Protein AF-A0A9W4SZ90-F1 (afdb_monomer_lite)

Secondary structure (DSSP, 8-state):
--HHHHHHHHHHHHHHHHHHHHHHHHHHHHHHHHHHHHHHHHHHHHHHHHHHHHHHHHHHHHHHHHHHHHHHHHHHHHHHHHHHHHHHHHHHHHHHHHHHHHHHHHHHHHHHHHHHHHHHHHHHHHHHHHHHHHHHHHHHHHHHHHHHHHHHHHHHHHHHHHHHHHHHHHHHHHHHHHHHHHH------STHHHHHHHHHHHHHHHHHHHHHHHHHHHHHHHHHHHHHHHHHHHHHHHT----TT--HHHHHHHHHHHHHS-PPPTTSHHHHHHHHHHHHHHHHHHHHHHHHHHHHT-----HHHHHHHHHHHHHHGGGTT---HHHHHHHHTTTTSHHHHHTHHHHHHHHHHHHHH-HHHHHHHHHHHHHHHHHHTT--GGGS-HHHHHHHHHHHTT----HHHHHHHHHHHHHHHHHHHHHHHHHHHHHHHHHHHH----THHHHHHHHHHHHHHHHHTSS-HHHHHHHHHTHHHHHHHHHHHHHHHHS----S----HHHHHHHHHHHHHHHHHHHHHHHHHHHHHHHHHHT--

Structure (mmCIF, N/CA/C/O backbone):
data_AF-A0A9W4SZ90-F1
#
_entry.id   AF-A0A9W4SZ90-F1
#
loop_
_atom_site.group_PDB
_atom_site.id
_atom_site.type_symbol
_atom_site.label_atom_id
_atom_site.label_alt_id
_atom_site.label_comp_id
_atom_site.label_asym_id
_atom_site.label_entity_id
_atom_site.label_seq_id
_atom_site.pdbx_PDB_ins_code
_atom_site.Cartn_x
_atom_site.Cartn_y
_atom_site.Cartn_z
_atom_site.occupancy
_atom_site.B_iso_or_equiv
_atom_site.auth_seq_id
_atom_site.auth_comp_id
_atom_site.auth_asym_id
_atom_site.auth_atom_id
_atom_site.pdbx_PDB_model_num
ATOM 1 N N . MET A 1 1 ? -62.004 -3.218 126.880 1.00 54.72 1 MET A N 1
ATOM 2 C CA . MET A 1 1 ? -61.363 -2.416 125.810 1.00 54.72 1 MET A CA 1
ATOM 3 C C . MET A 1 1 ? -62.465 -1.736 125.009 1.00 54.72 1 MET A C 1
ATOM 5 O O . MET A 1 1 ? -63.397 -2.423 124.615 1.00 54.72 1 MET A O 1
ATOM 9 N N . ASN A 1 2 ? -62.424 -0.412 124.847 1.00 69.50 2 ASN A N 1
ATOM 10 C CA . ASN A 1 2 ? -63.497 0.370 124.218 1.00 69.50 2 ASN A CA 1
ATOM 11 C C . ASN A 1 2 ? -63.391 0.272 122.675 1.00 69.50 2 ASN A C 1
ATOM 13 O O . ASN A 1 2 ? -62.299 0.464 122.143 1.00 69.50 2 ASN A O 1
ATOM 17 N N . LEU A 1 3 ? -64.484 -0.028 121.955 1.00 74.88 3 LEU A N 1
ATOM 18 C CA . LEU A 1 3 ? -64.526 -0.231 120.486 1.00 74.88 3 LEU A CA 1
ATOM 19 C C . LEU A 1 3 ? -63.864 0.912 119.695 1.00 74.88 3 LEU A C 1
ATOM 21 O O . LEU A 1 3 ? -63.230 0.692 118.663 1.00 74.88 3 LEU A O 1
ATOM 25 N N . PHE A 1 4 ? -63.949 2.128 120.227 1.00 73.00 4 PHE A N 1
ATOM 26 C CA . PHE A 1 4 ? -63.320 3.318 119.666 1.00 73.00 4 PHE A CA 1
ATOM 27 C C . PHE A 1 4 ? -61.781 3.230 119.615 1.00 73.00 4 PHE A C 1
ATOM 29 O O . PHE A 1 4 ? -61.169 3.648 118.634 1.00 73.00 4 PHE A O 1
ATOM 36 N N . GLN A 1 5 ? -61.139 2.616 120.616 1.00 74.06 5 GLN A N 1
ATOM 37 C CA . GLN A 1 5 ? -59.682 2.418 120.626 1.00 74.06 5 GLN A CA 1
ATOM 38 C C . GLN A 1 5 ? -59.231 1.411 119.558 1.00 74.06 5 GLN A C 1
ATOM 40 O O . GLN A 1 5 ? -58.182 1.599 118.947 1.00 74.06 5 GLN A O 1
ATOM 45 N N . VAL A 1 6 ? -60.034 0.376 119.289 1.00 78.12 6 VAL A N 1
ATOM 46 C CA . VAL A 1 6 ? -59.758 -0.610 118.228 1.00 78.12 6 VAL A CA 1
ATOM 47 C C . VAL A 1 6 ? -59.879 0.037 116.845 1.00 78.12 6 VAL A C 1
ATOM 49 O O . VAL A 1 6 ? -59.030 -0.181 115.982 1.00 78.12 6 VAL A O 1
ATOM 52 N N . TYR A 1 7 ? -60.893 0.883 116.644 1.00 79.62 7 TYR A N 1
ATOM 53 C CA . TYR A 1 7 ? -61.070 1.635 115.400 1.00 79.62 7 TYR A CA 1
ATOM 54 C C . TYR A 1 7 ? -59.908 2.604 115.135 1.00 79.62 7 TYR A C 1
ATOM 56 O O . TYR A 1 7 ? -59.343 2.596 114.041 1.00 79.62 7 TYR A O 1
ATOM 64 N N . LEU A 1 8 ? -59.486 3.374 116.145 1.00 81.69 8 LEU A N 1
ATOM 65 C CA . LEU A 1 8 ? -58.331 4.273 116.033 1.00 81.69 8 LEU A CA 1
ATOM 66 C C . LEU A 1 8 ? -57.017 3.516 115.777 1.00 81.69 8 LEU A C 1
ATOM 68 O O . LEU A 1 8 ? -56.216 3.951 114.951 1.00 81.69 8 LEU A O 1
ATOM 72 N N . ALA A 1 9 ? -56.810 2.358 116.412 1.00 80.50 9 ALA A N 1
ATOM 73 C CA . ALA A 1 9 ? -55.641 1.514 116.156 1.00 80.50 9 ALA A CA 1
ATOM 74 C C . ALA A 1 9 ? -55.618 0.963 114.715 1.00 80.50 9 ALA A C 1
ATOM 76 O O . ALA A 1 9 ? -54.566 0.946 114.071 1.00 80.50 9 ALA A O 1
ATOM 77 N N . ASN A 1 10 ? -56.778 0.569 114.179 1.00 81.56 10 ASN A N 1
ATOM 78 C CA . ASN A 1 10 ? -56.909 0.112 112.793 1.00 81.56 10 ASN A CA 1
ATOM 79 C C . ASN A 1 10 ? -56.672 1.243 111.780 1.00 81.56 10 ASN A C 1
ATOM 81 O O . ASN A 1 10 ? -55.995 1.026 110.773 1.00 81.56 10 ASN A O 1
ATOM 85 N N . LEU A 1 11 ? -57.171 2.453 112.056 1.00 82.75 11 LEU A N 1
ATOM 86 C CA . LEU A 1 11 ? -56.902 3.651 111.253 1.00 82.75 11 LEU A CA 1
ATOM 87 C C . LEU A 1 11 ? -55.410 3.996 111.234 1.00 82.75 11 LEU A C 1
ATOM 89 O O . LEU A 1 11 ? -54.842 4.168 110.156 1.00 82.75 11 LEU A O 1
ATOM 93 N N . ALA A 1 12 ? -54.752 3.989 112.395 1.00 83.56 12 ALA A N 1
ATOM 94 C CA . ALA A 1 12 ? -53.311 4.210 112.495 1.00 83.56 12 ALA A CA 1
ATOM 95 C C . ALA A 1 12 ? -52.505 3.137 111.733 1.00 83.56 12 ALA A C 1
ATOM 97 O O . ALA A 1 12 ? -51.535 3.453 111.038 1.00 83.56 12 ALA A O 1
ATOM 98 N N . GLN A 1 13 ? -52.918 1.863 111.780 1.00 87.06 13 GLN A N 1
ATOM 99 C CA . GLN A 1 13 ? -52.305 0.804 110.966 1.00 87.06 13 GLN A CA 1
ATOM 100 C C . GLN A 1 13 ? -52.491 1.029 109.459 1.00 87.06 13 GLN A C 1
ATOM 102 O O . GLN A 1 13 ? -51.555 0.802 108.685 1.00 87.06 13 GLN A O 1
ATOM 107 N N . LEU A 1 14 ? -53.679 1.455 109.026 1.00 84.50 14 LEU A N 1
ATOM 108 C CA . LEU A 1 14 ? -53.982 1.767 107.626 1.00 84.50 14 LEU A CA 1
ATOM 109 C C . LEU A 1 14 ? -53.149 2.943 107.118 1.00 84.50 14 LEU A C 1
ATOM 111 O O . LEU A 1 14 ? -52.536 2.842 106.054 1.00 84.50 14 LEU A O 1
ATOM 115 N N . GLU A 1 15 ? -53.053 4.011 107.904 1.00 87.62 15 GLU A N 1
ATOM 116 C CA . GLU A 1 15 ? -52.221 5.173 107.599 1.00 87.62 15 GLU A CA 1
ATOM 117 C C . GLU A 1 15 ? -50.738 4.780 107.505 1.00 87.62 15 GLU A C 1
ATOM 119 O O . GLU A 1 15 ? -50.056 5.109 106.531 1.00 87.62 15 GLU A O 1
ATOM 124 N N . THR A 1 16 ? -50.255 3.946 108.430 1.00 88.75 16 THR A N 1
ATOM 125 C CA . THR A 1 16 ? -48.882 3.420 108.395 1.00 88.75 16 THR A CA 1
ATOM 126 C C . THR A 1 16 ? -48.629 2.575 107.137 1.00 88.75 16 THR A C 1
ATOM 128 O O . THR A 1 16 ? -47.583 2.711 106.487 1.00 88.75 16 THR A O 1
ATOM 131 N N . LYS A 1 17 ? -49.586 1.725 106.731 1.00 90.19 17 LYS A N 1
ATOM 132 C CA . LYS A 1 17 ? -49.510 0.931 105.489 1.00 90.19 17 LYS A CA 1
ATOM 133 C C . LYS A 1 17 ? -49.516 1.822 104.244 1.00 90.19 17 LYS A C 1
ATOM 135 O O . LYS A 1 17 ? -48.730 1.564 103.329 1.00 90.19 17 LYS A O 1
ATOM 140 N N . LEU A 1 18 ? -50.333 2.875 104.219 1.00 88.50 18 LEU A N 1
ATOM 141 C CA . LEU A 1 18 ? -50.409 3.840 103.120 1.00 88.50 18 LEU A CA 1
ATOM 142 C C . LEU A 1 18 ? -49.108 4.644 102.978 1.00 88.50 18 LEU A C 1
ATOM 144 O O . LEU A 1 18 ? -48.545 4.729 101.888 1.00 88.50 18 LEU A O 1
ATOM 148 N N . ILE A 1 19 ? -48.561 5.161 104.079 1.00 89.44 19 ILE A N 1
ATOM 149 C CA . ILE A 1 19 ? -47.271 5.869 104.078 1.00 89.44 19 ILE A CA 1
ATOM 150 C C . ILE A 1 19 ? -46.153 4.933 103.595 1.00 89.44 19 ILE A C 1
ATOM 152 O O . ILE A 1 19 ? -45.290 5.319 102.797 1.00 89.44 19 ILE A O 1
ATOM 156 N N . THR A 1 20 ? -46.171 3.673 104.037 1.00 89.81 20 THR A N 1
ATOM 157 C CA . THR A 1 20 ? -45.181 2.669 103.627 1.00 89.81 20 THR A CA 1
ATOM 158 C C . THR A 1 20 ? -45.313 2.317 102.143 1.00 89.81 20 THR A C 1
ATOM 160 O O . THR A 1 20 ? -44.297 2.228 101.445 1.00 89.81 20 THR A O 1
ATOM 163 N N . SER A 1 21 ? -46.535 2.170 101.623 1.00 87.75 21 SER A N 1
ATOM 164 C CA . SER A 1 21 ? -46.783 1.886 100.205 1.00 87.75 21 SER A CA 1
ATOM 165 C C . SER A 1 21 ? -46.382 3.066 99.314 1.00 87.75 21 SER A C 1
ATOM 167 O O . SER A 1 21 ? -45.686 2.862 98.318 1.00 87.75 21 SER A O 1
ATOM 169 N N . GLN A 1 22 ? -46.676 4.306 99.716 1.00 90.25 22 GLN A N 1
ATOM 170 C CA . GLN A 1 22 ? -46.234 5.515 99.017 1.00 90.25 22 GLN A CA 1
ATOM 171 C C . GLN A 1 22 ? -44.705 5.656 99.015 1.00 90.25 22 GLN A C 1
ATOM 173 O O . GLN A 1 22 ? -44.114 5.946 97.969 1.00 90.25 22 GLN A O 1
ATOM 178 N N . LYS A 1 23 ? -44.025 5.378 100.141 1.00 90.94 23 LYS A N 1
ATOM 179 C CA . LYS A 1 23 ? -42.550 5.336 100.199 1.00 90.94 23 LYS A CA 1
ATOM 180 C C . LYS A 1 23 ? -41.979 4.265 99.261 1.00 90.94 23 LYS A C 1
ATOM 182 O O . LYS A 1 23 ? -41.007 4.540 98.549 1.00 90.94 23 LYS A O 1
ATOM 187 N N . ARG A 1 24 ? -42.579 3.067 99.210 1.00 91.25 24 ARG A N 1
ATOM 188 C CA . ARG A 1 24 ? -42.186 1.988 98.280 1.00 91.25 24 ARG A CA 1
ATOM 189 C C . ARG A 1 24 ? -42.411 2.388 96.820 1.00 91.25 24 ARG A C 1
ATOM 191 O O . ARG A 1 24 ? -41.508 2.204 96.005 1.00 91.25 24 ARG A O 1
ATOM 198 N N . LEU A 1 25 ? -43.545 3.010 96.499 1.00 89.06 25 LEU A N 1
ATOM 199 C CA . LEU A 1 25 ? -43.861 3.501 95.156 1.00 89.06 25 LEU A CA 1
ATOM 200 C C . LEU A 1 25 ? -42.886 4.602 94.715 1.00 89.06 25 LEU A C 1
ATOM 202 O O . LEU A 1 25 ? -42.373 4.556 93.597 1.00 89.06 25 LEU A O 1
ATOM 206 N N . LYS A 1 26 ? -42.559 5.557 95.596 1.00 91.50 26 LYS A N 1
ATOM 207 C CA . LYS A 1 26 ? -41.570 6.614 95.322 1.00 91.50 26 LYS A CA 1
ATOM 208 C C . LYS A 1 26 ? -40.178 6.024 95.071 1.00 91.50 26 LYS A C 1
ATOM 210 O O . LYS A 1 26 ? -39.535 6.405 94.091 1.00 91.50 26 LYS A O 1
ATOM 215 N N . LYS A 1 27 ? -39.744 5.044 95.879 1.00 91.38 27 LYS A N 1
ATOM 216 C CA . LYS A 1 27 ? -38.492 4.293 95.655 1.00 91.38 27 LYS A CA 1
ATOM 217 C C . LYS A 1 27 ? -38.510 3.524 94.328 1.00 91.38 27 LYS A C 1
ATOM 219 O O . LYS A 1 27 ? -37.526 3.578 93.594 1.00 91.38 27 LYS A O 1
ATOM 224 N N . SER A 1 28 ? -39.616 2.859 93.991 1.00 90.06 28 SER A N 1
ATOM 225 C CA . SER A 1 28 ? -39.780 2.138 92.720 1.00 90.06 28 SER A CA 1
ATOM 226 C C . SER A 1 28 ? -39.693 3.084 91.517 1.00 90.06 28 SER A C 1
ATOM 228 O O . SER A 1 28 ? -38.886 2.864 90.616 1.00 90.06 28 SER A O 1
ATOM 230 N N . ARG A 1 29 ? -40.408 4.218 91.547 1.00 90.25 29 ARG A N 1
ATOM 231 C CA . ARG A 1 29 ? -40.338 5.254 90.500 1.00 90.25 29 ARG A CA 1
ATOM 232 C C . ARG A 1 29 ? -38.932 5.837 90.348 1.00 90.25 29 ARG A C 1
ATOM 234 O O . ARG A 1 29 ? -38.483 6.059 89.226 1.00 90.25 29 ARG A O 1
ATOM 241 N N . GLN A 1 30 ? -38.216 6.073 91.450 1.00 92.19 30 GLN A N 1
ATOM 242 C CA . GLN A 1 30 ? -36.820 6.519 91.401 1.00 92.19 30 GLN A CA 1
ATOM 243 C C . GLN A 1 30 ? -35.897 5.458 90.789 1.00 92.19 30 GLN A C 1
ATOM 245 O O . GLN A 1 30 ? -35.064 5.806 89.953 1.00 92.19 30 GLN A O 1
ATOM 250 N N . LYS A 1 31 ? -36.063 4.175 91.143 1.00 91.81 31 LYS A N 1
ATOM 251 C CA . LYS A 1 31 ? -35.330 3.071 90.503 1.00 91.81 31 LYS A CA 1
ATOM 252 C C . LYS A 1 31 ? -35.635 3.002 89.006 1.00 91.81 31 LYS A C 1
ATOM 254 O O . LYS A 1 31 ? -34.701 3.000 88.217 1.00 91.81 31 LYS A O 1
ATOM 259 N N . ALA A 1 32 ? -36.905 3.051 88.605 1.00 90.31 32 ALA A N 1
ATOM 260 C CA . ALA A 1 32 ? -37.310 3.036 87.198 1.00 90.31 32 ALA A CA 1
ATOM 261 C C . ALA A 1 32 ? -36.715 4.215 86.403 1.00 90.31 32 ALA A C 1
ATOM 263 O O . ALA A 1 32 ? -36.200 4.019 85.305 1.00 90.31 32 ALA A O 1
ATOM 264 N N . LYS A 1 33 ? -36.699 5.431 86.975 1.00 92.25 33 LYS A N 1
ATOM 265 C CA . LYS A 1 33 ? -36.023 6.593 86.368 1.00 92.25 33 LYS A CA 1
ATOM 266 C C . LYS A 1 33 ? -34.514 6.368 86.212 1.00 92.25 33 LYS A C 1
ATOM 268 O O . LYS A 1 33 ? -33.970 6.696 85.160 1.00 92.25 33 LYS A O 1
ATOM 273 N N . LYS A 1 34 ? -33.846 5.790 87.220 1.00 92.56 34 LYS A N 1
ATOM 274 C CA . LYS A 1 34 ? -32.417 5.434 87.142 1.00 92.56 34 LYS A CA 1
ATOM 275 C C . LYS A 1 34 ? -32.153 4.390 86.052 1.00 92.56 34 LYS A C 1
ATOM 277 O O . LYS A 1 34 ? -31.259 4.611 85.246 1.00 92.56 34 LYS A O 1
ATOM 282 N N . TYR A 1 35 ? -32.961 3.330 85.967 1.00 91.50 35 TYR A N 1
ATOM 283 C CA . TYR A 1 35 ? -32.856 2.318 84.907 1.00 91.50 35 TYR A CA 1
ATOM 284 C C . TYR A 1 35 ? -33.077 2.911 83.514 1.00 91.50 35 TYR A C 1
ATOM 286 O O . TYR A 1 35 ? -32.272 2.679 82.620 1.00 91.50 35 TYR A O 1
ATOM 294 N N . LYS A 1 36 ? -34.109 3.747 83.327 1.00 91.00 36 LYS A N 1
ATOM 295 C CA . LYS A 1 36 ? -34.359 4.406 82.035 1.00 91.00 36 LYS A CA 1
ATOM 296 C C . LYS A 1 36 ? -33.184 5.299 81.620 1.00 91.00 36 LYS A C 1
ATOM 298 O O . LYS A 1 36 ? -32.786 5.276 80.459 1.00 91.00 36 LYS A O 1
ATOM 303 N N . LYS A 1 37 ? -32.602 6.049 82.567 1.00 92.69 37 LYS A N 1
ATOM 304 C CA . LYS A 1 37 ? -31.405 6.869 82.321 1.00 92.69 37 LYS A CA 1
ATOM 305 C C . LYS A 1 37 ? -30.186 6.005 81.980 1.00 92.69 37 LYS A C 1
ATOM 307 O O . LYS A 1 37 ? -29.478 6.341 81.041 1.00 92.69 37 LYS A O 1
ATOM 312 N N . ALA A 1 38 ? -29.970 4.900 82.695 1.00 91.38 38 ALA A N 1
ATOM 313 C CA . ALA A 1 38 ? -28.871 3.971 82.431 1.00 91.38 38 ALA A CA 1
ATOM 314 C C . ALA A 1 38 ? -28.983 3.325 81.041 1.00 91.38 38 ALA A C 1
ATOM 316 O O . ALA A 1 38 ? -28.014 3.352 80.290 1.00 91.38 38 ALA A O 1
ATOM 317 N N . ASN A 1 39 ? -30.172 2.848 80.657 1.00 89.94 39 ASN A N 1
ATOM 318 C CA . ASN A 1 39 ? -30.410 2.266 79.332 1.00 89.94 39 ASN A CA 1
ATOM 319 C C . ASN A 1 39 ? -30.205 3.294 78.212 1.00 89.94 39 ASN A C 1
ATOM 321 O O . ASN A 1 39 ? -29.625 2.976 77.178 1.00 89.94 39 ASN A O 1
ATOM 325 N N . HIS A 1 40 ? -30.650 4.540 78.415 1.00 90.44 40 HIS A N 1
ATOM 326 C CA . HIS A 1 40 ? -30.409 5.608 77.445 1.00 90.44 40 HIS A CA 1
ATOM 327 C C . HIS A 1 40 ? -28.914 5.918 77.298 1.00 90.44 40 HIS A C 1
ATOM 329 O O . HIS A 1 40 ? -28.434 6.065 76.176 1.00 90.44 40 HIS A O 1
ATOM 335 N N . LEU A 1 41 ? -28.173 5.955 78.412 1.00 91.94 41 LEU A N 1
ATOM 336 C CA . LEU A 1 41 ? -26.725 6.156 78.390 1.00 91.94 41 LEU A CA 1
ATOM 337 C C . LEU A 1 41 ? -26.018 5.004 77.662 1.00 91.94 41 LEU A C 1
ATOM 339 O O . LEU A 1 41 ? -25.208 5.260 76.784 1.00 91.94 41 LEU A O 1
ATOM 343 N N . GLN A 1 42 ? -26.378 3.749 77.958 1.00 91.44 42 GLN A N 1
ATOM 344 C CA . GLN A 1 42 ? -25.836 2.572 77.270 1.00 91.44 42 GLN A CA 1
ATOM 345 C C . GLN A 1 42 ? -26.096 2.618 75.761 1.00 91.44 42 GLN A C 1
ATOM 347 O O . GLN A 1 42 ? -25.194 2.335 74.977 1.00 91.44 42 GLN A O 1
ATOM 352 N N . TYR A 1 43 ? -27.301 3.018 75.345 1.00 92.38 43 TYR A N 1
ATOM 353 C CA . TYR A 1 43 ? -27.629 3.192 73.931 1.00 92.38 43 TYR A CA 1
ATOM 354 C C . TYR A 1 43 ? -26.768 4.276 73.264 1.00 92.38 43 TYR A C 1
ATOM 356 O O . TYR A 1 43 ? -26.231 4.056 72.178 1.00 92.38 43 TYR A O 1
ATOM 364 N N . GLN A 1 44 ? -26.589 5.430 73.918 1.00 91.62 44 GLN A N 1
ATOM 365 C CA . GLN A 1 44 ? -25.715 6.494 73.414 1.00 91.62 44 GLN A CA 1
ATOM 366 C C . GLN A 1 44 ? -24.254 6.037 73.325 1.00 91.62 44 GLN A C 1
ATOM 368 O O . GLN A 1 44 ? -23.613 6.252 72.299 1.00 91.62 44 GLN A O 1
ATOM 373 N N . THR A 1 45 ? -23.739 5.360 74.356 1.00 91.31 45 THR A N 1
ATOM 374 C CA . THR A 1 45 ? -22.379 4.807 74.362 1.00 91.31 45 THR A CA 1
ATOM 375 C C . THR A 1 45 ? -22.185 3.807 73.228 1.00 91.31 45 THR A C 1
ATOM 377 O O . THR A 1 45 ? -21.195 3.903 72.508 1.00 91.31 45 THR A O 1
ATOM 380 N N . ARG A 1 46 ? -23.149 2.904 73.010 1.00 92.00 46 ARG A N 1
ATOM 381 C CA . ARG A 1 46 ? -23.100 1.933 71.912 1.00 92.00 46 ARG A CA 1
ATOM 382 C C . ARG A 1 46 ? -23.034 2.620 70.547 1.00 92.00 46 ARG A C 1
ATOM 384 O O . ARG A 1 46 ? -22.156 2.286 69.764 1.00 92.00 46 ARG A O 1
ATOM 391 N N . ARG A 1 47 ? -23.862 3.642 70.300 1.00 88.94 47 ARG A N 1
ATOM 392 C CA . ARG A 1 47 ? -23.796 4.422 69.049 1.00 88.94 47 ARG A CA 1
ATOM 393 C C . ARG A 1 47 ? -22.462 5.136 68.847 1.00 88.94 47 ARG A C 1
ATOM 395 O O . ARG A 1 47 ? -21.991 5.238 67.720 1.00 88.94 47 ARG A O 1
ATOM 402 N N . VAL A 1 48 ? -21.858 5.661 69.913 1.00 90.62 48 VAL A N 1
ATOM 403 C CA . VAL A 1 48 ? -20.538 6.306 69.818 1.00 90.62 48 VAL A CA 1
ATOM 404 C C . VAL A 1 48 ? -19.455 5.283 69.474 1.00 90.62 48 VAL A C 1
ATOM 406 O O . VAL A 1 48 ? -18.580 5.596 68.670 1.00 90.62 48 VAL A O 1
ATOM 409 N N . ILE A 1 49 ? -19.519 4.074 70.041 1.00 90.31 49 ILE A N 1
ATOM 410 C CA . ILE A 1 49 ? -18.596 2.977 69.714 1.00 90.31 49 ILE A CA 1
ATOM 411 C C . ILE A 1 49 ? -18.776 2.549 68.253 1.00 90.31 49 ILE A C 1
ATOM 413 O O . ILE A 1 49 ? -17.802 2.573 67.507 1.00 90.31 49 ILE A O 1
ATOM 417 N N . GLU A 1 50 ? -20.010 2.282 67.818 1.00 88.69 50 GLU A N 1
ATOM 418 C CA . GLU A 1 50 ? -20.328 1.904 66.430 1.00 88.69 50 GLU A CA 1
ATOM 419 C C . GLU A 1 50 ? -19.848 2.974 65.428 1.00 88.69 50 GLU A C 1
ATOM 421 O O . GLU A 1 50 ? -19.222 2.660 64.417 1.00 88.69 50 GLU A O 1
ATOM 426 N N . ASN A 1 51 ? -20.047 4.262 65.735 1.00 87.56 51 ASN A N 1
ATOM 427 C CA . ASN A 1 51 ? -19.541 5.351 64.896 1.00 87.56 51 ASN A CA 1
ATOM 428 C C . ASN A 1 51 ? -18.006 5.417 64.861 1.00 87.56 51 ASN A C 1
ATOM 430 O O . ASN A 1 51 ? -17.437 5.717 63.814 1.00 87.56 51 ASN A O 1
ATOM 434 N N . ARG A 1 52 ? -17.317 5.152 65.979 1.00 89.50 52 ARG A N 1
ATOM 435 C CA . ARG A 1 52 ? -15.844 5.112 66.013 1.00 89.50 52 ARG A CA 1
ATOM 436 C C . ARG A 1 52 ? -15.295 3.948 65.195 1.00 89.50 52 ARG A C 1
ATOM 438 O O . ARG A 1 52 ? -14.324 4.142 64.469 1.00 89.50 52 ARG A O 1
ATOM 445 N N . GLU A 1 53 ? -15.928 2.782 65.272 1.00 90.06 53 GLU A N 1
ATOM 446 C CA . GLU A 1 53 ? -15.565 1.617 64.459 1.00 90.06 53 GLU A CA 1
ATOM 447 C C . GLU A 1 53 ? -15.749 1.904 62.965 1.00 90.06 53 GLU A C 1
ATOM 449 O O . GLU A 1 53 ? -14.838 1.644 62.180 1.00 90.06 53 GLU A O 1
ATOM 454 N N . LEU A 1 54 ? -16.861 2.535 62.573 1.00 87.38 54 LEU A N 1
ATOM 455 C CA . LEU A 1 54 ? -17.091 2.962 61.188 1.00 87.38 54 LEU A CA 1
ATOM 456 C C . LEU A 1 54 ? -16.046 3.976 60.700 1.00 87.38 54 LEU A C 1
ATOM 458 O O . LEU A 1 54 ? -15.578 3.882 59.565 1.00 87.38 54 LEU A O 1
ATOM 462 N N . ILE A 1 55 ? -15.653 4.941 61.539 1.00 88.31 55 ILE A N 1
ATOM 463 C CA . ILE A 1 55 ? -14.595 5.907 61.198 1.00 88.31 55 ILE A CA 1
ATOM 464 C C . ILE A 1 55 ? -13.256 5.184 60.993 1.00 88.31 55 ILE A C 1
ATOM 466 O O . ILE A 1 55 ? -12.601 5.410 59.977 1.00 88.31 55 ILE A O 1
ATOM 470 N N . ALA A 1 56 ? -12.884 4.271 61.894 1.00 88.50 56 ALA A N 1
ATOM 471 C CA . ALA A 1 56 ? -11.644 3.502 61.786 1.00 88.50 56 ALA A CA 1
ATOM 472 C C . ALA A 1 56 ? -11.622 2.594 60.539 1.00 88.50 56 ALA A C 1
ATOM 474 O O . ALA A 1 56 ? -10.609 2.506 59.837 1.00 88.50 56 ALA A O 1
ATOM 475 N N . GLN A 1 57 ? -12.751 1.957 60.210 1.00 87.50 57 GLN A N 1
ATOM 476 C CA . GLN A 1 57 ? -12.899 1.169 58.982 1.00 87.50 57 GLN A CA 1
ATOM 477 C C . GLN A 1 57 ? -12.745 2.044 57.731 1.00 87.50 57 GLN A C 1
ATOM 479 O O . GLN A 1 57 ? -12.010 1.681 56.812 1.00 87.50 57 GLN A O 1
ATOM 484 N N . ASN A 1 58 ? -13.368 3.225 57.712 1.00 85.44 58 ASN A N 1
ATOM 485 C CA . ASN A 1 58 ? -13.251 4.168 56.599 1.00 85.44 58 ASN A CA 1
ATOM 486 C C . ASN A 1 58 ? -11.823 4.702 56.422 1.00 85.44 58 ASN A C 1
ATOM 488 O O . ASN A 1 58 ? -11.357 4.825 55.288 1.00 85.44 58 ASN A O 1
ATOM 492 N N . GLU A 1 59 ? -11.098 4.984 57.508 1.00 89.12 59 GLU A N 1
ATOM 493 C CA . GLU A 1 59 ? -9.679 5.353 57.427 1.00 89.12 59 GLU A CA 1
ATOM 494 C C . GLU A 1 59 ? -8.824 4.211 56.872 1.00 89.12 59 GLU A C 1
ATOM 496 O O . GLU A 1 59 ? -7.982 4.435 56.000 1.00 89.12 59 GLU A O 1
ATOM 501 N N . THR A 1 60 ? -9.084 2.976 57.303 1.00 86.38 60 THR A N 1
ATOM 502 C CA . THR A 1 60 ? -8.379 1.790 56.798 1.00 86.38 60 THR A CA 1
ATOM 503 C C . THR A 1 60 ? -8.615 1.605 55.296 1.00 86.38 60 THR A C 1
ATOM 505 O O . THR A 1 60 ? -7.659 1.439 54.536 1.00 86.38 60 THR A O 1
ATOM 508 N N . LEU A 1 61 ? -9.866 1.730 54.840 1.00 82.62 61 LEU A N 1
ATOM 509 C CA . LEU A 1 61 ? -10.225 1.670 53.418 1.00 82.62 61 LEU A CA 1
ATOM 510 C C . LEU A 1 61 ? -9.587 2.806 52.611 1.00 82.62 61 LEU A C 1
ATOM 512 O O . LEU A 1 61 ? -9.090 2.582 51.505 1.00 82.62 61 LEU A O 1
ATOM 516 N N . LYS A 1 62 ? -9.549 4.025 53.160 1.00 84.38 62 LYS A N 1
ATOM 517 C CA . LYS A 1 62 ? -8.881 5.171 52.529 1.00 84.38 62 LYS A CA 1
ATOM 518 C C . LYS A 1 62 ? -7.383 4.910 52.352 1.00 84.38 62 LYS A C 1
ATOM 520 O O . LYS A 1 62 ? -6.842 5.175 51.278 1.00 84.38 62 LYS A O 1
ATOM 525 N N . ASN A 1 63 ? -6.728 4.340 53.361 1.00 86.19 63 ASN A N 1
ATOM 526 C CA . ASN A 1 63 ? -5.309 3.991 53.303 1.00 86.19 63 ASN A CA 1
ATOM 527 C C . ASN A 1 63 ? -5.035 2.876 52.284 1.00 86.19 63 ASN A C 1
ATOM 529 O O . ASN A 1 63 ? -4.111 3.003 51.478 1.00 86.19 63 ASN A O 1
ATOM 533 N N . GLN A 1 64 ? -5.874 1.835 52.241 1.00 78.31 64 GLN A N 1
ATOM 534 C CA . GLN A 1 64 ? -5.786 0.775 51.229 1.00 78.31 64 GLN A CA 1
ATOM 535 C C . GLN A 1 64 ? -5.971 1.323 49.808 1.00 78.31 64 GLN A C 1
ATOM 537 O O . GLN A 1 64 ? -5.173 1.023 48.920 1.00 78.31 64 GLN A O 1
ATOM 542 N N . LYS A 1 65 ? -6.969 2.189 49.592 1.00 77.56 65 LYS A N 1
ATOM 543 C CA . LYS A 1 65 ? -7.194 2.851 48.299 1.00 77.56 65 LYS A CA 1
ATOM 544 C C . LYS A 1 65 ? -5.972 3.661 47.861 1.00 77.56 65 LYS A C 1
ATOM 546 O O . LYS A 1 65 ? -5.543 3.541 46.716 1.00 77.56 65 LYS A O 1
ATOM 551 N N . ASN A 1 66 ? -5.386 4.449 48.761 1.00 78.00 66 ASN A N 1
ATOM 552 C CA . ASN A 1 66 ? -4.196 5.247 48.458 1.00 78.00 66 ASN A CA 1
ATOM 553 C C . ASN A 1 66 ? -2.980 4.373 48.115 1.00 78.00 66 ASN A C 1
ATOM 555 O O . ASN A 1 66 ? -2.244 4.687 47.178 1.00 78.00 66 ASN A O 1
ATOM 559 N N . PHE A 1 67 ? -2.791 3.257 48.824 1.00 81.75 67 PHE A N 1
ATOM 560 C CA . PHE A 1 67 ? -1.743 2.284 48.514 1.00 81.75 67 PHE A CA 1
ATOM 561 C C . PHE A 1 67 ? -1.914 1.683 47.110 1.00 81.75 67 PHE A C 1
ATOM 563 O O . PHE A 1 67 ? -0.959 1.658 46.332 1.00 81.75 67 PHE A O 1
ATOM 570 N N . LEU A 1 68 ? -3.134 1.267 46.753 1.00 70.38 68 LEU A N 1
ATOM 571 C CA . LEU A 1 68 ? -3.434 0.712 45.429 1.00 70.38 68 LEU A CA 1
ATOM 572 C C . LEU A 1 68 ? -3.227 1.739 44.308 1.00 70.38 68 LEU A C 1
ATOM 574 O O . LEU A 1 68 ? -2.649 1.397 43.279 1.00 70.38 68 LEU A O 1
ATOM 578 N N . ILE A 1 69 ? -3.622 3.001 44.517 1.00 67.62 69 ILE A N 1
ATOM 579 C CA . ILE A 1 69 ? -3.365 4.090 43.560 1.00 67.62 69 ILE A CA 1
ATOM 580 C C . ILE A 1 69 ? -1.858 4.269 43.349 1.00 67.62 69 ILE A C 1
ATOM 582 O O . ILE A 1 69 ? -1.402 4.313 42.207 1.00 67.62 69 ILE A O 1
ATOM 586 N N . LYS A 1 70 ? -1.067 4.314 44.430 1.00 76.50 70 LYS A N 1
ATOM 587 C CA . LYS A 1 70 ? 0.395 4.431 44.333 1.00 76.50 70 LYS A CA 1
ATOM 588 C C . LYS A 1 70 ? 1.001 3.262 43.549 1.00 76.50 70 LYS A C 1
ATOM 590 O O . LYS A 1 70 ? 1.815 3.487 42.655 1.00 76.50 70 LYS A O 1
ATOM 595 N N . LYS A 1 71 ? 0.556 2.029 43.816 1.00 70.88 71 LYS A N 1
ATOM 596 C CA . LYS A 1 71 ? 1.007 0.840 43.075 1.00 70.88 71 LYS A CA 1
ATOM 597 C C . LYS A 1 71 ? 0.606 0.859 41.600 1.00 70.88 71 LYS A C 1
ATOM 599 O O . LYS A 1 71 ? 1.414 0.475 40.758 1.00 70.88 71 LYS A O 1
ATOM 604 N N . ALA A 1 72 ? -0.594 1.334 41.272 1.00 60.09 72 ALA A N 1
ATOM 605 C CA . ALA A 1 72 ? -1.044 1.471 39.889 1.00 60.09 72 ALA A CA 1
ATOM 606 C C . ALA A 1 72 ? -0.192 2.485 39.105 1.00 60.09 72 ALA A C 1
ATOM 608 O O . ALA A 1 72 ? 0.179 2.219 37.963 1.00 60.09 72 ALA A O 1
ATOM 609 N N . VAL A 1 73 ? 0.182 3.608 39.732 1.00 68.56 73 VAL A N 1
ATOM 610 C CA . VAL A 1 73 ? 1.090 4.602 39.132 1.00 68.56 73 VAL A CA 1
ATOM 611 C C . VAL A 1 73 ? 2.484 4.010 38.900 1.00 68.56 73 VAL A C 1
ATOM 613 O O . VAL A 1 73 ? 3.036 4.166 37.812 1.00 68.56 73 VAL A O 1
ATOM 616 N N . GLU A 1 74 ? 3.039 3.278 39.873 1.00 70.38 74 GLU A N 1
ATOM 617 C CA . GLU A 1 74 ? 4.323 2.577 39.705 1.00 70.38 74 GLU A CA 1
ATOM 618 C C . GLU A 1 74 ? 4.285 1.595 38.522 1.00 70.38 74 GLU A C 1
ATOM 620 O O . GLU A 1 74 ? 5.169 1.629 37.667 1.00 70.38 74 GLU A O 1
ATOM 625 N N . LEU A 1 75 ? 3.241 0.762 38.425 1.00 65.50 75 LEU A N 1
ATOM 626 C CA . LEU A 1 75 ? 3.066 -0.190 37.321 1.00 65.50 75 LEU A CA 1
ATOM 627 C C . LEU A 1 75 ? 2.898 0.506 35.964 1.00 65.50 75 LEU A C 1
ATOM 629 O O . LEU A 1 75 ? 3.464 0.050 34.971 1.00 65.50 75 LEU A O 1
ATOM 633 N N . SER A 1 76 ? 2.179 1.631 35.918 1.00 60.50 76 SER A N 1
ATOM 634 C CA . SER A 1 76 ? 2.055 2.443 34.704 1.00 60.50 76 SER A CA 1
ATOM 635 C C . SER A 1 76 ? 3.413 2.971 34.237 1.00 60.50 76 SER A C 1
ATOM 637 O O . SER A 1 76 ? 3.715 2.916 33.047 1.00 60.50 76 SER A O 1
ATOM 639 N N . ASN A 1 77 ? 4.266 3.429 35.157 1.00 67.44 77 ASN A N 1
ATOM 640 C CA . ASN A 1 77 ? 5.608 3.907 34.816 1.00 67.44 77 ASN A CA 1
ATOM 641 C C . ASN A 1 77 ? 6.509 2.780 34.288 1.00 67.44 77 ASN A C 1
ATOM 643 O O . ASN A 1 77 ? 7.268 2.996 33.344 1.00 67.44 77 ASN A O 1
ATOM 647 N N . TYR A 1 78 ? 6.411 1.570 34.849 1.00 72.06 78 TYR A N 1
ATOM 648 C CA . TYR A 1 78 ? 7.115 0.403 34.306 1.00 72.06 78 TYR A CA 1
ATOM 649 C C . TYR A 1 78 ? 6.628 0.036 32.905 1.00 72.06 78 TYR A C 1
ATOM 651 O O . TYR A 1 78 ? 7.449 -0.264 32.041 1.00 72.06 78 TYR A O 1
ATOM 659 N N . LYS A 1 79 ? 5.315 0.114 32.657 1.00 67.88 79 LYS A N 1
ATOM 660 C CA . LYS A 1 79 ? 4.743 -0.119 31.328 1.00 67.88 79 LYS A CA 1
ATOM 661 C C . LYS A 1 79 ? 5.275 0.886 30.302 1.00 67.88 79 LYS A C 1
ATOM 663 O O . LYS A 1 79 ? 5.714 0.470 29.238 1.00 67.88 79 LYS A O 1
ATOM 668 N N . ILE A 1 80 ? 5.311 2.176 30.646 1.00 68.81 80 ILE A N 1
ATOM 669 C CA . ILE A 1 80 ? 5.867 3.227 29.776 1.00 68.81 80 ILE A CA 1
ATOM 670 C C . ILE A 1 80 ? 7.340 2.937 29.451 1.00 68.81 80 ILE A C 1
ATOM 672 O O . ILE A 1 80 ? 7.715 2.938 28.282 1.00 68.81 80 ILE A O 1
ATOM 676 N N . LYS A 1 81 ? 8.163 2.596 30.456 1.00 72.50 81 LYS A N 1
ATOM 677 C CA . LYS A 1 81 ? 9.574 2.228 30.232 1.00 72.50 81 LYS A CA 1
ATOM 678 C C . LYS A 1 81 ? 9.737 0.992 29.346 1.00 72.50 81 LYS A C 1
ATOM 680 O O . LYS A 1 81 ? 10.637 0.959 28.512 1.00 72.50 81 LYS A O 1
ATOM 685 N N . ALA A 1 82 ? 8.891 -0.024 29.517 1.00 65.56 82 ALA A N 1
ATOM 686 C CA . ALA A 1 82 ? 8.913 -1.217 28.674 1.00 65.56 82 ALA A CA 1
ATOM 687 C C . ALA A 1 82 ? 8.544 -0.887 27.218 1.00 65.56 82 ALA A C 1
ATOM 689 O O . ALA A 1 82 ? 9.192 -1.372 26.293 1.00 65.56 82 ALA A O 1
ATOM 690 N N . GLU A 1 83 ? 7.553 -0.015 27.006 1.00 68.69 83 GLU A N 1
ATOM 691 C CA . GLU A 1 83 ? 7.178 0.470 25.674 1.00 68.69 83 GLU A CA 1
ATOM 692 C C . GLU A 1 83 ? 8.296 1.304 25.022 1.00 68.69 83 GLU A C 1
ATOM 694 O O . GLU A 1 83 ? 8.544 1.158 23.824 1.00 68.69 83 GLU A O 1
ATOM 699 N N . GLU A 1 84 ? 9.007 2.142 25.782 1.00 74.06 84 GLU A N 1
ATOM 700 C CA . GLU A 1 84 ? 10.182 2.886 25.299 1.00 74.06 84 GLU A CA 1
ATOM 701 C C . GLU A 1 84 ? 11.335 1.953 24.904 1.00 74.06 84 GLU A C 1
ATOM 703 O O . GLU A 1 84 ? 11.885 2.085 23.810 1.00 74.06 84 GLU A O 1
ATOM 708 N N . LEU A 1 85 ? 11.658 0.965 25.745 1.00 73.00 85 LEU A N 1
ATOM 709 C CA . LEU A 1 85 ? 12.651 -0.071 25.435 1.00 73.00 85 LEU A CA 1
ATOM 710 C C . LEU A 1 85 ? 12.283 -0.841 24.164 1.00 73.00 85 LEU A C 1
ATOM 712 O O . LEU A 1 85 ? 13.138 -1.039 23.303 1.00 73.00 85 LEU A O 1
ATOM 716 N N . GLN A 1 86 ? 11.010 -1.208 24.002 1.00 70.06 86 GLN A N 1
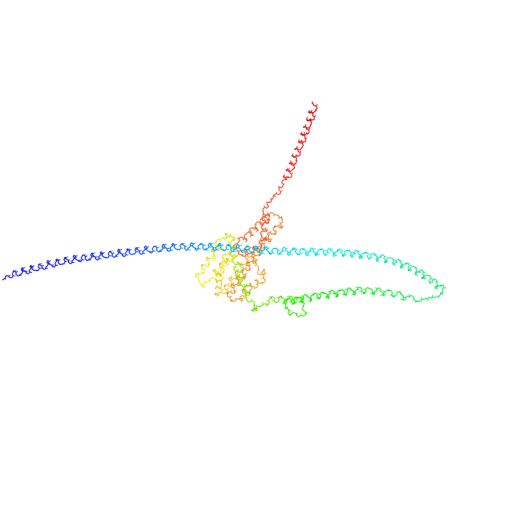ATOM 717 C CA . GLN A 1 86 ? 10.535 -1.878 22.794 1.00 70.06 86 GLN A CA 1
ATOM 718 C C . GLN A 1 86 ? 10.685 -0.990 21.549 1.00 70.06 86 GLN A C 1
ATOM 720 O O . GLN A 1 86 ? 11.081 -1.479 20.492 1.00 70.06 86 GLN A O 1
ATOM 725 N N . ARG A 1 87 ? 10.417 0.321 21.653 1.00 73.75 87 ARG A N 1
ATOM 726 C CA . ARG A 1 87 ? 10.646 1.265 20.543 1.00 73.75 87 ARG A CA 1
ATOM 727 C C . ARG A 1 87 ? 12.123 1.345 20.168 1.00 73.75 87 ARG A C 1
ATOM 729 O O . ARG A 1 87 ? 12.436 1.296 18.982 1.00 73.75 87 ARG A O 1
ATOM 736 N N . HIS A 1 88 ? 13.019 1.436 21.149 1.00 72.81 88 HIS A N 1
ATOM 737 C CA . HIS A 1 88 ? 14.461 1.444 20.896 1.00 72.81 88 HIS A CA 1
ATOM 738 C C . HIS A 1 88 ? 14.947 0.140 20.259 1.00 72.81 88 HIS A C 1
ATOM 740 O O . HIS A 1 88 ? 15.740 0.186 19.322 1.00 72.81 88 HIS A O 1
ATOM 746 N N . LEU A 1 89 ? 14.431 -1.005 20.713 1.00 71.00 89 LEU A N 1
ATOM 747 C CA . LEU A 1 89 ? 14.726 -2.311 20.130 1.00 71.00 89 LEU A CA 1
ATOM 748 C C . LEU A 1 89 ? 14.290 -2.373 18.658 1.00 71.00 89 LEU A C 1
ATOM 750 O O . LEU A 1 89 ? 15.076 -2.755 17.795 1.00 71.00 89 LEU A O 1
ATOM 754 N N . ASN A 1 90 ? 13.066 -1.931 18.357 1.00 72.62 90 ASN A N 1
ATOM 755 C CA . ASN A 1 90 ? 12.543 -1.908 16.990 1.00 72.62 90 ASN A CA 1
ATOM 756 C C . ASN A 1 90 ? 13.365 -0.976 16.079 1.00 72.62 90 ASN A C 1
ATOM 758 O O . ASN A 1 90 ? 13.688 -1.354 14.956 1.00 72.62 90 ASN A O 1
ATOM 762 N N . LEU A 1 91 ? 13.762 0.207 16.569 1.00 73.31 91 LEU A N 1
ATOM 763 C CA . LEU A 1 91 ? 14.653 1.120 15.838 1.00 73.31 91 LEU A CA 1
ATOM 764 C C . LEU A 1 91 ? 16.029 0.493 15.573 1.00 73.31 91 LEU A C 1
ATOM 766 O O . LEU A 1 91 ? 16.571 0.634 14.479 1.00 73.31 91 LEU A O 1
ATOM 770 N N . ALA A 1 92 ? 16.591 -0.223 16.550 1.00 69.25 92 ALA A N 1
ATOM 771 C CA . ALA A 1 92 ? 17.866 -0.915 16.383 1.00 69.25 92 ALA A CA 1
ATOM 772 C C . ALA A 1 92 ? 17.772 -2.027 15.327 1.00 69.25 92 ALA A C 1
ATOM 774 O O . ALA A 1 92 ? 18.639 -2.113 14.458 1.00 69.25 92 ALA A O 1
ATOM 775 N N . TYR A 1 93 ? 16.705 -2.833 15.350 1.00 69.69 93 TYR A N 1
ATOM 776 C CA . TYR A 1 93 ? 16.463 -3.849 14.323 1.00 69.69 93 TYR A CA 1
ATOM 777 C C . TYR A 1 93 ? 16.327 -3.234 12.934 1.00 69.69 93 TYR A C 1
ATOM 779 O O . TYR A 1 93 ? 16.968 -3.710 11.999 1.00 69.69 93 TYR A O 1
ATOM 787 N N . ARG A 1 94 ? 15.561 -2.147 12.808 1.00 73.94 94 ARG A N 1
ATOM 788 C CA . ARG A 1 94 ? 15.404 -1.430 11.543 1.00 73.94 94 ARG A CA 1
ATOM 789 C C . ARG A 1 94 ? 16.745 -0.948 10.989 1.00 73.94 94 ARG A C 1
ATOM 791 O O . ARG A 1 94 ? 17.056 -1.240 9.841 1.00 73.94 94 ARG A O 1
ATOM 798 N N . ASN A 1 95 ? 17.579 -0.318 11.817 1.00 73.69 95 ASN A N 1
ATOM 799 C CA . ASN A 1 95 ? 18.912 0.127 11.400 1.00 73.69 95 ASN A CA 1
ATOM 800 C C . ASN A 1 95 ? 19.797 -1.042 10.928 1.00 73.69 95 ASN A C 1
ATOM 802 O O . ASN A 1 95 ? 20.538 -0.903 9.957 1.00 73.69 95 ASN A O 1
ATOM 806 N N . ILE A 1 96 ? 19.719 -2.204 11.588 1.00 73.38 96 ILE A N 1
ATOM 807 C CA . ILE A 1 96 ? 20.466 -3.406 11.183 1.00 73.38 96 ILE A CA 1
ATOM 808 C C . ILE A 1 96 ? 19.973 -3.930 9.826 1.00 73.38 96 ILE A C 1
ATOM 810 O O . ILE A 1 96 ? 20.789 -4.340 8.997 1.00 73.38 96 ILE A O 1
ATOM 814 N N . TYR A 1 97 ? 18.660 -3.927 9.585 1.00 73.38 97 TYR A N 1
ATOM 815 C CA . TYR A 1 97 ? 18.087 -4.346 8.305 1.00 73.38 97 TYR A CA 1
ATOM 816 C C . TYR A 1 97 ? 18.447 -3.388 7.170 1.00 73.38 97 TYR A C 1
ATOM 818 O O . TYR A 1 97 ? 18.934 -3.852 6.141 1.00 73.38 97 TYR A O 1
ATOM 826 N N . GLU A 1 98 ? 18.314 -2.078 7.386 1.00 73.94 98 GLU A N 1
ATOM 827 C CA . GLU A 1 98 ? 18.702 -1.055 6.407 1.00 73.94 98 GLU A CA 1
ATOM 828 C C . GLU A 1 98 ? 20.196 -1.180 6.047 1.00 73.94 98 GLU A C 1
ATOM 830 O O . GLU A 1 98 ? 20.558 -1.171 4.872 1.00 73.94 98 GLU A O 1
ATOM 835 N N . GLN A 1 99 ? 21.079 -1.418 7.026 1.00 75.06 99 GLN A N 1
ATOM 836 C CA . GLN A 1 99 ? 22.505 -1.660 6.760 1.00 75.06 99 GLN A CA 1
ATOM 837 C C . GLN A 1 99 ? 22.763 -2.937 5.945 1.00 75.06 99 GLN A C 1
ATOM 839 O O . GLN A 1 99 ? 23.635 -2.948 5.071 1.00 75.06 99 GLN A O 1
ATOM 844 N N . LYS A 1 100 ? 22.030 -4.025 6.215 1.00 77.62 100 LYS A N 1
ATOM 845 C CA . LYS A 1 100 ? 22.149 -5.272 5.441 1.00 77.62 100 LYS A CA 1
ATOM 846 C C . LYS A 1 100 ? 21.667 -5.095 4.004 1.00 77.62 100 LYS A C 1
ATOM 848 O O . LYS A 1 100 ? 22.313 -5.610 3.094 1.00 77.62 100 LYS A O 1
ATOM 853 N N . GLU A 1 101 ? 20.568 -4.374 3.803 1.00 78.19 101 GLU A N 1
ATOM 854 C CA . GLU A 1 101 ? 20.014 -4.093 2.478 1.00 78.19 101 GLU A CA 1
ATOM 855 C C . GLU A 1 101 ? 20.966 -3.225 1.651 1.00 78.19 101 GLU A C 1
ATOM 857 O O . GLU A 1 101 ? 21.286 -3.586 0.519 1.00 78.19 101 GLU A O 1
ATOM 862 N N . VAL A 1 102 ? 21.516 -2.155 2.238 1.00 77.62 102 VAL A N 1
ATOM 863 C CA . VAL A 1 102 ? 22.540 -1.321 1.586 1.00 77.62 102 VAL A CA 1
ATOM 864 C C . VAL A 1 102 ? 23.743 -2.166 1.164 1.00 77.62 102 VAL A C 1
ATOM 866 O O . VAL A 1 102 ? 24.167 -2.094 0.012 1.00 77.62 102 VAL A O 1
ATOM 869 N N . LYS A 1 103 ? 24.242 -3.042 2.045 1.00 83.62 103 LYS A N 1
ATOM 870 C CA . LYS A 1 103 ? 25.376 -3.923 1.731 1.00 83.62 103 LYS A CA 1
ATOM 871 C C . LYS A 1 103 ? 25.060 -4.917 0.605 1.00 83.62 103 LYS A C 1
ATOM 873 O O . LYS A 1 103 ? 25.926 -5.205 -0.219 1.00 83.62 103 LYS A O 1
ATOM 878 N N . LEU A 1 104 ? 23.834 -5.442 0.551 1.00 82.94 104 LEU A N 1
ATOM 879 C CA . LEU A 1 104 ? 23.392 -6.333 -0.526 1.00 82.94 104 LEU A CA 1
ATOM 880 C C . LEU A 1 104 ? 23.289 -5.587 -1.864 1.00 82.94 104 LEU A C 1
ATOM 882 O O . LEU A 1 104 ? 23.744 -6.098 -2.887 1.00 82.94 104 LEU A O 1
ATOM 886 N N . LEU A 1 105 ? 22.736 -4.372 -1.858 1.00 78.06 105 LEU A N 1
ATOM 887 C CA . LEU A 1 105 ? 22.645 -3.521 -3.046 1.00 78.06 105 LEU A CA 1
ATOM 888 C C . LEU A 1 105 ? 24.033 -3.123 -3.562 1.00 78.06 105 LEU A C 1
ATOM 890 O O . LEU A 1 105 ? 24.268 -3.157 -4.770 1.00 78.06 105 LEU A O 1
ATOM 894 N N . GLU A 1 106 ? 24.977 -2.815 -2.671 1.00 83.56 106 GLU A N 1
ATOM 895 C CA . GLU A 1 106 ? 26.378 -2.574 -3.034 1.00 83.56 106 GLU A CA 1
ATOM 896 C C . GLU A 1 106 ? 27.012 -3.806 -3.693 1.00 83.56 106 GLU A C 1
ATOM 898 O O . GLU A 1 106 ? 27.629 -3.685 -4.751 1.00 83.56 106 GLU A O 1
ATOM 903 N N . GLN A 1 107 ? 26.795 -5.007 -3.144 1.00 85.06 107 GLN A N 1
ATOM 904 C CA . GLN A 1 107 ? 27.279 -6.255 -3.749 1.00 85.06 107 GLN A CA 1
ATOM 905 C C . GLN A 1 107 ? 26.676 -6.513 -5.137 1.00 85.06 107 GLN A C 1
ATOM 907 O O . GLN A 1 107 ? 27.386 -6.924 -6.058 1.00 85.06 107 GLN A O 1
ATOM 912 N N . GLN A 1 108 ? 25.378 -6.254 -5.315 1.00 80.19 108 GLN A N 1
ATOM 913 C CA . GLN A 1 108 ? 24.714 -6.380 -6.615 1.00 80.19 108 GLN A CA 1
ATOM 914 C C . GLN A 1 108 ? 25.247 -5.360 -7.626 1.00 80.19 108 GLN A C 1
ATOM 916 O O . GLN A 1 108 ? 25.473 -5.708 -8.787 1.00 80.19 108 GLN A O 1
ATOM 921 N N . ARG A 1 109 ? 25.498 -4.121 -7.187 1.00 82.88 109 ARG A N 1
ATOM 922 C CA . ARG A 1 109 ? 26.082 -3.060 -8.014 1.00 82.88 109 ARG A CA 1
ATOM 923 C C . ARG A 1 109 ? 27.491 -3.424 -8.478 1.00 82.88 109 ARG A C 1
ATOM 925 O O . ARG A 1 109 ? 27.773 -3.303 -9.666 1.00 82.88 109 ARG A O 1
ATOM 932 N N . GLU A 1 110 ? 28.339 -3.922 -7.583 1.00 86.12 110 GLU A N 1
ATOM 933 C CA . GLU A 1 110 ? 29.685 -4.412 -7.916 1.00 86.12 110 GLU A CA 1
ATOM 934 C C . GLU A 1 110 ? 29.645 -5.548 -8.949 1.00 86.12 110 GLU A C 1
ATOM 936 O O . GLU A 1 110 ? 30.406 -5.554 -9.918 1.00 86.12 110 GLU A O 1
ATOM 941 N N . LEU A 1 111 ? 28.709 -6.492 -8.804 1.00 86.94 111 LEU A N 1
ATOM 942 C CA . LEU A 1 111 ? 28.538 -7.591 -9.756 1.00 86.94 111 LEU A CA 1
ATOM 943 C C . LEU A 1 111 ? 28.071 -7.102 -11.138 1.00 86.94 111 LEU A C 1
ATOM 945 O O . LEU A 1 111 ? 28.543 -7.601 -12.161 1.00 86.94 111 LEU A O 1
ATOM 949 N N . LEU A 1 112 ? 27.179 -6.110 -11.179 1.00 80.69 112 LEU A N 1
ATOM 950 C CA . LEU A 1 112 ? 26.742 -5.450 -12.414 1.00 80.69 112 LEU A CA 1
ATOM 951 C C . LEU A 1 112 ? 27.887 -4.701 -13.102 1.00 80.69 112 LEU A C 1
ATOM 953 O O . LEU A 1 112 ? 28.046 -4.825 -14.317 1.00 80.69 112 LEU A O 1
ATOM 957 N N . ILE A 1 113 ? 28.706 -3.972 -12.338 1.00 81.69 113 ILE A N 1
ATOM 958 C CA . ILE A 1 113 ? 29.890 -3.277 -12.859 1.00 81.69 113 ILE A CA 1
ATOM 959 C C . ILE A 1 113 ? 30.853 -4.290 -13.482 1.00 81.69 113 ILE A C 1
ATOM 961 O O . ILE A 1 113 ? 31.242 -4.114 -14.634 1.00 81.69 113 ILE A O 1
ATOM 965 N N . ARG A 1 114 ? 31.160 -5.395 -12.787 1.00 85.31 114 ARG A N 1
ATOM 966 C CA . ARG A 1 114 ? 32.028 -6.463 -13.319 1.00 85.31 114 ARG A CA 1
ATOM 967 C C . ARG A 1 114 ? 31.497 -7.056 -14.622 1.00 85.31 114 ARG A C 1
ATOM 969 O O . ARG A 1 114 ? 32.252 -7.159 -15.581 1.00 85.31 114 ARG A O 1
ATOM 976 N N . LYS A 1 115 ? 30.202 -7.386 -14.684 1.00 82.94 115 LYS A N 1
ATOM 977 C CA . LYS A 1 115 ? 29.569 -7.895 -15.916 1.00 82.94 115 LYS A CA 1
ATOM 978 C C . LYS A 1 115 ? 29.627 -6.885 -17.060 1.00 82.94 115 LYS A C 1
ATOM 980 O O . LYS A 1 115 ? 29.811 -7.274 -18.207 1.00 82.94 115 LYS A O 1
ATOM 985 N N . THR A 1 116 ? 29.462 -5.600 -16.754 1.00 78.12 116 THR A N 1
ATOM 986 C CA . THR A 1 116 ? 29.513 -4.528 -17.756 1.00 78.12 116 THR A CA 1
ATOM 987 C C . THR A 1 116 ? 30.926 -4.362 -18.311 1.00 78.12 116 THR A C 1
ATOM 989 O O . THR A 1 116 ? 31.083 -4.240 -19.522 1.00 78.12 116 THR A O 1
ATOM 992 N N . VAL A 1 117 ? 31.947 -4.414 -17.447 1.00 85.94 117 VAL A N 1
ATOM 993 C CA . VAL A 1 117 ? 33.359 -4.394 -17.863 1.00 85.94 117 VAL A CA 1
ATOM 994 C C . VAL A 1 117 ? 33.680 -5.612 -18.731 1.00 85.94 117 VAL A C 1
ATOM 996 O O . VAL A 1 117 ? 34.146 -5.439 -19.849 1.00 85.94 117 VAL A O 1
ATOM 999 N N . GLU A 1 118 ? 33.314 -6.823 -18.296 1.00 86.50 118 GLU A N 1
ATOM 1000 C CA . GLU A 1 118 ? 33.542 -8.054 -19.070 1.00 86.50 118 GLU A CA 1
ATOM 1001 C C . GLU A 1 118 ? 32.873 -8.006 -20.457 1.00 86.50 118 GLU A C 1
ATOM 1003 O O . GLU A 1 118 ? 33.438 -8.455 -21.455 1.00 86.50 118 GLU A O 1
ATOM 1008 N N . LEU A 1 119 ? 31.661 -7.450 -20.544 1.00 80.44 119 LEU A N 1
ATOM 1009 C CA . LEU A 1 119 ? 30.953 -7.295 -21.813 1.00 80.44 119 LEU A CA 1
ATOM 1010 C C . LEU A 1 119 ? 31.609 -6.234 -22.709 1.00 80.44 119 LEU A C 1
ATOM 1012 O O . LEU A 1 119 ? 31.694 -6.429 -23.920 1.00 80.44 119 LEU A O 1
ATOM 1016 N N . SER A 1 120 ? 32.095 -5.137 -22.123 1.00 79.25 120 SER A N 1
ATOM 1017 C CA . SER A 1 120 ? 32.852 -4.102 -22.834 1.00 79.25 120 SER A CA 1
ATOM 1018 C C . SER A 1 120 ? 34.152 -4.656 -23.420 1.00 79.25 120 SER A C 1
ATOM 1020 O O . SER A 1 120 ? 34.469 -4.369 -24.576 1.00 79.25 120 SER A O 1
ATOM 1022 N N . ASP A 1 121 ? 34.871 -5.488 -22.666 1.00 84.81 121 ASP A N 1
ATOM 1023 C CA . ASP A 1 121 ? 36.096 -6.145 -23.131 1.00 84.81 121 ASP A CA 1
ATOM 1024 C C . ASP A 1 121 ? 35.786 -7.089 -24.303 1.00 84.81 121 ASP A C 1
ATOM 1026 O O . ASP A 1 121 ? 36.386 -6.965 -25.369 1.00 84.81 121 ASP A O 1
ATOM 1030 N N . LYS A 1 122 ? 34.741 -7.924 -24.186 1.00 82.50 122 LYS A N 1
ATOM 1031 C CA . LYS A 1 122 ? 34.284 -8.802 -25.284 1.00 82.50 122 LYS A CA 1
ATOM 1032 C C . LYS A 1 122 ? 33.887 -8.033 -26.546 1.00 82.50 122 LYS A C 1
ATOM 1034 O O . LYS A 1 122 ? 34.171 -8.488 -27.652 1.00 82.50 122 LYS A O 1
ATOM 1039 N N . ILE A 1 123 ? 33.219 -6.886 -26.406 1.00 76.31 123 ILE A N 1
ATOM 1040 C CA . ILE A 1 123 ? 32.870 -6.020 -27.545 1.00 76.31 123 ILE A CA 1
ATOM 1041 C C . ILE A 1 123 ? 34.135 -5.431 -28.175 1.00 76.31 123 ILE A C 1
ATOM 1043 O O . ILE A 1 123 ? 34.230 -5.349 -29.399 1.00 76.31 123 ILE A O 1
ATOM 1047 N N . THR A 1 124 ? 35.106 -5.031 -27.357 1.00 79.50 124 THR A N 1
ATOM 1048 C CA . THR A 1 124 ? 36.381 -4.482 -27.833 1.00 79.50 124 THR A CA 1
ATOM 1049 C C . THR A 1 124 ? 37.161 -5.531 -28.625 1.00 79.50 124 THR A C 1
ATOM 1051 O O . THR A 1 124 ? 37.585 -5.245 -29.746 1.00 79.50 124 THR A O 1
ATOM 1054 N N . ASP A 1 125 ? 37.243 -6.762 -28.118 1.00 79.75 125 ASP A N 1
ATOM 1055 C CA . ASP A 1 125 ? 37.865 -7.896 -28.809 1.00 79.75 125 ASP A CA 1
ATOM 1056 C C . ASP A 1 125 ? 37.135 -8.244 -30.114 1.00 79.75 125 ASP A C 1
ATOM 1058 O O . ASP A 1 125 ? 37.761 -8.441 -31.159 1.00 79.75 125 ASP A O 1
ATOM 1062 N N . ALA A 1 126 ? 35.798 -8.266 -30.093 1.00 72.50 126 ALA A N 1
ATOM 1063 C CA . ALA A 1 126 ? 34.991 -8.514 -31.286 1.00 72.50 126 ALA A CA 1
ATOM 1064 C C . ALA A 1 126 ? 35.201 -7.433 -32.359 1.00 72.50 126 ALA A C 1
ATOM 1066 O O . ALA A 1 126 ? 35.340 -7.753 -33.541 1.00 72.50 126 ALA A O 1
ATOM 1067 N N . ASN A 1 127 ? 35.282 -6.162 -31.957 1.00 72.81 127 ASN A N 1
ATOM 1068 C CA . ASN A 1 127 ? 35.567 -5.055 -32.866 1.00 72.81 127 ASN A CA 1
ATOM 1069 C C . ASN A 1 127 ? 36.985 -5.146 -33.440 1.00 72.81 127 ASN A C 1
ATOM 1071 O O . ASN A 1 127 ? 37.165 -4.935 -34.638 1.00 72.81 127 ASN A O 1
ATOM 1075 N N . ALA A 1 128 ? 37.986 -5.489 -32.623 1.00 74.12 128 ALA A N 1
ATOM 1076 C CA . ALA A 1 128 ? 39.354 -5.697 -33.094 1.00 74.12 128 ALA A CA 1
ATOM 1077 C C . ALA A 1 128 ? 39.418 -6.823 -34.140 1.00 74.12 128 ALA A C 1
ATOM 1079 O O . ALA A 1 128 ? 40.010 -6.644 -35.207 1.00 74.12 128 ALA A O 1
ATOM 1080 N N . ASN A 1 129 ? 38.728 -7.939 -33.886 1.00 74.38 129 ASN A N 1
ATOM 1081 C CA . ASN A 1 129 ? 38.605 -9.039 -34.841 1.00 74.38 129 ASN A CA 1
ATOM 1082 C C . ASN A 1 129 ? 37.919 -8.594 -36.138 1.00 74.38 129 ASN A C 1
ATOM 1084 O O . ASN A 1 129 ? 38.439 -8.865 -37.217 1.00 74.38 129 ASN A O 1
ATOM 1088 N N . TYR A 1 130 ? 36.815 -7.845 -36.048 1.00 76.19 130 TYR A N 1
ATOM 1089 C CA . TYR A 1 130 ? 36.130 -7.296 -37.219 1.00 76.19 130 TYR A CA 1
ATOM 1090 C C . TYR A 1 130 ? 37.051 -6.406 -38.065 1.00 76.19 130 TYR A C 1
ATOM 1092 O O . TYR A 1 130 ? 37.130 -6.586 -39.281 1.00 76.19 130 TYR A O 1
ATOM 1100 N N . TYR A 1 131 ? 37.791 -5.480 -37.446 1.00 70.56 131 TYR A N 1
ATOM 1101 C CA . TYR A 1 131 ? 38.735 -4.625 -38.171 1.00 70.56 131 TYR A CA 1
ATOM 1102 C C . TYR A 1 131 ? 39.838 -5.432 -38.859 1.00 70.56 131 TYR A C 1
ATOM 1104 O O . TYR A 1 131 ? 40.150 -5.156 -40.018 1.00 70.56 131 TYR A O 1
ATOM 1112 N N . ASN A 1 132 ? 40.385 -6.452 -38.193 1.00 74.62 132 ASN A N 1
ATOM 1113 C CA . ASN A 1 132 ? 41.383 -7.341 -38.790 1.00 74.62 132 ASN A CA 1
ATOM 1114 C C . ASN A 1 132 ? 40.811 -8.095 -40.000 1.00 74.62 132 ASN A C 1
ATOM 1116 O O . ASN A 1 132 ? 41.423 -8.085 -41.068 1.00 74.62 132 ASN A O 1
ATOM 1120 N N . THR A 1 133 ? 39.598 -8.644 -39.888 1.00 74.19 133 THR A N 1
ATOM 1121 C CA . THR A 1 133 ? 38.912 -9.303 -41.010 1.00 74.19 133 THR A CA 1
ATOM 1122 C C . THR A 1 133 ? 38.670 -8.345 -42.176 1.00 74.19 133 THR A C 1
ATOM 1124 O O . THR A 1 133 ? 38.914 -8.700 -43.327 1.00 74.19 133 THR A O 1
ATOM 1127 N N . VAL A 1 134 ? 38.242 -7.106 -41.912 1.00 69.62 134 VAL A N 1
ATOM 1128 C CA . VAL A 1 134 ? 38.060 -6.091 -42.964 1.00 69.62 134 VAL A CA 1
ATOM 1129 C C . VAL A 1 134 ? 39.388 -5.760 -43.650 1.00 69.62 134 VAL A C 1
ATOM 1131 O O . VAL A 1 134 ? 39.428 -5.649 -44.876 1.00 69.62 134 VAL A O 1
ATOM 1134 N N . ILE A 1 135 ? 40.481 -5.626 -42.894 1.00 74.12 135 ILE A N 1
ATOM 1135 C CA . ILE A 1 135 ? 41.820 -5.389 -43.450 1.00 74.12 135 ILE A CA 1
ATOM 1136 C C . ILE A 1 135 ? 42.237 -6.544 -44.367 1.00 74.12 135 ILE A C 1
ATOM 1138 O O . ILE A 1 135 ? 42.732 -6.294 -45.470 1.00 74.12 135 ILE A O 1
ATOM 1142 N N . ASP A 1 136 ? 42.021 -7.788 -43.948 1.00 75.38 136 ASP A N 1
ATOM 1143 C CA . ASP A 1 136 ? 42.391 -8.961 -44.738 1.00 75.38 136 ASP A CA 1
ATOM 1144 C C . ASP A 1 136 ? 41.540 -9.089 -46.008 1.00 75.38 136 ASP A C 1
ATOM 1146 O O . ASP A 1 136 ? 42.102 -9.261 -47.090 1.00 75.38 136 ASP A O 1
ATOM 1150 N N . LEU A 1 137 ? 40.230 -8.827 -45.935 1.00 73.44 137 LEU A N 1
ATOM 1151 C CA . LEU A 1 137 ? 39.359 -8.751 -47.117 1.00 73.44 137 LEU A CA 1
ATOM 1152 C C . LEU A 1 137 ? 39.795 -7.649 -48.096 1.00 73.44 137 LEU A C 1
ATOM 1154 O O . LEU A 1 137 ? 39.737 -7.821 -49.316 1.00 73.44 137 LEU A O 1
ATOM 1158 N N . VAL A 1 138 ? 40.256 -6.497 -47.596 1.00 73.88 138 VAL A N 1
ATOM 1159 C CA . VAL A 1 138 ? 40.789 -5.420 -48.448 1.00 73.88 138 VAL A CA 1
ATOM 1160 C C . VAL A 1 138 ? 42.098 -5.843 -49.120 1.00 73.88 138 VAL A C 1
ATOM 1162 O O . VAL A 1 138 ? 42.288 -5.560 -50.310 1.00 73.88 138 VAL A O 1
ATOM 1165 N N . LYS A 1 139 ? 42.991 -6.536 -48.401 1.00 77.31 139 LYS A N 1
ATOM 1166 C CA . LYS A 1 139 ? 44.227 -7.094 -48.977 1.00 77.31 139 LYS A CA 1
ATOM 1167 C C . LYS A 1 139 ? 43.909 -8.123 -50.057 1.00 77.31 139 LYS A C 1
ATOM 1169 O O . LYS A 1 139 ? 44.458 -8.017 -51.153 1.00 77.31 139 LYS A O 1
ATOM 1174 N N . GLU A 1 140 ? 42.997 -9.049 -49.786 1.00 73.62 140 GLU A N 1
ATOM 1175 C CA . GLU A 1 140 ? 42.572 -10.087 -50.724 1.00 73.62 140 GLU A CA 1
ATOM 1176 C C . GLU A 1 140 ? 41.924 -9.475 -51.973 1.00 73.62 140 GLU A C 1
ATOM 1178 O O . GLU A 1 140 ? 42.314 -9.781 -53.098 1.00 73.62 140 GLU A O 1
ATOM 1183 N N . LYS A 1 141 ? 41.038 -8.485 -51.808 1.00 74.56 141 LYS A N 1
ATOM 1184 C CA . LYS A 1 141 ? 40.453 -7.731 -52.929 1.00 74.56 141 LYS A CA 1
ATOM 1185 C C . LYS A 1 141 ? 41.513 -7.011 -53.767 1.00 74.56 141 LYS A C 1
ATOM 1187 O O . LYS A 1 141 ? 41.400 -6.943 -54.993 1.00 74.56 141 LYS A O 1
ATOM 1192 N N . SER A 1 142 ? 42.543 -6.456 -53.131 1.00 75.69 142 SER A N 1
ATOM 1193 C CA . SER A 1 142 ? 43.674 -5.828 -53.825 1.00 75.69 142 SER A CA 1
ATOM 1194 C C . SER A 1 142 ? 44.501 -6.855 -54.605 1.00 75.69 142 SER A C 1
ATOM 1196 O O . SER A 1 142 ? 44.841 -6.620 -55.767 1.00 75.69 142 SER A O 1
ATOM 1198 N N . GLN A 1 143 ? 44.772 -8.021 -54.012 1.00 75.88 143 GLN A N 1
ATOM 1199 C CA . GLN A 1 143 ? 45.455 -9.133 -54.677 1.00 75.88 143 GLN A CA 1
ATOM 1200 C C . GLN A 1 143 ? 44.639 -9.677 -55.856 1.00 75.88 143 GLN A C 1
ATOM 1202 O O . GLN A 1 143 ? 45.183 -9.806 -56.950 1.00 75.88 143 GLN A O 1
ATOM 1207 N N . SER A 1 144 ? 43.330 -9.876 -55.685 1.00 71.06 144 SER A N 1
ATOM 1208 C CA . SER A 1 144 ? 42.401 -10.278 -56.747 1.00 71.06 144 SER A CA 1
ATOM 1209 C C . SER A 1 144 ? 42.398 -9.278 -57.910 1.00 71.06 144 SER A C 1
ATOM 1211 O O . SER A 1 144 ? 42.509 -9.668 -59.072 1.00 71.06 144 SER A O 1
ATOM 1213 N N . ARG A 1 145 ? 42.402 -7.964 -57.632 1.00 74.50 145 ARG A N 1
ATOM 1214 C CA . ARG A 1 145 ? 42.554 -6.930 -58.675 1.00 74.50 145 ARG A CA 1
ATOM 1215 C C . ARG A 1 145 ? 43.893 -7.016 -59.404 1.00 74.50 145 ARG A C 1
ATOM 1217 O O . ARG A 1 145 ? 43.917 -6.880 -60.626 1.00 74.50 145 ARG A O 1
ATOM 1224 N N . LYS A 1 146 ? 45.001 -7.241 -58.687 1.00 78.88 146 LYS A N 1
ATOM 1225 C CA . LYS A 1 146 ? 46.325 -7.435 -59.305 1.00 78.88 146 LYS A CA 1
ATOM 1226 C C . LYS A 1 146 ? 46.345 -8.679 -60.195 1.00 78.88 146 LYS A C 1
ATOM 1228 O O . LYS A 1 146 ? 46.833 -8.595 -61.318 1.00 78.88 146 LYS A O 1
ATOM 1233 N N . ALA A 1 147 ? 45.773 -9.788 -59.730 1.00 68.19 147 ALA A N 1
ATOM 1234 C CA . ALA A 1 147 ? 45.646 -11.020 -60.501 1.00 68.19 147 ALA A CA 1
ATOM 1235 C C . ALA A 1 147 ? 44.778 -10.812 -61.752 1.00 68.19 147 ALA A C 1
ATOM 1237 O O . ALA A 1 147 ? 45.197 -11.156 -62.851 1.00 68.19 147 ALA A O 1
ATOM 1238 N N . SER A 1 148 ? 43.623 -10.153 -61.618 1.00 72.50 148 SER A N 1
ATOM 1239 C CA . SER A 1 148 ? 42.741 -9.806 -62.739 1.00 72.50 148 SER A CA 1
ATOM 1240 C C . SER A 1 148 ? 43.439 -8.917 -63.777 1.00 72.50 148 SER A C 1
ATOM 1242 O O . SER A 1 148 ? 43.336 -9.169 -64.976 1.00 72.50 148 SER A O 1
ATOM 1244 N N . LEU A 1 149 ? 44.215 -7.917 -63.343 1.00 77.00 149 LEU A N 1
ATOM 1245 C CA . LEU A 1 149 ? 45.023 -7.087 -64.244 1.00 77.00 149 LEU A CA 1
ATOM 1246 C C . LEU A 1 149 ? 46.116 -7.895 -64.952 1.00 77.00 149 LEU A C 1
ATOM 1248 O O . LEU A 1 149 ? 46.310 -7.720 -66.154 1.00 77.00 149 LEU A O 1
ATOM 1252 N N . ALA A 1 150 ? 46.804 -8.788 -64.236 1.00 71.75 150 ALA A N 1
ATOM 1253 C CA . ALA A 1 150 ? 47.807 -9.673 -64.821 1.00 71.75 150 ALA A CA 1
ATOM 1254 C C . ALA A 1 150 ? 47.185 -10.622 -65.859 1.00 71.75 150 ALA A C 1
ATOM 1256 O O . ALA A 1 150 ? 47.719 -10.760 -66.957 1.00 71.75 150 ALA A O 1
ATOM 1257 N N . LEU A 1 151 ? 46.017 -11.200 -65.559 1.00 74.12 151 LEU A N 1
ATOM 1258 C CA . LEU A 1 151 ? 45.248 -12.019 -66.496 1.00 74.12 151 LEU A CA 1
ATOM 1259 C C . LEU A 1 151 ? 44.798 -11.210 -67.713 1.00 74.12 151 LEU A C 1
ATOM 1261 O O . LEU A 1 151 ? 44.944 -11.682 -68.834 1.00 74.12 151 LEU A O 1
ATOM 1265 N N . LYS A 1 152 ? 44.321 -9.973 -67.528 1.00 76.12 152 LYS A N 1
ATOM 1266 C CA . LYS A 1 152 ? 43.936 -9.087 -68.637 1.00 76.12 152 LYS A CA 1
ATOM 1267 C C . LYS A 1 152 ? 45.127 -8.747 -69.533 1.00 76.12 152 LYS A C 1
ATOM 1269 O O . LYS A 1 152 ? 44.982 -8.727 -70.752 1.00 76.12 152 LYS A O 1
ATOM 1274 N N . LYS A 1 153 ? 46.302 -8.506 -68.943 1.00 80.44 153 LYS A N 1
ATOM 1275 C CA . LYS A 1 153 ? 47.547 -8.284 -69.686 1.00 80.44 153 LYS A CA 1
ATOM 1276 C C . LYS A 1 153 ? 47.943 -9.532 -70.478 1.00 80.44 153 LYS A C 1
ATOM 1278 O O . LYS A 1 153 ? 48.163 -9.429 -71.678 1.00 80.44 153 LYS A O 1
ATOM 1283 N N . ARG A 1 154 ? 47.924 -10.708 -69.845 1.00 74.31 154 ARG A N 1
ATOM 1284 C CA . ARG A 1 154 ? 48.210 -11.986 -70.510 1.00 74.31 154 ARG A CA 1
ATOM 1285 C C . ARG A 1 154 ? 47.201 -12.304 -71.615 1.00 74.31 154 ARG A C 1
ATOM 1287 O O . ARG A 1 154 ? 47.585 -12.794 -72.665 1.00 74.31 154 ARG A O 1
ATOM 1294 N N . ALA A 1 155 ? 45.922 -11.992 -71.418 1.00 69.88 155 ALA A N 1
ATOM 1295 C CA . ALA A 1 155 ? 44.889 -12.150 -72.440 1.00 69.88 155 ALA A CA 1
ATOM 1296 C C . ALA A 1 155 ? 45.116 -11.214 -73.638 1.00 69.88 155 ALA A C 1
ATOM 1298 O O . ALA A 1 155 ? 44.877 -11.613 -74.773 1.00 69.88 155 ALA A O 1
ATOM 1299 N N . LEU A 1 156 ? 45.601 -9.989 -73.409 1.00 77.38 156 LEU A N 1
ATOM 1300 C CA . LEU A 1 156 ? 46.007 -9.076 -74.483 1.00 77.38 156 LEU A CA 1
ATOM 1301 C C . LEU A 1 156 ? 47.240 -9.588 -75.236 1.00 77.38 156 LEU A C 1
ATOM 1303 O O . LEU A 1 156 ? 47.247 -9.543 -76.461 1.00 77.38 156 LEU A O 1
ATOM 1307 N N . GLU A 1 157 ? 48.245 -10.099 -74.524 1.00 76.81 157 GLU A N 1
ATOM 1308 C CA . GLU A 1 157 ? 49.423 -10.742 -75.124 1.00 76.81 157 GLU A CA 1
ATOM 1309 C C . GLU A 1 157 ? 49.005 -11.943 -75.984 1.00 76.81 157 GLU A C 1
ATOM 1311 O O . GLU A 1 157 ? 49.324 -11.985 -77.167 1.00 76.81 157 GLU A O 1
ATOM 1316 N N . LEU A 1 158 ? 48.173 -12.842 -75.446 1.00 74.56 158 LEU A N 1
ATOM 1317 C CA . LEU A 1 158 ? 47.628 -13.987 -76.182 1.00 74.56 158 LEU A CA 1
ATOM 1318 C C . LEU A 1 158 ? 46.768 -13.571 -77.377 1.00 74.56 158 LEU A C 1
ATOM 1320 O O . LEU A 1 158 ? 46.812 -14.227 -78.411 1.00 74.56 158 LEU A O 1
ATOM 1324 N N . LYS A 1 159 ? 45.989 -12.488 -77.265 1.00 74.44 159 LYS A N 1
ATOM 1325 C CA . LYS A 1 159 ? 45.213 -11.946 -78.388 1.00 74.44 159 LYS A CA 1
ATOM 1326 C C . LYS A 1 159 ? 46.130 -11.420 -79.491 1.00 74.44 159 LYS A C 1
ATOM 1328 O O . LYS A 1 159 ? 45.844 -11.636 -80.664 1.00 74.44 159 LYS A O 1
ATOM 1333 N N . ASN A 1 160 ? 47.219 -10.747 -79.131 1.00 77.81 160 ASN A N 1
ATOM 1334 C CA . ASN A 1 160 ? 48.208 -10.282 -80.099 1.00 77.81 160 ASN A CA 1
ATOM 1335 C C . ASN A 1 160 ? 48.925 -11.464 -80.762 1.00 77.81 160 ASN A C 1
ATOM 1337 O O . ASN A 1 160 ? 49.023 -11.491 -81.985 1.00 77.81 160 ASN A O 1
ATOM 1341 N N . ASP A 1 161 ? 49.334 -12.471 -79.989 1.00 75.38 161 ASP A N 1
ATOM 1342 C CA . ASP A 1 161 ? 49.920 -13.706 -80.519 1.00 75.38 161 ASP A CA 1
ATOM 1343 C C . ASP A 1 161 ? 48.942 -14.453 -81.429 1.00 75.38 161 ASP A C 1
ATOM 1345 O O . ASP A 1 161 ? 49.334 -14.943 -82.485 1.00 75.38 161 ASP A O 1
ATOM 1349 N N . PHE A 1 162 ? 47.660 -14.512 -81.060 1.00 73.81 162 PHE A N 1
ATOM 1350 C CA . PHE A 1 162 ? 46.613 -15.091 -81.894 1.00 73.81 162 PHE A CA 1
ATOM 1351 C C . PHE A 1 162 ? 46.453 -14.315 -83.198 1.00 73.81 162 PHE A C 1
ATOM 1353 O O . PHE A 1 162 ? 46.444 -14.932 -84.252 1.00 73.81 162 PHE A O 1
ATOM 1360 N N . ASN A 1 163 ? 46.388 -12.983 -83.158 1.00 76.38 163 ASN A N 1
ATOM 1361 C CA . ASN A 1 163 ? 46.300 -12.162 -84.366 1.00 76.38 163 ASN A CA 1
ATOM 1362 C C . ASN A 1 163 ? 47.534 -12.342 -85.265 1.00 76.38 163 ASN A C 1
ATOM 1364 O O . ASN A 1 163 ? 47.399 -12.404 -86.488 1.00 76.38 163 ASN A O 1
ATOM 1368 N N . ASN A 1 164 ? 48.725 -12.466 -84.673 1.00 77.62 164 ASN A N 1
ATOM 1369 C CA . ASN A 1 164 ? 49.961 -12.753 -85.400 1.00 77.62 164 ASN A CA 1
ATOM 1370 C C . ASN A 1 164 ? 49.891 -14.134 -86.060 1.00 77.62 164 ASN A C 1
ATOM 1372 O O . ASN A 1 164 ? 50.085 -14.240 -87.267 1.00 77.62 164 ASN A O 1
ATOM 1376 N N . LYS A 1 165 ? 49.509 -15.175 -85.309 1.00 73.31 165 LYS A N 1
ATOM 1377 C CA . LYS A 1 165 ? 49.322 -16.535 -85.835 1.00 73.31 165 LYS A CA 1
ATOM 1378 C C . LYS A 1 165 ? 48.202 -16.624 -86.862 1.00 73.31 165 LYS A C 1
ATOM 1380 O O . LYS A 1 165 ? 48.324 -17.371 -87.817 1.00 73.31 165 LYS A O 1
ATOM 1385 N N . GLN A 1 166 ? 47.123 -15.865 -86.704 1.00 73.19 166 GLN A N 1
ATOM 1386 C CA . GLN A 1 166 ? 46.037 -15.777 -87.675 1.00 73.19 166 GLN A CA 1
ATOM 1387 C C . GLN A 1 166 ? 46.521 -15.093 -88.953 1.00 73.19 166 GLN A C 1
ATOM 1389 O O . GLN A 1 166 ? 46.168 -15.525 -90.046 1.00 73.19 166 GLN A O 1
ATOM 1394 N N . SER A 1 167 ? 47.369 -14.071 -88.839 1.00 72.44 167 SER A N 1
ATOM 1395 C CA . SER A 1 167 ? 48.008 -13.423 -89.988 1.00 72.44 167 SER A CA 1
ATOM 1396 C C . SER A 1 167 ? 48.983 -14.371 -90.695 1.00 72.44 167 SER A C 1
ATOM 1398 O O . SER A 1 167 ? 48.970 -14.458 -91.921 1.00 72.44 167 SER A O 1
ATOM 1400 N N . GLU A 1 168 ? 49.773 -15.145 -89.944 1.00 74.00 168 GLU A N 1
ATOM 1401 C CA . GLU A 1 168 ? 50.626 -16.216 -90.478 1.00 74.00 168 GLU A CA 1
ATOM 1402 C C . GLU A 1 168 ? 49.806 -17.327 -91.132 1.00 74.00 168 GLU A C 1
ATOM 1404 O O . GLU A 1 168 ? 50.135 -17.744 -92.236 1.00 74.00 168 GLU A O 1
ATOM 1409 N N . ALA A 1 169 ? 48.718 -17.768 -90.501 1.00 68.69 169 ALA A N 1
ATOM 1410 C CA . ALA A 1 169 ? 47.809 -18.773 -91.034 1.00 68.69 169 ALA A CA 1
ATOM 1411 C C . ALA A 1 169 ? 47.110 -18.267 -92.293 1.00 68.69 169 ALA A C 1
ATOM 1413 O O . ALA A 1 169 ? 47.017 -19.011 -93.250 1.00 68.69 169 ALA A O 1
ATOM 1414 N N . THR A 1 170 ? 46.699 -16.999 -92.354 1.00 72.88 170 THR A N 1
ATOM 1415 C CA . THR A 1 170 ? 46.122 -16.391 -93.567 1.00 72.88 170 THR A CA 1
ATOM 1416 C C . THR A 1 170 ? 47.177 -16.274 -94.670 1.00 72.88 170 THR A C 1
ATOM 1418 O O . THR A 1 170 ? 46.892 -16.526 -95.838 1.00 72.88 170 THR A O 1
ATOM 1421 N N . SER A 1 171 ? 48.423 -15.951 -94.309 1.00 74.50 171 SER A N 1
ATOM 1422 C CA . SER A 1 171 ? 49.565 -15.967 -95.229 1.00 74.50 171 SER A CA 1
ATOM 1423 C C . SER A 1 171 ? 49.830 -17.379 -95.757 1.00 74.50 171 SER A C 1
ATOM 1425 O O . SER A 1 171 ? 49.945 -17.567 -96.967 1.00 74.50 171 SER A O 1
ATOM 1427 N N . LEU A 1 172 ? 49.846 -18.391 -94.889 1.00 71.44 172 LEU A N 1
ATOM 1428 C CA . LEU A 1 172 ? 49.972 -19.798 -95.261 1.00 71.44 172 LEU A CA 1
ATOM 1429 C C . LEU A 1 172 ? 48.784 -20.271 -96.090 1.00 71.44 172 LEU A C 1
ATOM 1431 O O . LEU A 1 172 ? 49.017 -20.882 -97.116 1.00 71.44 172 LEU A O 1
ATOM 1435 N N . GLN A 1 173 ? 47.551 -19.924 -95.729 1.00 69.25 173 GLN A N 1
ATOM 1436 C CA . GLN A 1 173 ? 46.342 -20.208 -96.497 1.00 69.25 173 GLN A CA 1
ATOM 1437 C C . GLN A 1 173 ? 46.478 -19.610 -97.893 1.00 69.25 173 GLN A C 1
ATOM 1439 O O . GLN A 1 173 ? 46.294 -20.314 -98.866 1.00 69.25 173 GLN A O 1
ATOM 1444 N N . SER A 1 174 ? 46.903 -18.349 -98.018 1.00 71.88 174 SER A N 1
ATOM 1445 C CA . SER A 1 174 ? 47.120 -17.725 -99.326 1.00 71.88 174 SER A CA 1
ATOM 1446 C C . SER A 1 174 ? 48.243 -18.396 -100.129 1.00 71.88 174 SER A C 1
ATOM 1448 O O . SER A 1 174 ? 48.155 -18.471 -101.353 1.00 71.88 174 SER A O 1
ATOM 1450 N N . LYS A 1 175 ? 49.286 -18.917 -99.464 1.00 72.88 175 LYS A N 1
ATOM 1451 C CA . LYS A 1 175 ? 50.349 -19.718 -100.092 1.00 72.88 175 LYS A CA 1
ATOM 1452 C C . LYS A 1 175 ? 49.854 -21.104 -100.498 1.00 72.88 175 LYS A C 1
ATOM 1454 O O . LYS A 1 175 ? 50.233 -21.559 -101.566 1.00 72.88 175 LYS A O 1
ATOM 1459 N N . ILE A 1 176 ? 49.019 -21.740 -99.680 1.00 62.66 176 ILE A N 1
ATOM 1460 C CA . ILE A 1 176 ? 48.374 -23.025 -99.951 1.00 62.66 176 ILE A CA 1
ATOM 1461 C C . ILE A 1 176 ? 47.414 -22.847 -101.116 1.00 62.66 176 ILE A C 1
ATOM 1463 O O . ILE A 1 176 ? 47.583 -23.543 -102.089 1.00 62.66 176 ILE A O 1
ATOM 1467 N N . THR A 1 177 ? 46.536 -21.846 -101.119 1.00 64.25 177 THR A N 1
ATOM 1468 C CA . THR A 1 177 ? 45.640 -21.545 -102.244 1.00 64.25 177 THR A CA 1
ATOM 1469 C C . THR A 1 177 ? 46.406 -21.229 -103.531 1.00 64.25 177 THR A C 1
ATOM 1471 O O . THR A 1 177 ? 45.975 -21.630 -104.606 1.00 64.25 177 THR A O 1
ATOM 1474 N N . ARG A 1 178 ? 47.567 -20.556 -103.456 1.00 64.19 178 ARG A N 1
ATOM 1475 C CA . ARG A 1 178 ? 48.467 -20.411 -104.618 1.00 64.19 178 ARG A CA 1
ATOM 1476 C C . ARG A 1 178 ? 49.063 -21.749 -105.048 1.00 64.19 178 ARG A C 1
ATOM 1478 O O . ARG A 1 178 ? 49.041 -22.048 -106.229 1.00 64.19 178 ARG A O 1
ATOM 1485 N N . ALA A 1 179 ? 49.539 -22.566 -104.114 1.00 56.16 179 ALA A N 1
ATOM 1486 C CA . ALA A 1 179 ? 50.069 -23.891 -104.415 1.00 56.16 179 ALA A CA 1
ATOM 1487 C C . ALA A 1 179 ? 48.986 -24.846 -104.951 1.00 56.16 179 ALA A C 1
ATOM 1489 O O . ALA A 1 179 ? 49.256 -25.601 -105.867 1.00 56.16 179 ALA A O 1
ATOM 1490 N N . GLU A 1 180 ? 47.758 -24.791 -104.441 1.00 56.91 180 GLU A N 1
ATOM 1491 C CA . GLU A 1 180 ? 46.581 -25.524 -104.915 1.00 56.91 180 GLU A CA 1
ATOM 1492 C C . GLU A 1 180 ? 46.182 -25.059 -106.316 1.00 56.91 180 GLU A C 1
ATOM 1494 O O . GLU A 1 180 ? 45.858 -25.889 -107.159 1.00 56.91 180 GLU A O 1
ATOM 1499 N N . HIS A 1 181 ? 46.254 -23.754 -106.597 1.00 61.53 181 HIS A N 1
ATOM 1500 C CA . HIS A 1 181 ? 46.083 -23.213 -107.945 1.00 61.53 181 HIS A CA 1
ATOM 1501 C C . HIS A 1 181 ? 47.199 -23.683 -108.897 1.00 61.53 181 HIS A C 1
ATOM 1503 O O . HIS A 1 181 ? 46.922 -24.021 -110.045 1.00 61.53 181 HIS A O 1
ATOM 1509 N N . ASP A 1 182 ? 48.442 -23.756 -108.417 1.00 54.38 182 ASP A N 1
ATOM 1510 C CA . ASP A 1 182 ? 49.600 -24.204 -109.197 1.00 54.38 182 ASP A CA 1
ATOM 1511 C C . ASP A 1 182 ? 49.660 -25.744 -109.360 1.00 54.38 182 ASP A C 1
ATOM 1513 O O . ASP A 1 182 ? 50.303 -26.231 -110.290 1.00 54.38 182 ASP A O 1
ATOM 1517 N N . LEU A 1 183 ? 48.992 -26.520 -108.488 1.00 51.78 183 LEU A N 1
ATOM 1518 C CA . LEU A 1 183 ? 49.046 -27.996 -108.435 1.00 51.78 183 LEU A CA 1
ATOM 1519 C C . LEU A 1 183 ? 47.720 -28.716 -108.762 1.00 51.78 183 LEU A C 1
ATOM 1521 O O . LEU A 1 183 ? 47.748 -29.911 -109.048 1.00 51.78 183 LEU A O 1
ATOM 1525 N N . GLY A 1 184 ? 46.569 -28.038 -108.738 1.00 46.25 184 GLY A N 1
ATOM 1526 C CA . GLY A 1 184 ? 45.273 -28.565 -109.187 1.00 46.25 184 GLY A CA 1
ATOM 1527 C C . GLY A 1 184 ? 44.582 -29.611 -108.291 1.00 46.25 184 GLY A C 1
ATOM 1528 O O . GLY A 1 184 ? 43.875 -30.462 -108.829 1.00 46.25 184 GLY A O 1
ATOM 1529 N N . ILE A 1 185 ? 44.760 -29.597 -106.958 1.00 51.19 185 ILE A N 1
ATOM 1530 C CA . ILE A 1 185 ? 44.157 -30.587 -106.029 1.00 51.19 185 ILE A CA 1
ATOM 1531 C C . ILE A 1 185 ? 43.609 -29.894 -104.763 1.00 51.19 185 ILE A C 1
ATOM 1533 O O . ILE A 1 185 ? 44.362 -29.201 -104.088 1.00 51.19 185 ILE A O 1
ATOM 1537 N N . GLY A 1 186 ? 42.326 -30.100 -104.424 1.00 41.88 186 GLY A N 1
ATOM 1538 C CA . GLY A 1 186 ? 41.682 -29.613 -103.186 1.00 41.88 186 GLY A CA 1
ATOM 1539 C C . GLY A 1 186 ? 41.582 -30.692 -102.091 1.00 41.88 186 GLY A C 1
ATOM 1540 O O . GLY A 1 186 ? 41.371 -31.864 -102.403 1.00 41.88 186 GLY A O 1
ATOM 1541 N N . LEU A 1 187 ? 41.758 -30.310 -100.817 1.00 45.25 187 LEU A N 1
ATOM 1542 C CA . LEU A 1 187 ? 41.829 -31.203 -99.642 1.00 45.25 187 LEU A CA 1
ATOM 1543 C C . LEU A 1 187 ? 40.760 -30.852 -98.577 1.00 45.25 187 LEU A C 1
ATOM 1545 O O . LEU A 1 187 ? 40.946 -29.954 -97.761 1.00 45.25 187 LEU A O 1
ATOM 1549 N N . ASP A 1 188 ? 39.669 -31.624 -98.535 1.00 44.97 188 ASP A N 1
ATOM 1550 C CA . ASP A 1 188 ? 38.452 -31.403 -97.720 1.00 44.97 188 ASP A CA 1
ATOM 1551 C C . ASP A 1 188 ? 38.551 -31.781 -96.217 1.00 44.97 188 ASP A C 1
ATOM 1553 O O . ASP A 1 188 ? 37.538 -32.057 -95.576 1.00 44.97 188 ASP A O 1
ATOM 1557 N N . ASN A 1 189 ? 39.745 -31.816 -95.611 1.00 51.38 189 ASN A N 1
ATOM 1558 C CA . ASN A 1 189 ? 39.941 -32.500 -94.315 1.00 51.38 189 ASN A CA 1
ATOM 1559 C C . ASN A 1 189 ? 40.285 -31.620 -93.089 1.00 51.38 189 ASN A C 1
ATOM 1561 O O . ASN A 1 189 ? 40.679 -32.164 -92.061 1.00 51.38 189 ASN A O 1
ATOM 1565 N N . LEU A 1 190 ? 40.122 -30.289 -93.139 1.00 46.22 190 LEU A N 1
ATOM 1566 C CA . LEU A 1 190 ? 40.491 -29.393 -92.016 1.00 46.22 190 LEU A CA 1
ATOM 1567 C C . LEU A 1 190 ? 39.339 -28.931 -91.099 1.00 46.22 190 LEU A C 1
ATOM 1569 O O . LEU A 1 190 ? 39.586 -28.325 -90.058 1.00 46.22 190 LEU A O 1
ATOM 1573 N N . THR A 1 191 ? 38.080 -29.213 -91.432 1.00 48.84 191 THR A N 1
ATOM 1574 C CA . THR A 1 191 ? 36.918 -28.665 -90.702 1.00 48.84 191 THR A CA 1
ATOM 1575 C C . THR A 1 191 ? 36.668 -29.338 -89.343 1.00 48.84 191 THR A C 1
ATOM 1577 O O . THR A 1 191 ? 36.058 -28.741 -88.459 1.00 48.84 191 THR A O 1
ATOM 1580 N N . ALA A 1 192 ? 37.190 -30.550 -89.131 1.00 51.12 192 ALA A N 1
ATOM 1581 C CA . ALA A 1 192 ? 36.954 -31.336 -87.916 1.00 51.12 192 ALA A CA 1
ATOM 1582 C C . ALA A 1 192 ? 37.742 -30.844 -86.681 1.00 51.12 192 ALA A C 1
ATOM 1584 O O . ALA A 1 192 ? 37.338 -31.090 -85.546 1.00 51.12 192 ALA A O 1
ATOM 1585 N N . GLU A 1 193 ? 38.849 -30.120 -86.868 1.00 48.19 193 GLU A N 1
ATOM 1586 C CA . GLU A 1 193 ? 39.717 -29.694 -85.756 1.00 48.19 193 GLU A CA 1
ATOM 1587 C C . GLU A 1 193 ? 39.203 -28.431 -85.037 1.00 48.19 193 GLU A C 1
ATOM 1589 O O . GLU A 1 193 ? 39.567 -28.148 -83.893 1.00 48.19 193 GLU A O 1
ATOM 1594 N N . LEU A 1 194 ? 38.301 -27.683 -85.681 1.00 51.81 194 LEU A N 1
ATOM 1595 C CA . LEU A 1 194 ? 37.763 -26.416 -85.179 1.00 51.81 194 LEU A CA 1
ATOM 1596 C C . LEU A 1 194 ? 36.566 -26.607 -84.230 1.00 51.81 194 LEU A C 1
ATOM 1598 O O . LEU A 1 194 ? 36.401 -25.835 -83.285 1.00 51.81 194 LEU A O 1
ATOM 1602 N N . GLU A 1 195 ? 35.778 -27.670 -84.408 1.00 52.84 195 GLU A N 1
ATOM 1603 C CA . GLU A 1 195 ? 34.628 -27.982 -83.543 1.00 52.84 195 GLU A CA 1
ATOM 1604 C C . GLU A 1 195 ? 35.051 -28.552 -82.174 1.00 52.84 195 GLU A C 1
ATOM 1606 O O . GLU A 1 195 ? 34.389 -28.311 -81.161 1.00 52.84 195 GLU A O 1
ATOM 1611 N N . ALA A 1 196 ? 36.216 -29.206 -82.096 1.00 54.47 196 ALA A N 1
ATOM 1612 C CA . ALA A 1 196 ? 36.733 -29.806 -80.864 1.00 54.47 196 ALA A CA 1
ATOM 1613 C C . ALA A 1 196 ? 37.108 -28.779 -79.771 1.00 54.47 196 ALA A C 1
ATOM 1615 O O . ALA A 1 196 ? 37.054 -29.088 -78.578 1.00 54.47 196 ALA A O 1
ATOM 1616 N N . ASN A 1 197 ? 37.452 -27.540 -80.142 1.00 53.25 197 ASN A N 1
ATOM 1617 C CA . ASN A 1 197 ? 37.881 -26.515 -79.182 1.00 53.25 197 ASN A CA 1
ATOM 1618 C C . ASN A 1 197 ? 36.720 -25.774 -78.497 1.00 53.25 197 ASN A C 1
ATOM 1620 O O . ASN A 1 197 ? 36.890 -25.288 -77.379 1.00 53.25 197 ASN A O 1
ATOM 1624 N N . ASN A 1 198 ? 35.531 -25.734 -79.105 1.00 51.88 198 ASN A N 1
ATOM 1625 C CA . ASN A 1 198 ? 34.365 -25.048 -78.531 1.00 51.88 198 ASN A CA 1
ATOM 1626 C C . ASN A 1 198 ? 33.703 -25.877 -77.406 1.00 51.88 198 ASN A C 1
ATOM 1628 O O . ASN A 1 198 ? 33.200 -25.339 -76.421 1.00 51.88 198 ASN A O 1
ATOM 1632 N N . TYR A 1 199 ? 33.795 -27.209 -77.491 1.00 54.41 199 TYR A N 1
ATOM 1633 C CA . TYR A 1 199 ? 33.246 -28.136 -76.492 1.00 54.41 199 TYR A CA 1
ATOM 1634 C C . TYR A 1 199 ? 34.008 -28.104 -75.153 1.00 54.41 199 TYR A C 1
ATOM 1636 O O . TYR A 1 199 ? 33.442 -28.327 -74.083 1.00 54.41 199 TYR A O 1
ATOM 1644 N N . LYS A 1 200 ? 35.305 -27.774 -75.187 1.00 55.72 200 LYS A N 1
ATOM 1645 C CA . LYS A 1 200 ? 36.175 -27.764 -74.001 1.00 55.72 200 LYS A CA 1
ATOM 1646 C C . LYS A 1 200 ? 35.872 -26.602 -73.047 1.00 55.72 200 LYS A C 1
ATOM 1648 O O . LYS A 1 200 ? 36.034 -26.745 -71.841 1.00 55.72 200 LYS A O 1
ATOM 1653 N N . GLN A 1 201 ? 35.379 -25.482 -73.577 1.00 53.69 201 GLN A N 1
ATOM 1654 C CA . GLN A 1 201 ? 35.100 -24.267 -72.807 1.00 53.69 201 GLN A CA 1
ATOM 1655 C C . GLN A 1 201 ? 33.761 -24.332 -72.048 1.00 53.69 201 GLN A C 1
ATOM 1657 O O . GLN A 1 201 ? 33.628 -23.745 -70.976 1.00 53.69 201 GLN A O 1
ATOM 1662 N N . GLN A 1 202 ? 32.783 -25.092 -72.556 1.00 57.31 202 GLN A N 1
ATOM 1663 C CA . GLN A 1 202 ? 31.515 -25.345 -71.856 1.00 57.31 202 GLN A CA 1
ATOM 1664 C C . GLN A 1 202 ? 31.679 -26.299 -70.662 1.00 57.31 202 GLN A C 1
ATOM 1666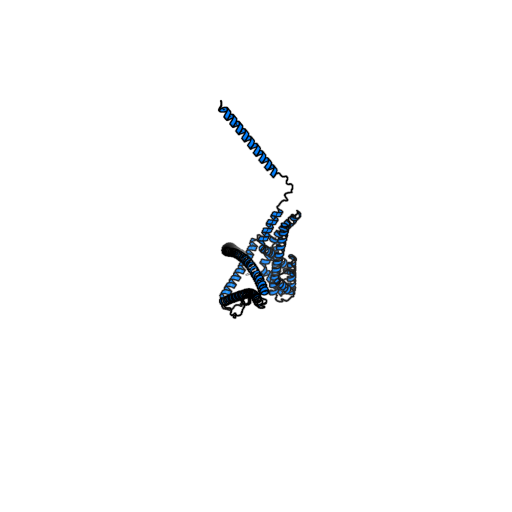 O O . GLN A 1 202 ? 30.961 -26.174 -69.671 1.00 57.31 202 GLN A O 1
ATOM 1671 N N . LEU A 1 203 ? 32.653 -27.212 -70.725 1.00 61.16 203 LEU A N 1
ATOM 1672 C CA . LEU A 1 203 ? 32.924 -28.173 -69.653 1.00 61.16 203 LEU A CA 1
ATOM 1673 C C . LEU A 1 203 ? 33.482 -27.506 -68.382 1.00 61.16 203 LEU A C 1
ATOM 1675 O O . LEU A 1 203 ? 33.250 -27.978 -67.272 1.00 61.16 203 LEU A O 1
ATOM 1679 N N . GLU A 1 204 ? 34.212 -26.401 -68.538 1.00 54.56 204 GLU A N 1
ATOM 1680 C CA . GLU A 1 204 ? 34.881 -25.703 -67.435 1.00 54.56 204 GLU A CA 1
ATOM 1681 C C . GLU A 1 204 ? 33.890 -24.866 -66.606 1.00 54.56 204 GLU A C 1
ATOM 1683 O O . GLU A 1 204 ? 33.964 -24.854 -65.383 1.00 54.56 204 GLU A O 1
ATOM 1688 N N . GLN A 1 205 ? 32.862 -24.292 -67.243 1.00 55.06 205 GLN A N 1
ATOM 1689 C CA . GLN A 1 205 ? 31.796 -23.548 -66.552 1.00 55.06 205 GLN A CA 1
ATOM 1690 C C . GLN A 1 205 ? 30.858 -24.440 -65.722 1.00 55.06 205 GLN A C 1
ATOM 1692 O O . GLN A 1 205 ? 30.301 -23.987 -64.724 1.00 55.06 205 GLN A O 1
ATOM 1697 N N . GLN A 1 206 ? 30.679 -25.710 -66.103 1.00 59.09 206 GLN A N 1
ATOM 1698 C CA . GLN A 1 206 ? 29.903 -26.663 -65.297 1.00 59.09 206 GLN A CA 1
ATOM 1699 C C . GLN A 1 206 ? 30.633 -27.082 -64.017 1.00 59.09 206 GLN A C 1
ATOM 1701 O O . GLN A 1 206 ? 29.986 -27.452 -63.037 1.00 59.09 206 GLN A O 1
ATOM 1706 N N . LYS A 1 207 ? 31.966 -27.001 -64.006 1.00 64.44 207 LYS A N 1
ATOM 1707 C CA . LYS A 1 207 ? 32.789 -27.418 -62.870 1.00 64.44 207 LYS A CA 1
ATOM 1708 C C . LYS A 1 207 ? 32.660 -26.453 -61.685 1.00 64.44 207 LYS A C 1
ATOM 1710 O O . LYS A 1 207 ? 32.450 -26.906 -60.564 1.00 64.44 207 LYS A O 1
ATOM 1715 N N . ASP A 1 208 ? 32.664 -25.149 -61.956 1.00 52.88 208 ASP A N 1
ATOM 1716 C CA . ASP A 1 208 ? 32.543 -24.105 -60.927 1.00 52.88 208 ASP A CA 1
ATOM 1717 C C . ASP A 1 208 ? 31.160 -24.107 -60.242 1.00 52.88 208 ASP A C 1
ATOM 1719 O O . ASP A 1 208 ? 31.031 -23.783 -59.061 1.00 52.88 208 ASP A O 1
ATOM 1723 N N . TYR A 1 209 ? 30.101 -24.501 -60.962 1.00 52.12 209 TYR A N 1
ATOM 1724 C CA . TYR A 1 209 ? 28.744 -24.576 -60.406 1.00 52.12 209 TYR A CA 1
ATOM 1725 C C . TYR A 1 209 ? 28.572 -25.730 -59.403 1.00 52.12 209 TYR A C 1
ATOM 1727 O O . TYR A 1 209 ? 27.915 -25.565 -58.372 1.00 52.12 209 TYR A O 1
ATOM 1735 N N . GLU A 1 210 ? 29.165 -26.894 -59.680 1.00 67.50 210 GLU A N 1
ATOM 1736 C CA . GLU A 1 210 ? 29.091 -28.051 -58.776 1.00 67.50 210 GLU A CA 1
ATOM 1737 C C . GLU A 1 210 ? 29.926 -27.847 -57.499 1.00 67.50 210 GLU A C 1
ATOM 1739 O O . GLU A 1 210 ? 29.520 -28.300 -56.428 1.00 67.50 210 GLU A O 1
ATOM 1744 N N . GLU A 1 211 ? 31.026 -27.091 -57.566 1.00 63.34 211 GLU A N 1
ATOM 1745 C CA . GLU A 1 211 ? 31.866 -26.778 -56.399 1.00 63.34 211 GLU A CA 1
ATOM 1746 C C . GLU A 1 211 ? 31.114 -25.917 -55.363 1.00 63.34 211 GLU A C 1
ATOM 1748 O O . GLU A 1 211 ? 31.046 -26.269 -54.182 1.00 63.34 211 GLU A O 1
ATOM 1753 N N . ILE A 1 212 ? 30.406 -24.871 -55.811 1.00 50.81 212 ILE A N 1
ATOM 1754 C CA . ILE A 1 212 ? 29.577 -24.008 -54.942 1.00 50.81 212 ILE A CA 1
ATOM 1755 C C . ILE A 1 212 ? 28.447 -24.801 -54.264 1.00 50.81 212 ILE A C 1
ATOM 1757 O O . ILE A 1 212 ? 28.105 -24.580 -53.097 1.00 50.81 212 ILE A O 1
ATOM 1761 N N . LYS A 1 213 ? 27.845 -25.750 -54.984 1.00 58.47 213 LYS A N 1
ATOM 1762 C CA . LYS A 1 213 ? 26.778 -26.612 -54.459 1.00 58.47 213 LYS A CA 1
ATOM 1763 C C . LYS A 1 213 ? 27.299 -27.570 -53.381 1.00 58.47 213 LYS A C 1
ATOM 1765 O O . LYS A 1 213 ? 26.583 -27.870 -52.420 1.00 58.47 213 LYS A O 1
ATOM 1770 N N . GLN A 1 214 ? 28.546 -28.022 -53.510 1.00 70.06 214 GLN A N 1
ATOM 1771 C CA . GLN A 1 214 ? 29.193 -28.910 -52.550 1.00 70.06 214 GLN A CA 1
ATOM 1772 C C . GLN A 1 214 ? 29.522 -28.191 -51.229 1.00 70.06 214 GLN A C 1
ATOM 1774 O O . GLN A 1 214 ? 29.252 -28.743 -50.158 1.00 70.06 214 GLN A O 1
ATOM 1779 N N . GLU A 1 215 ? 29.990 -26.940 -51.282 1.00 57.41 215 GLU A N 1
ATOM 1780 C CA . GLU A 1 215 ? 30.246 -26.117 -50.086 1.00 57.41 215 GLU A CA 1
ATOM 1781 C C . GLU A 1 215 ? 28.969 -25.853 -49.267 1.00 57.41 215 GLU A C 1
ATOM 1783 O O . GLU A 1 215 ? 28.963 -25.978 -48.038 1.00 57.41 215 GLU A O 1
ATOM 1788 N N . GLN A 1 216 ? 27.840 -25.574 -49.930 1.00 51.25 216 GLN A N 1
ATOM 1789 C CA . GLN A 1 216 ? 26.556 -25.372 -49.243 1.00 51.25 216 GLN A CA 1
ATOM 1790 C C . GLN A 1 216 ? 26.068 -26.634 -48.511 1.00 51.25 216 GLN A C 1
ATOM 1792 O O . GLN A 1 216 ? 25.506 -26.550 -47.414 1.00 51.25 216 GLN A O 1
ATOM 1797 N N . SER A 1 217 ? 26.303 -27.815 -49.091 1.00 62.38 217 SER A N 1
ATOM 1798 C CA . SER A 1 217 ? 25.986 -29.106 -48.467 1.00 62.38 217 SER A CA 1
ATOM 1799 C C . SER A 1 217 ? 26.818 -29.358 -47.201 1.00 62.38 217 SER A C 1
ATOM 1801 O O . SER A 1 217 ? 26.299 -29.869 -46.201 1.00 62.38 217 SER A O 1
ATOM 1803 N N . GLN A 1 218 ? 28.100 -28.981 -47.214 1.00 65.88 218 GLN A N 1
ATOM 1804 C CA . GLN A 1 218 ? 28.997 -29.135 -46.063 1.00 65.88 218 GLN A CA 1
ATOM 1805 C C . GLN A 1 218 ? 28.575 -28.233 -44.896 1.00 65.88 218 GLN A C 1
ATOM 1807 O O . GLN A 1 218 ? 28.379 -28.730 -43.785 1.00 65.88 218 GLN A O 1
ATOM 1812 N N . LEU A 1 219 ? 28.302 -26.951 -45.162 1.00 55.50 219 LEU A N 1
ATOM 1813 C CA . LEU A 1 219 ? 27.820 -25.996 -44.154 1.00 55.50 219 LEU A CA 1
ATOM 1814 C C . LEU A 1 219 ? 26.523 -26.456 -43.474 1.00 55.50 219 LEU A C 1
ATOM 1816 O O . LEU A 1 219 ? 26.391 -26.369 -42.253 1.00 55.50 219 LEU A O 1
ATOM 1820 N N . LYS A 1 220 ? 25.570 -26.995 -44.246 1.00 59.25 220 LYS A N 1
ATOM 1821 C CA . LYS A 1 220 ? 24.313 -27.531 -43.700 1.00 59.25 220 LYS A CA 1
ATOM 1822 C C . LYS A 1 220 ? 24.548 -28.730 -42.772 1.00 59.25 220 LYS A C 1
ATOM 1824 O O . LYS A 1 220 ? 23.857 -28.877 -41.765 1.00 59.25 220 LYS A O 1
ATOM 1829 N N . THR A 1 221 ? 25.531 -29.569 -43.090 1.00 68.69 221 THR A N 1
ATOM 1830 C CA . THR A 1 221 ? 25.880 -30.750 -42.288 1.00 68.69 221 THR A CA 1
ATOM 1831 C C . THR A 1 221 ? 26.535 -30.356 -40.961 1.00 68.69 221 THR A C 1
ATOM 1833 O O . THR A 1 221 ? 26.153 -30.884 -39.916 1.00 68.69 221 THR A O 1
ATOM 1836 N N . GLU A 1 222 ? 27.455 -29.385 -40.968 1.00 65.44 222 GLU A N 1
ATOM 1837 C CA . GLU A 1 222 ? 28.097 -28.879 -39.744 1.00 65.44 222 GLU A CA 1
ATOM 1838 C C . GLU A 1 222 ? 27.098 -28.240 -38.769 1.00 65.44 222 GLU A C 1
ATOM 1840 O O . GLU A 1 222 ? 27.199 -28.417 -37.551 1.00 65.44 222 GLU A O 1
ATOM 1845 N N . LEU A 1 223 ? 26.109 -27.511 -39.295 1.00 57.22 223 LEU A N 1
ATOM 1846 C CA . LEU A 1 223 ? 25.086 -26.842 -38.488 1.00 57.22 223 LEU A CA 1
ATOM 1847 C C . LEU A 1 223 ? 24.212 -27.864 -37.739 1.00 57.22 223 LEU A C 1
ATOM 1849 O O . LEU A 1 223 ? 24.031 -27.746 -36.525 1.00 57.22 223 LEU A O 1
ATOM 1853 N N . ASN A 1 224 ? 23.787 -28.928 -38.428 1.00 66.75 224 ASN A N 1
ATOM 1854 C CA . ASN A 1 224 ? 23.018 -30.028 -37.833 1.00 66.75 224 ASN A CA 1
ATOM 1855 C C . ASN A 1 224 ? 23.814 -30.797 -36.760 1.00 66.75 224 ASN A C 1
ATOM 1857 O O . ASN A 1 224 ? 23.262 -31.202 -35.732 1.00 66.75 224 ASN A O 1
ATOM 1861 N N . GLN A 1 225 ? 25.122 -30.989 -36.963 1.00 72.44 225 GLN A N 1
ATOM 1862 C CA . GLN A 1 225 ? 25.986 -31.638 -35.969 1.00 72.44 225 GLN A CA 1
ATOM 1863 C C . GLN A 1 225 ? 26.109 -30.803 -34.685 1.00 72.44 225 GLN A C 1
ATOM 1865 O O . GLN A 1 225 ? 26.027 -31.353 -33.582 1.00 72.44 225 GLN A O 1
ATOM 1870 N N . LYS A 1 226 ? 26.252 -29.474 -34.806 1.00 68.88 226 LYS A N 1
ATOM 1871 C CA . LYS A 1 226 ? 26.296 -28.567 -33.646 1.00 68.88 226 LYS A CA 1
ATOM 1872 C C . LYS A 1 226 ? 24.983 -28.560 -32.869 1.00 68.88 226 LYS A C 1
ATOM 1874 O O . LYS A 1 226 ? 25.018 -28.623 -31.641 1.00 68.88 226 LYS A O 1
ATOM 1879 N N . GLU A 1 227 ? 23.846 -28.530 -33.562 1.00 59.31 227 GLU A N 1
ATOM 1880 C CA . GLU A 1 227 ? 22.528 -28.605 -32.924 1.00 59.31 227 GLU A CA 1
ATOM 1881 C C . GLU A 1 227 ? 22.378 -29.903 -32.112 1.00 59.31 227 GLU A C 1
ATOM 1883 O O . GLU A 1 227 ? 22.068 -29.860 -30.920 1.00 59.31 227 GLU A O 1
ATOM 1888 N N . THR A 1 228 ? 22.733 -31.045 -32.708 1.00 70.69 228 THR A N 1
ATOM 1889 C CA . THR A 1 228 ? 22.691 -32.359 -32.040 1.00 70.69 228 THR A CA 1
ATOM 1890 C C . THR A 1 228 ? 23.574 -32.396 -30.784 1.00 70.69 228 THR A C 1
ATOM 1892 O O . THR A 1 228 ? 23.168 -32.915 -29.742 1.00 70.69 228 THR A O 1
ATOM 1895 N N . SER A 1 229 ? 24.774 -31.803 -30.843 1.00 71.50 229 SER A N 1
ATOM 1896 C CA . SER A 1 229 ? 25.686 -31.736 -29.693 1.00 71.50 229 SER A CA 1
ATOM 1897 C C . SER A 1 229 ? 25.133 -30.897 -28.536 1.00 71.50 229 SER A C 1
ATOM 1899 O O . SER A 1 229 ? 25.371 -31.241 -27.376 1.00 71.50 229 SER A O 1
ATOM 1901 N N . ILE A 1 230 ? 24.426 -29.800 -28.823 1.00 62.62 230 ILE A N 1
ATOM 1902 C CA . ILE A 1 230 ? 23.823 -28.935 -27.798 1.00 62.62 230 ILE A CA 1
ATOM 1903 C C . ILE A 1 230 ? 22.682 -29.675 -27.094 1.00 62.62 230 ILE A C 1
ATOM 1905 O O . ILE A 1 230 ? 22.620 -29.680 -25.864 1.00 62.62 230 ILE A O 1
ATOM 1909 N N . ILE A 1 231 ? 21.829 -30.358 -27.859 1.00 62.91 231 ILE A N 1
ATOM 1910 C CA . ILE A 1 231 ? 20.688 -31.121 -27.334 1.00 62.91 231 ILE A CA 1
ATOM 1911 C C . ILE A 1 231 ? 21.167 -32.266 -26.437 1.00 62.91 231 ILE A C 1
ATOM 1913 O O . ILE A 1 231 ? 20.678 -32.421 -25.318 1.00 62.91 231 ILE A O 1
ATOM 1917 N N . ALA A 1 232 ? 22.191 -33.013 -26.865 1.00 70.94 232 ALA A N 1
ATOM 1918 C CA . ALA A 1 232 ? 22.787 -34.071 -26.050 1.00 70.94 232 ALA A CA 1
ATOM 1919 C C . ALA A 1 232 ? 23.330 -33.542 -24.710 1.00 70.94 232 ALA A C 1
ATOM 1921 O O . ALA A 1 232 ? 23.130 -34.168 -23.666 1.00 70.94 232 ALA A O 1
ATOM 1922 N N . LYS A 1 233 ? 23.970 -32.364 -24.721 1.00 67.25 233 LYS A N 1
ATOM 1923 C CA . LYS A 1 233 ? 24.491 -31.726 -23.508 1.00 67.25 233 LYS A CA 1
ATOM 1924 C C . LYS A 1 233 ? 23.364 -31.323 -22.551 1.00 67.25 233 LYS A C 1
ATOM 1926 O O . LYS A 1 233 ? 23.417 -31.697 -21.381 1.00 67.25 233 LYS A O 1
ATOM 1931 N N . ILE A 1 234 ? 22.319 -30.663 -23.056 1.00 61.34 234 ILE A N 1
ATOM 1932 C CA . ILE A 1 234 ? 21.133 -30.275 -22.271 1.00 61.34 234 ILE A CA 1
ATOM 1933 C C . ILE A 1 234 ? 20.463 -31.507 -21.644 1.00 61.34 234 ILE A C 1
ATOM 1935 O O . ILE A 1 234 ? 20.181 -31.508 -20.444 1.00 61.34 234 ILE A O 1
ATOM 1939 N N . ASN A 1 235 ? 20.268 -32.580 -22.419 1.00 68.94 235 ASN A N 1
ATOM 1940 C CA . ASN A 1 235 ? 19.651 -33.815 -21.925 1.00 68.94 235 ASN A CA 1
ATOM 1941 C C . ASN A 1 235 ? 20.478 -34.466 -20.812 1.00 68.94 235 ASN A C 1
ATOM 1943 O O . ASN A 1 235 ? 19.914 -34.922 -19.817 1.00 68.94 235 ASN A O 1
ATOM 1947 N N . SER A 1 236 ? 21.810 -34.464 -20.947 1.00 72.56 236 SER A N 1
ATOM 1948 C CA . SER A 1 236 ? 22.711 -35.014 -19.930 1.00 72.56 236 SER A CA 1
ATOM 1949 C C . SER A 1 236 ? 22.705 -34.211 -18.621 1.00 72.56 236 SER A C 1
ATOM 1951 O O . SER A 1 236 ? 22.672 -34.806 -17.545 1.00 72.56 236 SER A O 1
ATOM 1953 N N . GLU A 1 237 ? 22.678 -32.875 -18.694 1.00 63.69 237 GLU A N 1
ATOM 1954 C CA . GLU A 1 237 ? 22.707 -31.994 -17.518 1.00 63.69 237 GLU A CA 1
ATOM 1955 C C . GLU A 1 237 ? 21.374 -32.001 -16.760 1.00 63.69 237 GLU A C 1
ATOM 1957 O O . GLU A 1 237 ? 21.351 -31.993 -15.528 1.00 63.69 237 GLU A O 1
ATOM 1962 N N . LEU A 1 238 ? 20.257 -32.062 -17.486 1.00 65.75 238 LEU A N 1
ATOM 1963 C CA . LEU A 1 238 ? 18.911 -32.015 -16.911 1.00 65.75 238 LEU A CA 1
ATOM 1964 C C . LEU A 1 238 ? 18.298 -33.402 -16.660 1.00 65.75 238 LEU A C 1
ATOM 1966 O O . LEU A 1 238 ? 17.184 -33.484 -16.143 1.00 65.75 238 LEU A O 1
ATOM 1970 N N . LYS A 1 239 ? 19.019 -34.484 -16.995 1.00 78.31 239 LYS A N 1
ATOM 1971 C CA . LYS A 1 239 ? 18.542 -35.881 -16.937 1.00 78.31 239 LYS A CA 1
ATOM 1972 C C . LYS A 1 239 ? 17.195 -36.070 -17.647 1.00 78.31 239 LYS A C 1
ATOM 1974 O O . LYS A 1 239 ? 16.305 -36.752 -17.140 1.00 78.31 239 LYS A O 1
ATOM 1979 N N . LEU A 1 240 ? 17.037 -35.433 -18.804 1.00 70.38 240 LEU A N 1
ATOM 1980 C CA . LEU A 1 240 ? 15.821 -35.531 -19.605 1.00 70.38 240 LEU A CA 1
ATOM 1981 C C . LEU A 1 240 ? 15.896 -36.791 -20.467 1.00 70.38 240 LEU A C 1
ATOM 1983 O O . LEU A 1 240 ? 16.819 -36.925 -21.269 1.00 70.38 240 LEU A O 1
ATOM 1987 N N . ASP A 1 241 ? 14.923 -37.694 -20.330 1.00 77.62 241 ASP A N 1
ATOM 1988 C CA . ASP A 1 241 ? 14.788 -38.869 -21.202 1.00 77.62 241 ASP A CA 1
ATOM 1989 C C . ASP A 1 241 ? 14.132 -38.465 -22.531 1.00 77.62 241 ASP A C 1
ATOM 1991 O O . ASP A 1 241 ? 12.973 -38.752 -22.839 1.00 77.62 241 ASP A O 1
ATOM 1995 N N . LEU A 1 242 ? 14.866 -37.647 -23.280 1.00 67.94 242 LEU A N 1
ATOM 1996 C CA . LEU A 1 242 ? 14.489 -37.190 -24.603 1.00 67.94 242 LEU A CA 1
ATOM 1997 C C . LEU A 1 242 ? 15.209 -38.066 -25.621 1.00 67.94 242 LEU A C 1
ATOM 1999 O O . LEU A 1 242 ? 16.438 -38.086 -25.670 1.00 67.94 242 LEU A O 1
ATOM 2003 N N . GLY A 1 243 ? 14.436 -38.814 -26.414 1.00 70.69 243 GLY A N 1
ATOM 2004 C CA . GLY A 1 243 ? 14.964 -39.670 -27.476 1.00 70.69 243 GLY A CA 1
ATOM 2005 C C . GLY A 1 243 ? 15.888 -38.920 -28.447 1.00 70.69 243 GLY A C 1
ATOM 2006 O O . GLY A 1 243 ? 15.920 -37.694 -28.495 1.00 70.69 243 GLY A O 1
ATOM 2007 N N . LYS A 1 244 ? 16.651 -39.662 -29.255 1.00 67.25 244 LYS A N 1
ATOM 2008 C CA . LYS A 1 244 ? 17.725 -39.116 -30.112 1.00 67.25 244 LYS A CA 1
ATOM 2009 C C . LYS A 1 244 ? 17.264 -38.188 -31.255 1.00 67.25 244 LYS A C 1
ATOM 2011 O O . LYS A 1 244 ? 18.118 -37.643 -31.941 1.00 67.25 244 LYS A O 1
ATOM 2016 N N . GLU A 1 245 ? 15.959 -37.997 -31.452 1.00 64.75 245 GLU A N 1
ATOM 2017 C CA . GLU A 1 245 ? 15.373 -37.262 -32.590 1.00 64.75 245 GLU A CA 1
ATOM 2018 C C . GLU A 1 245 ? 14.574 -36.013 -32.178 1.00 64.75 245 GLU A C 1
ATOM 2020 O O . GLU A 1 245 ? 13.651 -35.593 -32.870 1.00 64.75 245 GLU A O 1
ATOM 2025 N N . VAL A 1 246 ? 14.889 -35.416 -31.031 1.00 69.75 246 VAL A N 1
ATOM 2026 C CA . VAL A 1 246 ? 14.217 -34.193 -30.573 1.00 69.75 246 VAL A CA 1
ATOM 2027 C C . VAL A 1 246 ? 15.023 -32.990 -31.055 1.00 69.75 246 VAL A C 1
ATOM 2029 O O . VAL A 1 246 ? 16.235 -32.970 -30.858 1.00 69.75 246 VAL A O 1
ATOM 2032 N N . ASN A 1 247 ? 14.382 -32.007 -31.693 1.00 74.50 247 ASN A N 1
ATOM 2033 C CA . ASN A 1 247 ? 15.048 -30.761 -32.095 1.00 74.50 247 ASN A CA 1
ATOM 2034 C C . ASN A 1 247 ? 15.122 -29.756 -30.927 1.00 74.50 247 ASN A C 1
ATOM 2036 O O . ASN A 1 247 ? 14.547 -29.969 -29.848 1.00 74.50 247 ASN A O 1
ATOM 2040 N N . LEU A 1 248 ? 15.858 -28.656 -31.111 1.00 56.84 248 LEU A N 1
ATOM 2041 C CA . LEU A 1 248 ? 16.106 -27.703 -30.023 1.00 56.84 248 LEU A CA 1
ATOM 2042 C C . LEU A 1 248 ? 14.805 -27.085 -29.480 1.00 56.84 248 LEU A C 1
ATOM 2044 O O . LEU A 1 248 ? 14.652 -26.892 -28.274 1.00 56.84 248 LEU A O 1
ATOM 2048 N N . GLU A 1 249 ? 13.844 -26.830 -30.363 1.00 58.97 249 GLU A N 1
ATOM 2049 C CA . GLU A 1 249 ? 12.570 -26.187 -30.040 1.00 58.97 249 GLU A CA 1
ATOM 2050 C C . GLU A 1 249 ? 11.674 -27.084 -29.167 1.00 58.97 249 GLU A C 1
ATOM 2052 O O . GLU A 1 249 ? 11.145 -26.643 -28.146 1.00 58.97 249 GLU A O 1
ATOM 2057 N N . GLN A 1 250 ? 11.605 -28.382 -29.476 1.00 69.31 250 GLN A N 1
ATOM 2058 C CA . GLN A 1 250 ? 10.893 -29.376 -28.665 1.00 69.31 250 GLN A CA 1
ATOM 2059 C C . GLN A 1 250 ? 11.551 -29.613 -27.294 1.00 69.31 250 GLN A C 1
ATOM 2061 O O . GLN A 1 250 ? 10.862 -29.866 -26.303 1.00 69.31 250 GLN A O 1
ATOM 2066 N N . THR A 1 251 ? 12.883 -29.513 -27.219 1.00 58.66 251 THR A N 1
ATOM 2067 C CA . THR A 1 251 ? 13.632 -29.623 -25.955 1.00 58.66 251 THR A CA 1
ATOM 2068 C C . THR A 1 251 ? 13.302 -28.452 -25.023 1.00 58.66 251 THR A C 1
ATOM 2070 O O . THR A 1 251 ? 13.079 -28.649 -23.827 1.00 58.66 251 THR A O 1
ATOM 2073 N N . ILE A 1 252 ? 13.199 -27.237 -25.573 1.00 58.50 252 ILE A N 1
ATOM 2074 C CA . ILE A 1 252 ? 12.840 -26.026 -24.823 1.00 58.50 252 ILE A CA 1
ATOM 2075 C C . ILE A 1 252 ? 11.412 -26.109 -24.269 1.00 58.50 252 ILE A C 1
ATOM 2077 O O . ILE A 1 252 ? 11.197 -25.749 -23.110 1.00 58.50 252 ILE A O 1
ATOM 2081 N N . GLU A 1 253 ? 10.444 -26.604 -25.044 1.00 64.88 253 GLU A N 1
ATOM 2082 C CA . GLU A 1 253 ? 9.064 -26.717 -24.549 1.00 64.88 253 GLU A CA 1
ATOM 2083 C C . GLU A 1 253 ? 8.911 -27.738 -23.419 1.00 64.88 253 GLU A C 1
ATOM 2085 O O . GLU A 1 253 ? 8.268 -27.448 -22.411 1.00 64.88 253 GLU A O 1
ATOM 2090 N N . LYS A 1 254 ? 9.603 -28.879 -23.476 1.00 68.25 254 LYS A N 1
ATOM 2091 C CA . LYS A 1 254 ? 9.585 -29.834 -22.354 1.00 68.25 254 LYS A CA 1
ATOM 2092 C C . LYS A 1 254 ? 10.237 -29.297 -21.082 1.00 68.25 254 LYS A C 1
ATOM 2094 O O . LYS A 1 254 ? 9.786 -29.618 -19.983 1.00 68.25 254 LYS A O 1
ATOM 2099 N N . ILE A 1 255 ? 11.264 -28.455 -21.200 1.00 60.25 255 ILE A N 1
ATOM 2100 C CA . ILE A 1 255 ? 11.841 -27.759 -20.039 1.00 60.25 255 ILE A CA 1
ATOM 2101 C C . ILE A 1 255 ? 10.798 -26.828 -19.409 1.00 60.25 255 ILE A C 1
ATOM 2103 O O . ILE A 1 255 ? 10.657 -26.809 -18.185 1.00 60.25 255 ILE A O 1
ATOM 2107 N N . LYS A 1 256 ? 10.029 -26.093 -20.222 1.00 60.25 256 LYS A N 1
ATOM 2108 C CA . LYS A 1 256 ? 8.944 -25.232 -19.728 1.00 60.25 256 LYS A CA 1
ATOM 2109 C C . LYS A 1 256 ? 7.834 -26.043 -19.058 1.00 60.25 256 LYS A C 1
ATOM 2111 O O . LYS A 1 256 ? 7.402 -25.673 -17.969 1.00 60.25 256 LYS A O 1
ATOM 2116 N N . GLU A 1 257 ? 7.425 -27.169 -19.639 1.00 67.69 257 GLU A N 1
ATOM 2117 C CA . GLU A 1 257 ? 6.431 -28.067 -19.033 1.00 67.69 257 GLU A CA 1
ATOM 2118 C C . GLU A 1 257 ? 6.896 -28.627 -17.682 1.00 67.69 257 GLU A C 1
ATOM 2120 O O . GLU A 1 257 ? 6.115 -28.661 -16.732 1.00 67.69 257 GLU A O 1
ATOM 2125 N N . LEU A 1 258 ? 8.171 -29.007 -17.547 1.00 62.06 258 LEU A N 1
ATOM 2126 C CA . LEU A 1 258 ? 8.734 -29.496 -16.280 1.00 62.06 258 LEU A CA 1
ATOM 2127 C C . LEU A 1 258 ? 8.798 -28.423 -15.188 1.00 62.06 258 LEU A C 1
ATOM 2129 O O . LEU A 1 258 ? 8.682 -28.747 -14.004 1.00 62.06 258 LEU A O 1
ATOM 2133 N N . ILE A 1 259 ? 8.976 -27.159 -15.571 1.00 54.94 259 ILE A N 1
ATOM 2134 C CA . ILE A 1 259 ? 8.929 -26.018 -14.648 1.00 54.94 259 ILE A CA 1
ATOM 2135 C C . ILE A 1 259 ? 7.493 -25.779 -14.161 1.00 54.94 259 ILE A C 1
ATOM 2137 O O . ILE A 1 259 ? 7.293 -25.420 -13.003 1.00 54.94 259 ILE A O 1
ATOM 2141 N N . ILE A 1 260 ? 6.497 -26.002 -15.021 1.00 58.78 260 ILE A N 1
ATOM 2142 C CA . ILE A 1 260 ? 5.084 -25.726 -14.730 1.00 58.78 260 ILE A CA 1
ATOM 2143 C C . ILE A 1 260 ? 4.409 -26.888 -13.975 1.00 58.78 260 ILE A C 1
ATOM 2145 O O . ILE A 1 260 ? 3.576 -26.641 -13.106 1.00 58.78 260 ILE A O 1
ATOM 2149 N N . ASN A 1 261 ? 4.784 -28.145 -14.247 1.00 50.03 261 ASN A N 1
ATOM 2150 C CA . ASN A 1 261 ? 4.059 -29.336 -13.775 1.00 50.03 261 ASN A CA 1
ATOM 2151 C C . ASN A 1 261 ? 4.661 -30.051 -12.550 1.00 50.03 261 ASN A C 1
ATOM 2153 O O . ASN A 1 261 ? 4.161 -31.108 -12.159 1.00 50.03 261 ASN A O 1
ATOM 2157 N N . LYS A 1 262 ? 5.703 -29.515 -11.899 1.00 47.69 262 LYS A N 1
ATOM 2158 C CA . LYS A 1 262 ? 6.220 -30.109 -10.651 1.00 47.69 262 LYS A CA 1
ATOM 2159 C C . LYS A 1 262 ? 5.314 -29.797 -9.452 1.00 47.69 262 LYS A C 1
ATOM 2161 O O . LYS A 1 262 ? 5.526 -28.837 -8.716 1.00 47.69 262 LYS A O 1
ATOM 2166 N N . SER A 1 263 ? 4.317 -30.661 -9.254 1.00 43.81 263 SER A N 1
ATOM 2167 C CA . SER A 1 263 ? 3.654 -30.892 -7.963 1.00 43.81 263 SER A CA 1
ATOM 2168 C C . SER A 1 263 ? 4.666 -31.477 -6.954 1.00 43.81 263 SER A C 1
ATOM 2170 O O . SER A 1 263 ? 5.601 -32.161 -7.382 1.00 43.81 263 SER A O 1
ATOM 2172 N N . PRO A 1 264 ? 4.548 -31.195 -5.642 1.00 42.03 264 PRO A N 1
ATOM 2173 C CA . PRO A 1 264 ? 5.585 -31.505 -4.667 1.00 42.03 264 PRO A CA 1
ATOM 2174 C C . PRO A 1 264 ? 5.585 -33.002 -4.351 1.00 42.03 264 PRO A C 1
ATOM 2176 O O . PRO A 1 264 ? 4.585 -33.537 -3.883 1.00 42.03 264 PRO A O 1
ATOM 2179 N N . ASP A 1 265 ? 6.713 -33.662 -4.600 1.00 39.12 265 ASP A N 1
ATOM 2180 C CA . ASP A 1 265 ? 6.963 -35.024 -4.137 1.00 39.12 265 ASP A CA 1
ATOM 2181 C C . ASP A 1 265 ? 7.710 -34.981 -2.788 1.00 39.12 265 ASP A C 1
ATOM 2183 O O . ASP A 1 265 ? 8.625 -34.172 -2.580 1.00 39.12 265 ASP A O 1
ATOM 2187 N N . ASN A 1 266 ? 7.279 -35.837 -1.860 1.00 47.62 266 ASN A N 1
ATOM 2188 C CA . ASN A 1 266 ? 7.421 -35.736 -0.395 1.00 47.62 266 ASN A CA 1
ATOM 2189 C C . ASN A 1 266 ? 8.825 -36.009 0.192 1.00 47.62 266 ASN A C 1
ATOM 2191 O O . ASN A 1 266 ? 8.958 -36.516 1.303 1.00 47.62 266 ASN A O 1
ATOM 2195 N N . SER A 1 267 ? 9.905 -35.647 -0.499 1.00 43.19 267 SER A N 1
ATOM 2196 C CA . SER A 1 267 ? 11.263 -35.715 0.076 1.00 43.19 267 SER A CA 1
ATOM 2197 C C . SER A 1 267 ? 11.984 -34.365 0.143 1.00 43.19 267 SER A C 1
ATOM 2199 O O . SER A 1 267 ? 13.175 -34.318 0.447 1.00 43.19 267 SER A O 1
ATOM 2201 N N . GLN A 1 268 ? 11.275 -33.260 -0.123 1.00 43.56 268 GLN A N 1
ATOM 2202 C CA . GLN A 1 268 ? 11.775 -31.883 0.034 1.00 43.56 268 GLN A CA 1
ATOM 2203 C C . GLN A 1 268 ? 10.953 -31.029 1.023 1.00 43.56 268 GLN A C 1
ATOM 2205 O O . GLN A 1 268 ? 11.166 -29.819 1.111 1.00 43.56 268 GLN A O 1
ATOM 2210 N N . GLU A 1 269 ? 10.044 -31.642 1.792 1.00 40.44 269 GLU A N 1
ATOM 2211 C CA . GLU A 1 269 ? 9.107 -30.955 2.702 1.00 40.44 269 GLU A CA 1
ATOM 2212 C C . GLU A 1 269 ? 9.809 -30.071 3.750 1.00 40.44 269 GLU A C 1
ATOM 2214 O O . GLU A 1 269 ? 9.388 -28.942 3.984 1.00 40.44 269 GLU A O 1
ATOM 2219 N N . THR A 1 270 ? 10.962 -30.485 4.284 1.00 46.00 270 THR A N 1
ATOM 2220 C CA . THR A 1 270 ? 11.697 -29.702 5.297 1.00 46.00 270 THR A CA 1
ATOM 2221 C C . THR A 1 270 ? 12.319 -28.410 4.760 1.00 46.00 270 THR A C 1
ATOM 2223 O O . THR A 1 270 ? 12.418 -27.427 5.495 1.00 46.00 270 THR A O 1
ATOM 2226 N N . ASN A 1 271 ? 12.693 -28.363 3.477 1.00 44.78 271 ASN A N 1
ATOM 2227 C CA . ASN A 1 271 ? 13.157 -27.125 2.841 1.00 44.78 271 ASN A CA 1
ATOM 2228 C C . ASN A 1 271 ? 11.986 -26.253 2.377 1.00 44.78 271 ASN A C 1
ATOM 2230 O O . ASN A 1 271 ? 12.087 -25.027 2.409 1.00 44.78 271 ASN A O 1
ATOM 2234 N N . LEU A 1 272 ? 10.868 -26.866 1.978 1.00 42.00 272 LEU A N 1
ATOM 2235 C CA . LEU A 1 272 ? 9.688 -26.137 1.526 1.00 42.00 272 LEU A CA 1
ATOM 2236 C C . LEU A 1 272 ? 8.948 -25.463 2.688 1.00 42.00 272 LEU A C 1
ATOM 2238 O O . LEU A 1 272 ? 8.496 -24.336 2.522 1.00 42.00 272 LEU A O 1
ATOM 2242 N N . ASP A 1 273 ? 8.879 -26.090 3.862 1.00 46.09 273 ASP A N 1
ATOM 2243 C CA . ASP A 1 273 ? 8.295 -25.482 5.063 1.00 46.09 273 ASP A CA 1
ATOM 2244 C C . ASP A 1 273 ? 9.165 -24.349 5.609 1.00 46.09 273 ASP A C 1
ATOM 2246 O O . ASP A 1 273 ? 8.641 -23.299 5.976 1.00 46.09 273 ASP A O 1
ATOM 2250 N N . SER A 1 274 ? 10.495 -24.491 5.551 1.00 46.69 274 SER A N 1
ATOM 2251 C CA . SER A 1 274 ? 11.422 -23.394 5.857 1.00 46.69 274 SER A CA 1
ATOM 2252 C C . SER A 1 274 ? 11.241 -22.214 4.897 1.00 46.69 274 SER A C 1
ATOM 2254 O O . SER A 1 274 ? 11.184 -21.066 5.333 1.00 46.69 274 SER A O 1
ATOM 2256 N N . LEU A 1 275 ? 11.076 -22.478 3.598 1.00 45.06 275 LEU A N 1
ATOM 2257 C CA . LEU A 1 275 ? 10.799 -21.450 2.592 1.00 45.06 275 LEU A CA 1
ATOM 2258 C C . LEU A 1 275 ? 9.407 -20.830 2.756 1.00 45.06 275 LEU A C 1
ATOM 2260 O O . LEU A 1 275 ? 9.271 -19.619 2.628 1.00 45.06 275 LEU A O 1
ATOM 2264 N N . ARG A 1 276 ? 8.377 -21.613 3.086 1.00 48.56 276 ARG A N 1
ATOM 2265 C CA . ARG A 1 276 ? 7.022 -21.109 3.368 1.00 48.56 276 ARG A CA 1
ATOM 2266 C C . ARG A 1 276 ? 6.998 -20.252 4.626 1.00 48.56 276 ARG A C 1
ATOM 2268 O O . ARG A 1 276 ? 6.339 -19.217 4.633 1.00 48.56 276 ARG A O 1
ATOM 2275 N N . GLN A 1 277 ? 7.749 -20.642 5.651 1.00 51.66 277 GLN A N 1
ATOM 2276 C CA . GLN A 1 277 ? 7.914 -19.867 6.872 1.00 51.66 277 GLN A CA 1
ATOM 2277 C C . GLN A 1 277 ? 8.707 -18.581 6.612 1.00 51.66 277 GLN A C 1
ATOM 2279 O O . GLN A 1 277 ? 8.269 -17.519 7.035 1.00 51.66 277 GLN A O 1
ATOM 2284 N N . GLN A 1 278 ? 9.791 -18.633 5.831 1.00 47.03 278 GLN A N 1
ATOM 2285 C CA . GLN A 1 278 ? 10.539 -17.438 5.423 1.00 47.03 278 GLN A CA 1
ATOM 2286 C C . GLN A 1 278 ? 9.700 -16.496 4.554 1.00 47.03 278 GLN A C 1
ATOM 2288 O O . GLN A 1 278 ? 9.765 -15.287 4.737 1.00 47.03 278 GLN A O 1
ATOM 2293 N N . VAL A 1 279 ? 8.882 -17.017 3.637 1.00 47.75 279 VAL A N 1
ATOM 2294 C CA . VAL A 1 279 ? 7.965 -16.197 2.829 1.00 47.75 279 VAL A CA 1
ATOM 2295 C C . VAL A 1 279 ? 6.868 -15.588 3.705 1.00 47.75 279 VAL A C 1
ATOM 2297 O O . VAL A 1 279 ? 6.583 -14.406 3.561 1.00 47.75 279 VAL A O 1
ATOM 2300 N N . ALA A 1 280 ? 6.311 -16.331 4.666 1.00 52.59 280 ALA A N 1
ATOM 2301 C CA . ALA A 1 280 ? 5.333 -15.800 5.616 1.00 52.59 280 ALA A CA 1
ATOM 2302 C C . ALA A 1 280 ? 5.934 -14.730 6.550 1.00 52.59 280 ALA A C 1
ATOM 2304 O O . ALA A 1 280 ? 5.287 -13.719 6.825 1.00 52.59 280 ALA A O 1
ATOM 2305 N N . GLU A 1 281 ? 7.176 -14.918 7.005 1.00 51.69 281 GLU A N 1
ATOM 2306 C CA . GLU A 1 281 ? 7.927 -13.935 7.794 1.00 51.69 281 GLU A CA 1
ATOM 2307 C C . GLU A 1 281 ? 8.230 -12.679 6.968 1.00 51.69 281 GLU A C 1
ATOM 2309 O O . GLU A 1 281 ? 8.021 -11.566 7.451 1.00 51.69 281 GLU A O 1
ATOM 2314 N N . LYS A 1 282 ? 8.632 -12.836 5.700 1.00 52.38 282 LYS A N 1
ATOM 2315 C CA . LYS A 1 282 ? 8.880 -11.718 4.776 1.00 52.38 282 LYS A CA 1
ATOM 2316 C C . LYS A 1 282 ? 7.602 -10.971 4.402 1.00 52.38 282 LYS A C 1
ATOM 2318 O O . LYS A 1 282 ? 7.627 -9.747 4.336 1.00 52.38 282 LYS A O 1
ATOM 2323 N N . ASP A 1 283 ? 6.479 -11.662 4.234 1.00 47.03 283 ASP A N 1
ATOM 2324 C CA . ASP A 1 283 ? 5.175 -11.034 4.000 1.00 47.03 283 ASP A CA 1
ATOM 2325 C C . ASP A 1 283 ? 4.708 -10.203 5.205 1.00 47.03 283 ASP A C 1
ATOM 2327 O O . ASP A 1 283 ? 4.078 -9.154 5.035 1.00 47.03 283 ASP A O 1
ATOM 2331 N N . GLU A 1 284 ? 5.019 -10.634 6.431 1.00 56.28 284 GLU A N 1
ATOM 2332 C CA . GLU A 1 284 ? 4.688 -9.870 7.637 1.00 56.28 284 GLU A CA 1
ATOM 2333 C C . GLU A 1 284 ? 5.660 -8.703 7.870 1.00 56.28 284 GLU A C 1
ATOM 2335 O O . GLU A 1 284 ? 5.238 -7.634 8.313 1.00 56.28 284 GLU A O 1
ATOM 2340 N N . GLU A 1 285 ? 6.925 -8.854 7.476 1.00 42.25 285 GLU A N 1
ATOM 2341 C CA . GLU A 1 285 ? 7.941 -7.794 7.467 1.00 42.25 285 GLU A CA 1
ATOM 2342 C C . GLU A 1 285 ? 7.606 -6.698 6.434 1.00 42.25 285 GLU A C 1
ATOM 2344 O O . GLU A 1 285 ? 7.629 -5.508 6.755 1.00 42.25 285 GLU A O 1
ATOM 2349 N N . ILE A 1 286 ? 7.155 -7.081 5.233 1.00 44.59 286 ILE A N 1
ATOM 2350 C CA . ILE A 1 286 ? 6.635 -6.155 4.214 1.00 44.59 286 ILE A CA 1
ATOM 2351 C C . ILE A 1 286 ? 5.406 -5.402 4.743 1.00 44.59 286 ILE A C 1
ATOM 2353 O O . ILE A 1 286 ? 5.306 -4.191 4.555 1.00 44.59 286 ILE A O 1
ATOM 2357 N N . LYS A 1 287 ? 4.493 -6.064 5.469 1.00 51.59 287 LYS A N 1
ATOM 2358 C CA . LYS A 1 287 ? 3.333 -5.386 6.085 1.00 51.59 287 LYS A CA 1
ATOM 2359 C C . LYS A 1 287 ? 3.730 -4.383 7.165 1.00 51.59 287 LYS A C 1
ATOM 2361 O O . LYS A 1 287 ? 3.066 -3.354 7.301 1.00 51.59 287 LYS A O 1
ATOM 2366 N N . GLN A 1 288 ? 4.769 -4.673 7.943 1.00 49.31 288 GLN A N 1
ATOM 2367 C CA . GLN A 1 288 ? 5.276 -3.747 8.957 1.00 49.31 288 GLN A CA 1
ATOM 2368 C C . GLN A 1 288 ? 5.953 -2.533 8.310 1.00 49.31 288 GLN A C 1
ATOM 2370 O O . GLN A 1 288 ? 5.690 -1.405 8.727 1.00 49.31 288 GLN A O 1
ATOM 2375 N N . LEU A 1 289 ? 6.716 -2.741 7.232 1.00 43.03 289 LEU A N 1
ATOM 2376 C CA . LEU A 1 289 ? 7.316 -1.666 6.438 1.00 43.03 289 LEU A CA 1
ATOM 2377 C C . LEU A 1 289 ? 6.260 -0.806 5.724 1.00 43.03 289 LEU A C 1
ATOM 2379 O O . LEU A 1 289 ? 6.364 0.419 5.744 1.00 43.03 289 LEU A O 1
ATOM 2383 N N . GLU A 1 290 ? 5.193 -1.399 5.173 1.00 42.81 290 GLU A N 1
ATOM 2384 C CA . GLU A 1 290 ? 4.056 -0.646 4.614 1.00 42.81 290 GLU A CA 1
ATOM 2385 C C . GLU A 1 290 ? 3.380 0.237 5.687 1.00 42.81 290 GLU A C 1
ATOM 2387 O O . GLU A 1 290 ? 3.071 1.402 5.425 1.00 42.81 290 GLU A O 1
ATOM 2392 N N . GLN A 1 291 ? 3.213 -0.264 6.920 1.00 47.75 291 GLN A N 1
ATOM 2393 C CA . GLN A 1 291 ? 2.677 0.519 8.046 1.00 47.75 291 GLN A CA 1
ATOM 2394 C C . GLN A 1 291 ? 3.624 1.635 8.522 1.00 47.75 291 GLN A C 1
ATOM 2396 O O . GLN A 1 291 ? 3.165 2.682 8.992 1.00 47.75 291 GLN A O 1
ATOM 2401 N N . GLU A 1 292 ? 4.939 1.436 8.423 1.00 43.94 292 GLU A N 1
ATOM 2402 C CA . GLU A 1 292 ? 5.949 2.438 8.777 1.00 43.94 292 GLU A CA 1
ATOM 2403 C C . GLU A 1 292 ? 6.091 3.537 7.718 1.00 43.94 292 GLU A C 1
ATOM 2405 O O . GLU A 1 292 ? 6.232 4.710 8.072 1.00 43.94 292 GLU A O 1
ATOM 2410 N N . ILE A 1 293 ? 5.992 3.190 6.432 1.00 42.88 293 ILE A N 1
ATOM 2411 C CA . ILE A 1 293 ? 5.940 4.153 5.324 1.00 42.88 293 ILE A CA 1
ATOM 2412 C C . ILE A 1 293 ? 4.693 5.042 5.464 1.00 42.88 293 ILE A C 1
ATOM 2414 O O . ILE A 1 293 ? 4.792 6.261 5.322 1.00 42.88 293 ILE A O 1
ATOM 2418 N N . GLU A 1 294 ? 3.545 4.473 5.854 1.00 41.16 294 GLU A N 1
ATOM 2419 C CA . GLU A 1 294 ? 2.321 5.239 6.136 1.00 41.16 294 GLU A CA 1
ATOM 2420 C C . GLU A 1 294 ? 2.438 6.168 7.360 1.00 41.16 294 GLU A C 1
ATOM 2422 O O . GLU A 1 294 ? 1.841 7.246 7.372 1.00 41.16 294 GLU A O 1
ATOM 2427 N N . LYS A 1 295 ? 3.213 5.793 8.388 1.00 45.09 295 LYS A N 1
ATOM 2428 C CA . LYS A 1 295 ? 3.464 6.647 9.567 1.00 45.09 295 LYS A CA 1
ATOM 2429 C C . LYS A 1 295 ? 4.457 7.777 9.291 1.00 45.09 295 LYS A C 1
ATOM 2431 O O . LYS A 1 295 ? 4.288 8.867 9.836 1.00 45.09 295 LYS A O 1
ATOM 2436 N N . ASN A 1 296 ? 5.473 7.530 8.465 1.00 36.50 296 ASN A N 1
ATOM 2437 C CA . ASN A 1 296 ? 6.554 8.484 8.196 1.00 36.50 296 ASN A CA 1
ATOM 2438 C C . ASN A 1 296 ? 6.231 9.480 7.071 1.00 36.50 296 ASN A C 1
ATOM 2440 O O . ASN A 1 296 ? 6.912 10.494 6.948 1.00 36.50 296 ASN A O 1
ATOM 2444 N N . ALA A 1 297 ? 5.162 9.259 6.298 1.00 37.22 297 ALA A N 1
ATOM 2445 C CA . ALA A 1 297 ? 4.733 10.163 5.229 1.00 37.22 297 ALA A CA 1
ATOM 2446 C C . ALA A 1 297 ? 4.193 11.534 5.704 1.00 37.22 297 ALA A C 1
ATOM 2448 O O . ALA A 1 297 ? 3.764 12.325 4.869 1.00 37.22 297 ALA A O 1
ATOM 2449 N N . GLY A 1 298 ? 4.210 11.854 7.008 1.00 34.16 298 GLY A N 1
ATOM 2450 C CA . GLY A 1 298 ? 3.998 13.225 7.503 1.00 34.16 298 GLY A CA 1
ATOM 2451 C C . GLY A 1 298 ? 2.712 13.893 7.001 1.00 34.16 298 GLY A C 1
ATOM 2452 O O . GLY A 1 298 ? 2.706 15.080 6.683 1.00 34.16 298 GLY A O 1
ATOM 2453 N N . PHE A 1 299 ? 1.627 13.129 6.873 1.00 44.28 299 PHE A N 1
ATOM 2454 C CA . PHE A 1 299 ? 0.425 13.577 6.179 1.00 44.28 299 PHE A CA 1
ATOM 2455 C C . PHE A 1 299 ? -0.550 14.280 7.131 1.00 44.28 299 PHE A C 1
ATOM 2457 O O . PHE A 1 299 ? -1.222 13.652 7.947 1.00 44.28 299 PHE A O 1
ATOM 2464 N N . SER A 1 300 ? -0.680 15.598 6.986 1.00 39.94 300 SER A N 1
ATOM 2465 C CA . SER A 1 300 ? -1.688 16.431 7.661 1.00 39.94 300 SER A CA 1
ATOM 2466 C C . SER A 1 300 ? -3.058 16.425 6.955 1.00 39.94 300 SER A C 1
ATOM 2468 O O . SER A 1 300 ? -3.869 17.334 7.141 1.00 39.94 300 SER A O 1
ATOM 2470 N N . GLY A 1 301 ? -3.347 15.396 6.150 1.00 40.12 301 GLY A N 1
ATOM 2471 C CA . GLY A 1 301 ? -4.619 15.236 5.442 1.00 40.12 301 GLY A CA 1
ATOM 2472 C C . GLY A 1 301 ? -5.781 14.975 6.405 1.00 40.12 301 GLY A C 1
ATOM 2473 O O . GLY A 1 301 ? -5.824 13.929 7.043 1.00 40.12 301 GLY A O 1
ATOM 2474 N N . SER A 1 302 ? -6.681 15.962 6.508 1.00 49.31 302 SER A N 1
ATOM 2475 C CA . SER A 1 302 ? -7.913 16.058 7.315 1.00 49.31 302 SER A CA 1
ATOM 2476 C C . SER A 1 302 ? -8.152 14.931 8.337 1.00 49.31 302 SER A C 1
ATOM 2478 O O . SER A 1 302 ? -8.650 13.859 7.978 1.00 49.31 302 SER A O 1
ATOM 2480 N N . ARG A 1 303 ? -7.924 15.220 9.631 1.00 57.25 303 ARG A N 1
ATOM 2481 C CA . ARG A 1 303 ? -8.386 14.397 10.779 1.00 57.25 303 ARG A CA 1
ATOM 2482 C C . ARG A 1 303 ? -9.811 13.856 10.587 1.00 57.25 303 ARG A C 1
ATOM 2484 O O . ARG A 1 303 ? -10.094 12.718 10.933 1.00 57.25 303 ARG A O 1
ATOM 2491 N N . GLU A 1 304 ? -10.655 14.640 9.924 1.00 64.12 304 GLU A N 1
ATOM 2492 C CA . GLU A 1 304 ? -12.046 14.330 9.611 1.00 64.12 304 GLU A CA 1
ATOM 2493 C C . GLU A 1 304 ? -12.265 12.985 8.890 1.00 64.12 304 GLU A C 1
ATOM 2495 O O . GLU A 1 304 ? -13.228 12.288 9.191 1.00 64.12 304 GLU A O 1
ATOM 2500 N N . HIS A 1 305 ? -11.388 12.572 7.965 1.00 63.59 305 HIS A N 1
ATOM 2501 C CA . HIS A 1 305 ? -11.548 11.281 7.271 1.00 63.59 305 HIS A CA 1
ATOM 2502 C C . HIS A 1 305 ? -11.067 10.093 8.115 1.00 63.59 305 HIS A C 1
ATOM 2504 O O . HIS A 1 305 ? -11.671 9.021 8.053 1.00 63.59 305 HIS A O 1
ATOM 2510 N N . ASN A 1 306 ? -10.029 10.293 8.933 1.00 66.00 306 ASN A N 1
ATOM 2511 C CA . ASN A 1 306 ? -9.495 9.251 9.814 1.00 66.00 306 ASN A CA 1
ATOM 2512 C C . ASN A 1 306 ? -10.470 8.939 10.960 1.00 66.00 306 ASN A C 1
ATOM 2514 O O . ASN A 1 306 ? -10.693 7.779 11.296 1.00 66.00 306 ASN A O 1
ATOM 2518 N N . ASP A 1 307 ? -11.142 9.948 11.508 1.00 82.94 307 ASP A N 1
ATOM 2519 C CA . ASP A 1 307 ? -12.133 9.707 12.559 1.00 82.94 307 ASP A CA 1
ATOM 2520 C C . ASP A 1 307 ? -13.406 9.056 11.991 1.00 82.94 307 ASP A C 1
ATOM 2522 O O . ASP A 1 307 ? -14.061 8.260 12.665 1.00 82.94 307 ASP A O 1
ATOM 2526 N N . LYS A 1 308 ? -13.734 9.317 10.717 1.00 89.50 308 LYS A N 1
ATOM 2527 C CA . LYS A 1 308 ? -14.966 8.831 10.083 1.00 89.50 308 LYS A CA 1
ATOM 2528 C C . LYS A 1 308 ? -15.022 7.310 9.933 1.00 89.50 308 LYS A C 1
ATOM 2530 O O . LYS A 1 308 ? -16.078 6.743 10.198 1.00 89.50 308 LYS A O 1
ATOM 2535 N N . VAL A 1 309 ? -13.927 6.632 9.563 1.00 89.12 309 VAL A N 1
ATOM 2536 C CA . VAL A 1 309 ? -13.910 5.152 9.475 1.00 89.12 309 VAL A CA 1
ATOM 2537 C C . VAL A 1 309 ? -14.201 4.538 10.844 1.00 89.12 309 VAL A C 1
ATOM 2539 O O . VAL A 1 309 ? -15.073 3.679 10.966 1.00 89.12 309 VAL A O 1
ATOM 2542 N N . ASN A 1 310 ? -13.522 5.020 11.886 1.00 89.44 310 ASN A N 1
ATOM 2543 C CA . ASN A 1 310 ? -13.691 4.518 13.248 1.00 89.44 310 ASN A CA 1
ATOM 2544 C C . ASN A 1 310 ? -15.088 4.820 13.806 1.00 89.44 310 ASN A C 1
ATOM 2546 O O . ASN A 1 310 ? -15.700 3.947 14.416 1.00 89.44 310 ASN A O 1
ATOM 2550 N N . LEU A 1 311 ? -15.635 6.009 13.533 1.00 89.94 311 LEU A N 1
ATOM 2551 C CA . LEU A 1 311 ? -17.007 6.371 13.895 1.00 89.94 311 LEU A CA 1
ATOM 2552 C C . LEU A 1 311 ? -18.043 5.480 13.200 1.00 89.94 311 LEU A C 1
ATOM 2554 O O . LEU A 1 311 ? -19.001 5.049 13.838 1.00 89.94 311 LEU A O 1
ATOM 2558 N N . LEU A 1 312 ? -17.867 5.189 11.908 1.00 91.69 312 LEU A N 1
ATOM 2559 C CA . LEU A 1 312 ? -18.769 4.303 11.169 1.00 91.69 312 LEU A CA 1
ATOM 2560 C C . LEU A 1 312 ? -18.679 2.862 11.681 1.00 91.69 312 LEU A C 1
ATOM 2562 O O . LEU A 1 312 ? -19.710 2.241 11.923 1.00 91.69 312 LEU A O 1
ATOM 2566 N N . LEU A 1 313 ? -17.474 2.351 11.943 1.00 90.56 313 LEU A N 1
ATOM 2567 C CA . LEU A 1 313 ? -17.291 1.024 12.540 1.00 90.56 313 LEU A CA 1
ATOM 2568 C C . LEU A 1 313 ? -17.919 0.927 13.938 1.00 90.56 313 LEU A C 1
ATOM 2570 O O . LEU A 1 313 ? -18.587 -0.062 14.237 1.00 90.56 313 LEU A O 1
ATOM 2574 N N . ALA A 1 314 ? -17.772 1.965 14.765 1.00 89.50 314 ALA A N 1
ATOM 2575 C CA . ALA A 1 314 ? -18.384 2.031 16.091 1.00 89.50 314 ALA A CA 1
ATOM 2576 C C . ALA A 1 314 ? -19.920 2.105 16.038 1.00 89.50 314 ALA A C 1
ATOM 2578 O O . ALA A 1 314 ? -20.577 1.623 16.953 1.00 89.50 314 ALA A O 1
ATOM 2579 N N . LYS A 1 315 ? -20.510 2.665 14.971 1.00 88.31 315 LYS A N 1
ATOM 2580 C CA . LYS A 1 315 ? -21.968 2.645 14.746 1.00 88.31 315 LYS A CA 1
ATOM 2581 C C . LYS A 1 315 ? -22.489 1.268 14.331 1.00 88.31 315 LYS A C 1
ATOM 2583 O O . LYS A 1 315 ? -23.635 0.947 14.637 1.00 88.31 315 LYS A O 1
ATOM 2588 N N . ILE A 1 316 ? -21.671 0.471 13.640 1.00 86.31 316 ILE A N 1
ATOM 2589 C CA . ILE A 1 316 ? -22.048 -0.869 13.163 1.00 86.31 316 ILE A CA 1
ATOM 2590 C C . ILE A 1 316 ? -21.876 -1.921 14.268 1.00 86.31 316 ILE A C 1
ATOM 2592 O O . ILE A 1 316 ? -22.738 -2.779 14.423 1.00 86.31 316 ILE A O 1
ATOM 2596 N N . GLN A 1 317 ? -20.810 -1.838 15.074 1.00 79.19 317 GLN A N 1
ATOM 2597 C CA . GLN A 1 317 ? -20.513 -2.807 16.142 1.00 79.19 317 GLN A CA 1
ATOM 2598 C C . GLN A 1 317 ? -21.672 -3.130 17.112 1.00 79.19 317 GLN A C 1
ATOM 2600 O O . GLN A 1 317 ? -21.869 -4.312 17.390 1.00 79.19 317 GLN A O 1
ATOM 2605 N N . PRO A 1 318 ? -22.460 -2.164 17.627 1.00 70.38 318 PRO A N 1
ATOM 2606 C CA . PRO A 1 318 ? -23.546 -2.464 18.561 1.00 70.38 318 PRO A CA 1
ATOM 2607 C C . PRO A 1 318 ? -24.766 -3.129 17.906 1.00 70.38 318 PRO A C 1
ATOM 2609 O O . PRO A 1 318 ? -25.630 -3.616 18.627 1.00 70.38 318 PRO A O 1
ATOM 2612 N N . LYS A 1 319 ? -24.852 -3.183 16.567 1.00 74.00 319 LYS A N 1
ATOM 2613 C CA . LYS A 1 319 ? -25.983 -3.798 15.847 1.00 74.00 319 LYS A CA 1
ATOM 2614 C C . LYS A 1 319 ? -25.878 -5.327 15.715 1.00 74.00 319 LYS A C 1
ATOM 2616 O O . LYS A 1 319 ? -26.774 -5.951 15.153 1.00 74.00 319 LYS A O 1
ATOM 2621 N N . GLY A 1 320 ? -24.810 -5.944 16.232 1.00 70.06 320 GLY A N 1
ATOM 2622 C CA . GLY A 1 320 ? -24.636 -7.400 16.219 1.00 70.06 320 GLY A CA 1
ATOM 2623 C C . GLY A 1 320 ? -24.626 -7.976 14.798 1.00 70.06 320 GLY A C 1
ATOM 2624 O O . GLY A 1 320 ? -23.747 -7.643 14.001 1.00 70.06 320 GLY A O 1
ATOM 2625 N N . ASP A 1 321 ? -25.599 -8.837 14.493 1.00 69.25 321 ASP A N 1
ATOM 2626 C CA . ASP A 1 321 ? -25.733 -9.516 13.194 1.00 69.25 321 ASP A CA 1
ATOM 2627 C C . ASP A 1 321 ? -26.481 -8.681 12.134 1.00 69.25 321 ASP A C 1
ATOM 2629 O O . ASP A 1 321 ? -26.529 -9.043 10.954 1.00 69.25 321 ASP A O 1
ATOM 2633 N N . GLU A 1 322 ? -27.032 -7.520 12.503 1.00 72.19 322 GLU A N 1
ATOM 2634 C CA . GLU A 1 322 ? -27.674 -6.602 11.561 1.00 72.19 322 GLU A CA 1
ATOM 2635 C C . GLU A 1 322 ? -26.694 -5.572 10.996 1.00 72.19 322 GLU A C 1
ATOM 2637 O O . GLU A 1 322 ? -26.747 -4.376 11.286 1.00 72.19 322 GLU A O 1
ATOM 2642 N N . VAL A 1 323 ? -25.802 -6.038 10.122 1.00 77.50 323 VAL A N 1
ATOM 2643 C CA . VAL A 1 323 ? -25.012 -5.138 9.276 1.00 77.50 323 VAL A CA 1
ATOM 2644 C C . VAL A 1 323 ? -25.905 -4.626 8.143 1.00 77.50 323 VAL A C 1
ATOM 2646 O O . VAL A 1 323 ? -26.263 -5.377 7.235 1.00 77.50 323 VAL A O 1
ATOM 2649 N N . ASP A 1 324 ? -26.286 -3.347 8.188 1.00 80.94 324 ASP A N 1
ATOM 2650 C CA . ASP A 1 324 ? -26.960 -2.700 7.061 1.00 80.94 324 ASP A CA 1
ATOM 2651 C C . ASP A 1 324 ? -25.934 -2.369 5.965 1.00 80.94 324 ASP A C 1
ATOM 2653 O O . ASP A 1 324 ? -24.957 -1.648 6.171 1.00 80.94 324 ASP A O 1
ATOM 2657 N N . THR A 1 325 ? -26.200 -2.854 4.755 1.00 83.19 325 THR A N 1
ATOM 2658 C CA . THR A 1 325 ? -25.516 -2.478 3.507 1.00 83.19 325 THR A CA 1
ATOM 2659 C C . THR A 1 325 ? -25.332 -0.969 3.309 1.00 83.19 325 THR A C 1
ATOM 2661 O O . THR A 1 325 ? -24.376 -0.555 2.652 1.00 83.19 325 THR A O 1
ATOM 2664 N N . LYS A 1 326 ? -26.208 -0.128 3.876 1.00 87.12 326 LYS A N 1
ATOM 2665 C CA . LYS A 1 326 ? -26.068 1.333 3.836 1.00 87.12 326 LYS A CA 1
ATOM 2666 C C . LYS A 1 326 ? -24.845 1.818 4.618 1.00 87.12 326 LYS A C 1
ATOM 2668 O O . LYS A 1 326 ? -24.098 2.648 4.103 1.00 87.12 326 LYS A O 1
ATOM 2673 N N . ASP A 1 327 ? -24.599 1.258 5.800 1.00 87.19 327 ASP A N 1
ATOM 2674 C CA . ASP A 1 327 ? -23.451 1.624 6.634 1.00 87.19 327 ASP A CA 1
ATOM 2675 C C . ASP A 1 327 ? -22.137 1.167 5.967 1.00 87.19 327 ASP A C 1
ATOM 2677 O O . ASP A 1 327 ? -21.162 1.921 5.890 1.00 87.19 327 ASP A O 1
ATOM 2681 N N . LEU A 1 328 ? -22.135 -0.032 5.368 1.00 91.75 328 LEU A N 1
ATOM 2682 C CA . LEU A 1 328 ? -21.011 -0.521 4.557 1.00 91.75 328 LEU A CA 1
ATOM 2683 C C . LEU A 1 328 ? -20.761 0.341 3.317 1.00 91.75 328 LEU A C 1
ATOM 2685 O O . LEU A 1 328 ? -19.608 0.557 2.944 1.00 91.75 328 LEU A O 1
ATOM 2689 N N . LYS A 1 329 ? -21.814 0.866 2.681 1.00 93.56 329 LYS A N 1
ATOM 2690 C CA . LYS A 1 329 ? -21.678 1.783 1.544 1.00 93.56 329 LYS A CA 1
ATOM 2691 C C . LYS A 1 329 ? -20.903 3.038 1.941 1.00 93.56 329 LYS A C 1
ATOM 2693 O O . LYS A 1 329 ? -20.057 3.469 1.165 1.00 93.56 329 LYS A O 1
ATOM 2698 N N . GLU A 1 330 ? -21.150 3.602 3.124 1.00 92.81 330 GLU A N 1
ATOM 2699 C CA . GLU A 1 330 ? -20.421 4.778 3.623 1.00 92.81 330 GLU A CA 1
ATOM 2700 C C . GLU A 1 330 ? -18.952 4.467 3.934 1.00 92.81 330 GLU A C 1
ATOM 2702 O O . GLU A 1 330 ? -18.072 5.215 3.506 1.00 92.81 330 GLU A O 1
ATOM 2707 N N . ILE A 1 331 ? -18.664 3.337 4.592 1.00 93.06 331 ILE A N 1
ATOM 2708 C CA . ILE A 1 331 ? -17.283 2.886 4.845 1.00 93.06 331 ILE A CA 1
ATOM 2709 C C . ILE A 1 331 ? -16.529 2.691 3.528 1.00 93.06 331 ILE A C 1
ATOM 2711 O O . ILE A 1 331 ? -15.398 3.150 3.368 1.00 93.06 331 ILE A O 1
ATOM 2715 N N . ASN A 1 332 ? -17.181 2.080 2.543 1.00 92.06 332 ASN A N 1
ATOM 2716 C CA . ASN A 1 332 ? -16.593 1.809 1.238 1.00 92.06 332 ASN A CA 1
ATOM 2717 C C . ASN A 1 332 ? -16.320 3.066 0.403 1.00 92.06 332 ASN A C 1
ATOM 2719 O O . ASN A 1 332 ? -15.500 3.025 -0.514 1.00 92.06 332 ASN A O 1
ATOM 2723 N N . GLN A 1 333 ? -16.931 4.213 0.722 1.00 92.06 333 GLN A N 1
ATOM 2724 C CA . GLN A 1 333 ? -16.542 5.484 0.103 1.00 92.06 333 GLN A CA 1
ATOM 2725 C C . GLN A 1 333 ? -15.148 5.947 0.533 1.00 92.06 333 GLN A C 1
ATOM 2727 O O . GLN A 1 333 ? -14.535 6.720 -0.202 1.00 92.06 333 GLN A O 1
ATOM 2732 N N . LEU A 1 334 ? -14.661 5.467 1.680 1.00 93.25 334 LEU A N 1
ATOM 2733 C CA . LEU A 1 334 ? -13.344 5.769 2.244 1.00 93.25 334 LEU A CA 1
ATOM 2734 C C . LEU A 1 334 ? -12.284 4.742 1.815 1.00 93.25 334 LEU A C 1
ATOM 2736 O O . LEU A 1 334 ? -11.158 4.763 2.316 1.00 93.25 334 LEU A O 1
ATOM 2740 N N . PHE A 1 335 ? -12.626 3.846 0.885 1.00 93.38 335 PHE A N 1
ATOM 2741 C CA . PHE A 1 335 ? -11.708 2.847 0.360 1.00 93.38 335 PHE A CA 1
ATOM 2742 C C . PHE A 1 335 ? -10.435 3.481 -0.217 1.00 93.38 335 PHE A C 1
ATOM 2744 O O . PHE A 1 335 ? -10.484 4.422 -1.013 1.00 93.38 335 PHE A O 1
ATOM 2751 N N . GLY A 1 336 ? -9.286 2.935 0.182 1.00 89.88 336 GLY A N 1
ATOM 2752 C CA . GLY A 1 336 ? -7.967 3.431 -0.196 1.00 89.88 336 GLY A CA 1
ATOM 2753 C C . GLY A 1 336 ? -7.425 4.555 0.683 1.00 89.88 336 GLY A C 1
ATOM 2754 O O . GLY A 1 336 ? -6.303 4.983 0.451 1.00 89.88 336 GLY A O 1
ATOM 2755 N N . THR A 1 337 ? -8.163 5.041 1.683 1.00 91.75 337 THR A N 1
ATOM 2756 C CA . THR A 1 337 ? -7.571 5.896 2.729 1.00 91.75 337 THR A CA 1
ATOM 2757 C C . THR A 1 337 ? -6.712 5.052 3.679 1.00 91.75 337 THR A C 1
ATOM 2759 O O . THR A 1 337 ? -7.009 3.873 3.884 1.00 91.75 337 THR A O 1
ATOM 2762 N N . SER A 1 338 ? -5.680 5.641 4.299 1.00 84.50 338 SER A N 1
ATOM 2763 C CA . SER A 1 338 ? -4.836 4.909 5.270 1.00 84.50 338 SER A CA 1
ATOM 2764 C C . SER A 1 338 ? -5.663 4.311 6.418 1.00 84.50 338 SER A C 1
ATOM 2766 O O . SER A 1 338 ? -5.442 3.170 6.818 1.00 84.50 338 SER A O 1
ATOM 2768 N N . GLU A 1 339 ? -6.684 5.017 6.917 1.00 90.06 339 GLU A N 1
ATOM 2769 C CA . GLU A 1 339 ? -7.508 4.483 8.007 1.00 90.06 339 GLU A CA 1
ATOM 2770 C C . GLU A 1 339 ? -8.365 3.284 7.579 1.00 90.06 339 GLU A C 1
ATOM 2772 O O . GLU A 1 339 ? -8.474 2.306 8.324 1.00 90.06 339 GLU A O 1
ATOM 2777 N N . TYR A 1 340 ? -8.923 3.310 6.362 1.00 92.75 340 TYR A N 1
ATOM 2778 C CA . TYR A 1 340 ? -9.601 2.138 5.807 1.00 92.75 340 TYR A CA 1
ATOM 2779 C C . TYR A 1 340 ? -8.644 0.940 5.764 1.00 92.75 340 TYR A C 1
ATOM 2781 O O . TYR A 1 340 ? -8.999 -0.158 6.190 1.00 92.75 340 TYR A O 1
ATOM 2789 N N . GLU A 1 341 ? -7.415 1.143 5.282 1.00 87.81 341 GLU A N 1
ATOM 2790 C CA . GLU A 1 341 ? -6.423 0.070 5.165 1.00 87.81 341 GLU A CA 1
ATOM 2791 C C . GLU A 1 341 ? -5.988 -0.489 6.528 1.00 87.81 341 GLU A C 1
ATOM 2793 O O . GLU A 1 341 ? -5.834 -1.708 6.663 1.00 87.81 341 GLU A O 1
ATOM 2798 N N . LYS A 1 342 ? -5.900 0.347 7.570 1.00 86.44 342 LYS A N 1
ATOM 2799 C CA . LYS A 1 342 ? -5.662 -0.107 8.953 1.00 86.44 342 LYS A CA 1
ATOM 2800 C C . LYS A 1 342 ? -6.789 -0.989 9.482 1.00 86.44 342 LYS A C 1
ATOM 2802 O O . LYS A 1 342 ? -6.525 -1.993 10.143 1.00 86.44 342 LYS A O 1
ATOM 2807 N N . GLN A 1 343 ? -8.042 -0.652 9.174 1.00 91.44 343 GLN A N 1
ATOM 2808 C CA . GLN A 1 343 ? -9.217 -1.399 9.636 1.00 91.44 343 GLN A CA 1
ATOM 2809 C C . GLN A 1 343 ? -9.685 -2.481 8.647 1.00 91.44 343 GLN A C 1
ATOM 2811 O O . GLN A 1 343 ? -10.719 -3.114 8.876 1.00 91.44 343 GLN A O 1
ATOM 2816 N N . LYS A 1 344 ? -8.927 -2.752 7.573 1.00 92.94 344 LYS A N 1
ATOM 2817 C CA . LYS A 1 344 ? -9.352 -3.630 6.466 1.00 92.94 344 LYS A CA 1
ATOM 2818 C C . LYS A 1 344 ? -9.834 -5.011 6.904 1.00 92.94 344 LYS A C 1
ATOM 2820 O O . LYS A 1 344 ? -10.737 -5.555 6.283 1.00 92.94 344 LYS A O 1
ATOM 2825 N N . ARG A 1 345 ? -9.252 -5.582 7.969 1.00 89.88 345 ARG A N 1
ATOM 2826 C CA . ARG A 1 345 ? -9.658 -6.897 8.499 1.00 89.88 345 ARG A CA 1
ATOM 2827 C C . ARG A 1 345 ? -11.082 -6.855 9.058 1.00 89.88 345 ARG A C 1
ATOM 2829 O O . ARG A 1 345 ? -11.917 -7.633 8.619 1.00 89.88 345 ARG A O 1
ATOM 2836 N N . LYS A 1 346 ? -11.380 -5.884 9.926 1.00 91.81 346 LYS A N 1
ATOM 2837 C CA . LYS A 1 346 ? -12.724 -5.700 10.501 1.00 91.81 346 LYS A CA 1
ATOM 2838 C C . LYS A 1 346 ? -13.755 -5.363 9.430 1.00 91.81 346 LYS A C 1
ATOM 2840 O O . LYS A 1 346 ? -14.861 -5.885 9.451 1.00 91.81 346 LYS A O 1
ATOM 2845 N N . ILE A 1 347 ? -13.388 -4.505 8.476 1.00 94.06 347 ILE A N 1
ATOM 2846 C CA . ILE A 1 347 ? -14.270 -4.161 7.354 1.00 94.06 347 ILE A CA 1
ATOM 2847 C C . ILE A 1 347 ? -14.577 -5.418 6.535 1.00 94.06 347 ILE A C 1
ATOM 2849 O O . ILE A 1 347 ? -15.740 -5.685 6.259 1.00 94.06 347 ILE A O 1
ATOM 2853 N N . ARG A 1 348 ? -13.565 -6.241 6.234 1.00 94.50 348 ARG A N 1
ATOM 2854 C CA . ARG A 1 348 ? -13.742 -7.508 5.515 1.00 94.50 348 ARG A CA 1
ATOM 2855 C C . ARG A 1 348 ? -14.662 -8.481 6.254 1.00 94.50 348 ARG A C 1
ATOM 2857 O O . ARG A 1 348 ? -15.486 -9.122 5.617 1.00 94.50 348 ARG A O 1
ATOM 2864 N N . GLU A 1 349 ? -14.549 -8.592 7.574 1.00 92.25 349 GLU A N 1
ATOM 2865 C CA . GLU A 1 349 ? -15.462 -9.419 8.379 1.00 92.25 349 GLU A CA 1
ATOM 2866 C C . GLU A 1 349 ? -16.916 -8.938 8.256 1.00 92.25 349 GLU A C 1
ATOM 2868 O O . GLU A 1 349 ? -17.823 -9.748 8.067 1.00 92.25 349 GLU A O 1
ATOM 2873 N N . LEU A 1 350 ? -17.148 -7.620 8.295 1.00 94.06 350 LEU A N 1
ATOM 2874 C CA . LEU A 1 350 ? -18.479 -7.038 8.087 1.00 94.06 350 LEU A CA 1
ATOM 2875 C C . LEU A 1 350 ? -18.997 -7.270 6.662 1.00 94.06 350 LEU A C 1
ATOM 2877 O O . LEU A 1 350 ? -20.180 -7.546 6.475 1.00 94.06 350 LEU A O 1
ATOM 2881 N N . GLU A 1 351 ? -18.121 -7.188 5.662 1.00 94.69 351 GLU A N 1
ATOM 2882 C CA . GLU A 1 351 ? -18.451 -7.501 4.272 1.00 94.69 351 GLU A CA 1
ATOM 2883 C C . GLU A 1 351 ? -18.839 -8.976 4.097 1.00 94.69 351 GLU A C 1
ATOM 2885 O O . GLU A 1 351 ? -19.833 -9.251 3.432 1.00 94.69 351 GLU A O 1
ATOM 2890 N N . ILE A 1 352 ? -18.128 -9.913 4.738 1.00 94.75 352 ILE A N 1
ATOM 2891 C CA . ILE A 1 352 ? -18.474 -11.347 4.732 1.00 94.75 352 ILE A CA 1
ATOM 2892 C C . ILE A 1 352 ? -19.843 -11.565 5.370 1.00 94.75 352 ILE A C 1
ATOM 2894 O O . ILE A 1 352 ? -20.691 -12.210 4.759 1.00 94.75 352 ILE A O 1
ATOM 2898 N N . LYS A 1 353 ? -20.103 -10.974 6.543 1.00 93.06 353 LYS A N 1
ATOM 2899 C CA . LYS A 1 353 ? -21.422 -11.058 7.192 1.00 93.06 353 LYS A CA 1
ATOM 2900 C C . LYS A 1 353 ? -22.534 -10.502 6.302 1.00 93.06 353 LYS A C 1
ATOM 2902 O O . LYS A 1 353 ? -23.588 -11.118 6.170 1.00 93.06 353 LYS A O 1
ATOM 2907 N N . SER A 1 354 ? -22.296 -9.362 5.650 1.00 92.81 354 SER A N 1
ATOM 2908 C CA . SER A 1 354 ? -23.256 -8.777 4.709 1.00 92.81 354 SER A CA 1
ATOM 2909 C C . SER A 1 354 ? -23.491 -9.675 3.494 1.00 92.81 354 SER A C 1
ATOM 2911 O O . SER A 1 354 ? -24.634 -9.810 3.069 1.00 92.81 354 SER A O 1
ATOM 2913 N N . ALA A 1 355 ? -22.437 -10.284 2.948 1.00 93.44 355 ALA A N 1
ATOM 2914 C CA . ALA A 1 355 ? -22.522 -11.192 1.810 1.00 93.44 355 ALA A CA 1
ATOM 2915 C C . ALA A 1 355 ? -23.204 -12.522 2.167 1.00 93.44 355 ALA A C 1
ATOM 2917 O O . ALA A 1 355 ? -23.889 -13.084 1.325 1.00 93.44 355 ALA A O 1
ATOM 2918 N N . GLN A 1 356 ? -23.053 -13.016 3.399 1.00 93.62 356 GLN A N 1
ATOM 2919 C CA . GLN A 1 356 ? -23.761 -14.204 3.892 1.00 93.62 356 GLN A CA 1
ATOM 2920 C C . GLN A 1 356 ? -25.253 -13.931 4.110 1.00 93.62 356 GLN A C 1
ATOM 2922 O O . GLN A 1 356 ? -26.080 -14.787 3.811 1.00 93.62 356 GLN A O 1
ATOM 2927 N N . LYS A 1 357 ? -25.595 -12.743 4.626 1.00 92.25 357 LYS A N 1
ATOM 2928 C CA . LYS A 1 357 ? -26.983 -12.351 4.905 1.00 92.25 357 LYS A CA 1
ATOM 2929 C C . LYS A 1 357 ? -27.791 -12.112 3.630 1.00 92.25 357 LYS A C 1
ATOM 2931 O O . LYS A 1 357 ? -28.928 -12.560 3.541 1.00 92.25 357 LYS A O 1
ATOM 2936 N N . ASP A 1 358 ? -27.223 -11.375 2.678 1.00 92.62 358 ASP A N 1
ATOM 2937 C CA . ASP A 1 358 ? -27.875 -11.034 1.410 1.00 92.62 358 ASP A CA 1
ATOM 2938 C C . ASP A 1 358 ? -26.818 -10.920 0.291 1.00 92.62 358 ASP A C 1
ATOM 2940 O O . ASP A 1 358 ? -26.278 -9.832 0.037 1.00 92.62 358 ASP A O 1
ATOM 2944 N N . PRO A 1 359 ? -26.478 -12.051 -0.362 1.00 91.00 359 PRO A N 1
ATOM 2945 C CA . PRO A 1 359 ? -25.439 -12.091 -1.385 1.00 91.00 359 PRO A CA 1
ATOM 2946 C C . PRO A 1 359 ? -25.718 -11.146 -2.554 1.00 91.00 359 PRO A C 1
ATOM 2948 O O . PRO A 1 359 ? -24.803 -10.471 -3.022 1.00 91.00 359 PRO A O 1
ATOM 2951 N N . GLU A 1 360 ? -26.967 -11.062 -3.018 1.00 91.00 360 GLU A N 1
ATOM 2952 C CA . GLU A 1 360 ? -27.331 -10.246 -4.181 1.00 91.00 360 GLU A CA 1
ATOM 2953 C C . GLU A 1 360 ? -27.208 -8.754 -3.866 1.00 91.00 360 GLU A C 1
ATOM 2955 O O . GLU A 1 360 ? -26.582 -8.006 -4.621 1.00 91.00 360 GLU A O 1
ATOM 2960 N N . LYS A 1 361 ? -27.688 -8.313 -2.699 1.00 92.25 361 LYS A N 1
ATOM 2961 C CA . LYS A 1 361 ? -27.538 -6.912 -2.286 1.00 92.25 361 LYS A CA 1
ATOM 2962 C C . LYS A 1 361 ? -26.076 -6.527 -2.053 1.00 92.25 361 LYS A C 1
ATOM 2964 O O . LYS A 1 361 ? -25.680 -5.400 -2.364 1.00 92.25 361 LYS A O 1
ATOM 2969 N N . TYR A 1 362 ? -25.251 -7.446 -1.544 1.00 92.56 362 TYR A N 1
ATOM 2970 C CA . TYR A 1 362 ? -23.809 -7.215 -1.436 1.00 92.56 362 TYR A CA 1
ATOM 2971 C C . TYR A 1 362 ? -23.132 -7.140 -2.815 1.00 92.56 362 TYR A C 1
ATOM 2973 O O . TYR A 1 362 ? -22.306 -6.252 -3.039 1.00 92.56 362 TYR A O 1
ATOM 2981 N N . LYS A 1 363 ? -23.511 -7.998 -3.772 1.00 91.19 363 LYS A N 1
ATOM 2982 C CA . LYS A 1 363 ? -23.021 -7.918 -5.159 1.00 91.19 363 LYS A CA 1
ATOM 2983 C C . LYS A 1 363 ? -23.380 -6.580 -5.812 1.00 91.19 363 LYS A C 1
ATOM 2985 O O . LYS A 1 363 ? -22.523 -5.991 -6.465 1.00 91.19 363 LYS A O 1
ATOM 2990 N N . GLU A 1 364 ? -24.579 -6.044 -5.585 1.00 92.06 364 GLU A N 1
ATOM 2991 C CA . GLU A 1 364 ? -24.949 -4.698 -6.057 1.00 92.06 364 GLU A CA 1
ATOM 2992 C C . GLU A 1 364 ? -24.072 -3.597 -5.440 1.00 92.06 364 GLU A C 1
ATOM 2994 O O . GLU A 1 364 ? -23.633 -2.671 -6.129 1.00 92.06 364 GLU A O 1
ATOM 2999 N N . LEU A 1 365 ? -23.727 -3.720 -4.154 1.00 93.19 365 LEU A N 1
ATOM 3000 C CA . LEU A 1 365 ? -22.770 -2.820 -3.508 1.00 93.19 365 LEU A CA 1
ATOM 3001 C C . LEU A 1 365 ? -21.369 -2.920 -4.141 1.00 93.19 365 LEU A C 1
ATOM 3003 O O . LEU A 1 365 ? -20.717 -1.893 -4.353 1.00 93.19 365 LEU A O 1
ATOM 3007 N N . VAL A 1 366 ? -20.917 -4.133 -4.473 1.00 93.31 366 VAL A N 1
ATOM 3008 C CA . VAL A 1 366 ? -19.644 -4.379 -5.169 1.00 93.31 366 VAL A CA 1
ATOM 3009 C C . VAL A 1 366 ? -19.654 -3.757 -6.566 1.00 93.31 366 VAL A C 1
ATOM 3011 O O . VAL A 1 366 ? -18.708 -3.042 -6.902 1.00 93.31 366 VAL A O 1
ATOM 3014 N N . LYS A 1 367 ? -20.724 -3.953 -7.351 1.00 92.25 367 LYS A N 1
ATOM 3015 C CA . LYS A 1 367 ? -20.897 -3.339 -8.680 1.00 92.25 367 LYS A CA 1
ATOM 3016 C C . LYS A 1 367 ? -20.814 -1.816 -8.592 1.00 92.25 367 LYS A C 1
ATOM 3018 O O . LYS A 1 367 ? -19.981 -1.210 -9.259 1.00 92.25 367 LYS A O 1
ATOM 3023 N N . ALA A 1 368 ? -21.560 -1.205 -7.671 1.00 92.56 368 ALA A N 1
ATOM 3024 C CA . ALA A 1 368 ? -21.523 0.241 -7.465 1.00 92.56 368 ALA A CA 1
ATOM 3025 C C . ALA A 1 368 ? -20.123 0.754 -7.068 1.00 92.56 368 ALA A C 1
ATOM 3027 O O . ALA A 1 368 ? -19.709 1.839 -7.484 1.00 92.56 368 ALA A O 1
ATOM 3028 N N . ARG A 1 369 ? -19.372 -0.011 -6.261 1.00 92.75 369 ARG A N 1
ATOM 3029 C CA . ARG A 1 369 ? -17.996 0.338 -5.866 1.00 92.75 369 ARG A CA 1
ATOM 3030 C C . ARG A 1 369 ? -17.024 0.223 -7.039 1.00 92.75 369 ARG A C 1
ATOM 3032 O O . ARG A 1 369 ? -16.151 1.081 -7.178 1.00 92.75 369 ARG A O 1
ATOM 3039 N N . LEU A 1 370 ? -17.192 -0.792 -7.881 1.00 93.38 370 LEU A N 1
ATOM 3040 C CA . LEU A 1 370 ? -16.415 -0.977 -9.100 1.00 93.38 370 LEU A CA 1
ATOM 3041 C C . LEU A 1 370 ? -16.670 0.159 -10.099 1.00 93.38 370 LEU A C 1
ATOM 3043 O O . LEU A 1 370 ? -15.717 0.794 -10.545 1.00 93.38 370 LEU A O 1
ATOM 3047 N N . ASP A 1 371 ? -17.936 0.481 -10.371 1.00 92.19 371 ASP A N 1
ATOM 3048 C CA . ASP A 1 371 ? -18.331 1.562 -11.283 1.00 92.19 371 ASP A CA 1
ATOM 3049 C C . ASP A 1 371 ? -17.825 2.925 -10.793 1.00 92.19 371 ASP A C 1
ATOM 3051 O O . ASP A 1 371 ? -17.340 3.748 -11.575 1.00 92.19 371 ASP A O 1
ATOM 3055 N N . LYS A 1 372 ? -17.855 3.161 -9.474 1.00 92.12 372 LYS A N 1
ATOM 3056 C CA . LYS A 1 372 ? -17.238 4.346 -8.863 1.00 92.12 372 LYS A CA 1
ATOM 3057 C C . LYS A 1 372 ? -15.720 4.379 -9.078 1.00 92.12 372 LYS A C 1
ATOM 3059 O O . LYS A 1 372 ? -15.175 5.446 -9.343 1.00 92.12 372 LYS A O 1
ATOM 3064 N N . GLY A 1 373 ? -15.036 3.241 -8.952 1.00 90.50 373 GLY A N 1
ATOM 3065 C CA . GLY A 1 373 ? -13.598 3.132 -9.214 1.00 90.50 373 GLY A CA 1
ATOM 3066 C C . GLY A 1 373 ? -13.257 3.456 -10.668 1.00 90.50 373 GLY A C 1
ATOM 3067 O O . GLY A 1 373 ? -12.405 4.301 -10.924 1.00 90.50 373 GLY A O 1
ATOM 3068 N N . LEU A 1 374 ? -13.979 2.849 -11.610 1.00 92.62 374 LEU A N 1
ATOM 3069 C CA . LEU A 1 374 ? -13.811 3.073 -13.047 1.00 92.62 374 LEU A CA 1
ATOM 3070 C C . LEU A 1 374 ? -14.070 4.537 -13.429 1.00 92.62 374 LEU A C 1
ATOM 3072 O O . LEU A 1 374 ? -13.219 5.184 -14.039 1.00 92.62 374 LEU A O 1
ATOM 3076 N N . SER A 1 375 ? -15.201 5.099 -12.994 1.00 93.81 375 SER A N 1
ATOM 3077 C CA . SER A 1 375 ? -15.563 6.495 -13.282 1.00 93.81 375 SER A CA 1
ATOM 3078 C C . SER A 1 375 ? -14.601 7.511 -12.661 1.00 93.81 375 SER A C 1
ATOM 3080 O O . SER A 1 375 ? -14.247 8.480 -13.329 1.00 93.81 375 SER A O 1
ATOM 3082 N N . LYS A 1 376 ? -14.118 7.286 -11.427 1.00 92.00 376 LYS A N 1
ATOM 3083 C CA . LYS A 1 376 ? -13.159 8.182 -10.750 1.00 92.00 376 LYS A CA 1
ATOM 3084 C C . LYS A 1 376 ? -11.891 8.416 -11.579 1.00 92.00 376 LYS A C 1
ATOM 3086 O O . LYS A 1 376 ? -11.312 9.500 -11.500 1.00 92.00 376 LYS A O 1
ATOM 3091 N N . TYR A 1 377 ? -11.459 7.415 -12.342 1.00 91.81 377 TYR A N 1
ATOM 3092 C CA . TYR A 1 377 ? -10.229 7.458 -13.132 1.00 91.81 377 TYR A CA 1
ATOM 3093 C C . TYR A 1 377 ? -10.464 7.502 -14.646 1.00 91.81 377 TYR A C 1
ATOM 3095 O O . TYR A 1 377 ? -9.502 7.353 -15.398 1.00 91.81 377 TYR A O 1
ATOM 3103 N N . GLU A 1 378 ? -11.708 7.714 -15.095 1.00 93.69 378 GLU A N 1
ATOM 3104 C CA . GLU A 1 378 ? -12.075 7.696 -16.522 1.00 93.69 378 GLU A CA 1
ATOM 3105 C C . GLU A 1 378 ? -11.559 6.421 -17.224 1.00 93.69 378 GLU A C 1
ATOM 3107 O O . GLU A 1 378 ? -11.022 6.457 -18.336 1.00 93.69 378 GLU A O 1
ATOM 3112 N N . LEU A 1 379 ? -11.655 5.290 -16.521 1.00 92.69 379 LEU A N 1
ATOM 3113 C CA . LEU A 1 379 ? -11.184 3.984 -16.964 1.00 92.69 379 LEU A CA 1
ATOM 3114 C C . LEU A 1 379 ? -12.371 3.180 -17.488 1.00 92.69 379 LEU A C 1
ATOM 3116 O O . LEU A 1 379 ? -13.388 3.046 -16.803 1.00 92.69 379 LEU A O 1
ATOM 3120 N N . LYS A 1 380 ? -12.254 2.650 -18.701 1.00 93.88 380 LYS A N 1
ATOM 3121 C CA . LYS A 1 380 ? -13.252 1.749 -19.274 1.00 93.88 380 LYS A CA 1
ATOM 3122 C C . LYS A 1 380 ? -12.868 0.293 -19.005 1.00 93.88 380 LYS A C 1
ATOM 3124 O O . LYS A 1 380 ? -11.701 -0.026 -18.809 1.00 93.88 380 LYS A O 1
ATOM 3129 N N . VAL A 1 381 ? -13.853 -0.605 -18.994 1.00 90.94 381 VAL A N 1
ATOM 3130 C CA . VAL A 1 381 ? -13.632 -2.036 -18.695 1.00 90.94 381 VAL A CA 1
ATOM 3131 C C . VAL A 1 381 ? -12.729 -2.710 -19.738 1.00 90.94 381 VAL A C 1
ATOM 3133 O O . VAL A 1 381 ? -11.965 -3.605 -19.400 1.00 90.94 381 VAL A O 1
ATOM 3136 N N . ASP A 1 382 ? -12.794 -2.276 -20.995 1.00 92.44 382 ASP A N 1
ATOM 3137 C CA . ASP A 1 382 ? -11.953 -2.743 -22.102 1.00 92.44 382 ASP A CA 1
ATOM 3138 C C . ASP A 1 382 ? -10.498 -2.264 -22.022 1.00 92.44 382 ASP A C 1
ATOM 3140 O O . ASP A 1 382 ? -9.636 -2.856 -22.663 1.00 92.44 382 ASP A O 1
ATOM 3144 N N . GLU A 1 383 ? -10.214 -1.239 -21.215 1.00 89.75 383 GLU A N 1
ATOM 3145 C CA . GLU A 1 383 ? -8.852 -0.760 -20.952 1.00 89.75 383 GLU A CA 1
ATOM 3146 C C . GLU A 1 383 ? -8.167 -1.522 -19.804 1.00 89.75 383 GLU A C 1
ATOM 3148 O O . GLU A 1 383 ? -6.996 -1.270 -19.528 1.00 89.75 383 GLU A O 1
ATOM 3153 N N . LEU A 1 384 ? -8.880 -2.428 -19.123 1.00 89.50 384 LEU A N 1
ATOM 3154 C CA . LEU A 1 384 ? -8.324 -3.280 -18.071 1.00 89.50 384 LEU A CA 1
ATOM 3155 C C . LEU A 1 384 ? -7.543 -4.450 -18.672 1.00 89.50 384 LEU A C 1
ATOM 3157 O O . LEU A 1 384 ? -7.861 -4.948 -19.756 1.00 89.50 384 LEU A O 1
ATOM 3161 N N . THR A 1 385 ? -6.572 -4.970 -17.920 1.00 87.50 385 THR A N 1
ATOM 3162 C CA . THR A 1 385 ? -5.894 -6.218 -18.308 1.00 87.50 385 THR A CA 1
ATOM 3163 C C . THR A 1 385 ? -6.893 -7.379 -18.489 1.00 87.50 385 THR A C 1
ATOM 3165 O O . THR A 1 385 ? -7.891 -7.445 -17.760 1.00 87.50 385 THR A O 1
ATOM 3168 N N . PRO A 1 386 ? -6.635 -8.345 -19.400 1.00 90.25 386 PRO A N 1
ATOM 3169 C CA . PRO A 1 386 ? -7.544 -9.472 -19.646 1.00 90.25 386 PRO A CA 1
ATOM 3170 C C . PRO A 1 386 ? -7.916 -10.248 -18.377 1.00 90.25 386 PRO A C 1
ATOM 3172 O O . PRO A 1 386 ? -9.059 -10.666 -18.214 1.00 90.25 386 PRO A O 1
ATOM 3175 N N . GLN A 1 387 ? -6.967 -10.384 -17.446 1.00 88.69 387 GLN A N 1
ATOM 3176 C CA . GLN A 1 387 ? -7.206 -11.017 -16.154 1.00 88.69 387 GLN A CA 1
ATOM 3177 C C . GLN A 1 387 ? -8.258 -10.254 -15.333 1.00 88.69 387 GLN A C 1
ATOM 3179 O O . GLN A 1 387 ? -9.246 -10.849 -14.907 1.00 88.69 387 GLN A O 1
ATOM 3184 N N . ILE A 1 388 ? -8.079 -8.942 -15.137 1.00 87.31 388 ILE A N 1
ATOM 3185 C CA . ILE A 1 388 ? -9.015 -8.115 -14.356 1.00 87.31 388 ILE A CA 1
ATOM 3186 C C . ILE A 1 388 ? -10.376 -8.062 -15.049 1.00 87.31 388 ILE A C 1
ATOM 3188 O O . ILE A 1 388 ? -11.405 -8.123 -14.383 1.00 87.31 388 ILE A O 1
ATOM 3192 N N . LYS A 1 389 ? -10.394 -7.979 -16.380 1.00 91.50 389 LYS A N 1
ATOM 3193 C CA . LYS A 1 389 ? -11.626 -7.968 -17.168 1.00 91.50 389 LYS A CA 1
ATOM 3194 C C . LYS A 1 389 ? -12.455 -9.238 -16.946 1.00 91.50 389 LYS A C 1
ATOM 3196 O O . LYS A 1 389 ? -13.628 -9.128 -16.596 1.00 91.50 389 LYS A O 1
ATOM 3201 N N . ASN A 1 390 ? -11.837 -10.415 -17.050 1.00 89.12 390 ASN A N 1
ATOM 3202 C CA . ASN A 1 390 ? -12.507 -11.696 -16.795 1.00 89.12 390 ASN A CA 1
ATOM 3203 C C . ASN A 1 390 ? -13.011 -11.791 -15.346 1.00 89.12 390 ASN A C 1
ATOM 3205 O O . ASN A 1 390 ? -14.130 -12.236 -15.090 1.00 89.12 390 ASN A O 1
ATOM 3209 N N . GLU A 1 391 ? -12.201 -11.336 -14.388 1.00 86.69 391 GLU A N 1
ATOM 3210 C CA . GLU A 1 391 ? -12.568 -11.283 -12.972 1.00 86.69 391 GLU A CA 1
ATOM 3211 C C . GLU A 1 391 ? -13.788 -10.350 -12.743 1.00 86.69 391 GLU A C 1
ATOM 3213 O O . GLU A 1 391 ? -14.740 -10.725 -12.053 1.00 86.69 391 GLU A O 1
ATOM 3218 N N . VAL A 1 392 ? -13.830 -9.177 -13.387 1.00 87.56 392 VAL A N 1
ATOM 3219 C CA . VAL A 1 392 ? -14.970 -8.239 -13.364 1.00 87.56 392 VAL A CA 1
ATOM 3220 C C . VAL A 1 392 ? -16.227 -8.847 -13.990 1.00 87.56 392 VAL A C 1
ATOM 3222 O O . VAL A 1 392 ? -17.314 -8.717 -13.425 1.00 87.56 392 VAL A O 1
ATOM 3225 N N . GLU A 1 393 ? -16.102 -9.502 -15.142 1.00 89.12 393 GLU A N 1
ATOM 3226 C CA . GLU A 1 393 ? -17.222 -10.157 -15.826 1.00 89.12 393 GLU A CA 1
ATOM 3227 C C . GLU A 1 393 ? -17.796 -11.293 -14.970 1.00 89.12 393 GLU A C 1
ATOM 3229 O O . GLU A 1 393 ? -19.008 -11.357 -14.763 1.00 89.12 393 GLU A O 1
ATOM 3234 N N . SER A 1 394 ? -16.936 -12.097 -14.338 1.00 86.44 394 SER A N 1
ATOM 3235 C CA . SER A 1 394 ? -17.365 -13.179 -13.444 1.00 86.44 394 SER A CA 1
ATOM 3236 C C . SER A 1 394 ? -18.172 -12.689 -12.232 1.00 86.44 394 SER A C 1
ATOM 3238 O O . SER A 1 394 ? -19.117 -13.358 -11.805 1.00 86.44 394 SER A O 1
ATOM 3240 N N . LEU A 1 395 ? -17.852 -11.497 -11.707 1.00 84.44 395 LEU A N 1
ATOM 3241 C CA . LEU A 1 395 ? -18.634 -10.845 -10.652 1.00 84.44 395 LEU A CA 1
ATOM 3242 C C . LEU A 1 395 ? -19.984 -10.323 -11.154 1.00 84.44 395 LEU A C 1
ATOM 3244 O O . LEU A 1 395 ? -20.944 -10.292 -10.385 1.00 84.44 395 LEU A O 1
ATOM 3248 N N . LYS A 1 396 ? -20.073 -9.902 -12.422 1.00 83.31 396 LYS A N 1
ATOM 3249 C CA . LYS A 1 396 ? -21.322 -9.411 -13.025 1.00 83.31 396 LYS A CA 1
ATOM 3250 C C . LYS A 1 396 ? -22.292 -10.542 -13.355 1.00 83.31 396 LYS A C 1
ATOM 3252 O O . LYS A 1 396 ? -23.495 -10.357 -13.203 1.00 83.31 396 LYS A O 1
ATOM 3257 N N . GLU A 1 397 ? -21.779 -11.699 -13.761 1.00 86.19 397 GLU A N 1
ATOM 3258 C CA . GLU A 1 397 ? -22.570 -12.855 -14.205 1.00 86.19 397 GLU A CA 1
ATOM 3259 C C . GLU A 1 397 ? -23.156 -13.703 -13.060 1.00 86.19 397 GLU A C 1
ATOM 3261 O O . GLU A 1 397 ? -23.719 -14.765 -13.310 1.00 86.19 397 GLU A O 1
ATOM 3266 N N . ASN A 1 398 ? -23.038 -13.266 -11.800 1.00 78.50 398 ASN A N 1
ATOM 3267 C CA . ASN A 1 398 ? -23.572 -13.966 -10.624 1.00 78.50 398 ASN A CA 1
ATOM 3268 C C . ASN A 1 398 ? -23.088 -15.425 -10.452 1.00 78.50 398 ASN A C 1
ATOM 3270 O O . ASN A 1 398 ? -23.701 -16.192 -9.716 1.00 78.50 398 ASN A O 1
ATOM 3274 N N . LYS A 1 399 ? -21.947 -15.806 -11.044 1.00 82.12 399 LYS A N 1
ATOM 3275 C CA . LYS A 1 399 ? -21.420 -17.188 -11.021 1.00 82.12 399 LYS A CA 1
ATOM 3276 C C . LYS A 1 399 ? -20.834 -17.637 -9.671 1.00 82.12 399 LYS A C 1
ATOM 3278 O O . LYS A 1 399 ? -20.483 -18.804 -9.516 1.00 82.12 399 LYS A O 1
ATOM 3283 N N . MET A 1 400 ? -20.705 -16.737 -8.694 1.00 81.88 400 MET A N 1
ATOM 3284 C CA . MET A 1 400 ? -20.168 -17.038 -7.361 1.00 81.88 400 MET A CA 1
ATOM 3285 C C . MET A 1 400 ? -21.271 -16.997 -6.300 1.00 81.88 400 MET A C 1
ATOM 3287 O O . MET A 1 400 ? -21.956 -15.982 -6.161 1.00 81.88 400 MET A O 1
ATOM 3291 N N . ASN A 1 401 ? -21.383 -18.084 -5.528 1.00 85.12 401 ASN A N 1
ATOM 3292 C CA . ASN A 1 401 ? -22.354 -18.238 -4.433 1.00 85.12 401 ASN A CA 1
ATOM 3293 C C . ASN A 1 401 ? -21.705 -18.255 -3.039 1.00 85.12 401 ASN A C 1
ATOM 3295 O O . ASN A 1 401 ? -22.395 -18.128 -2.035 1.00 85.12 401 ASN A O 1
ATOM 3299 N N . ASP A 1 402 ? -20.383 -18.407 -2.965 1.00 92.69 402 ASP A N 1
ATOM 3300 C CA . ASP A 1 402 ? -19.653 -18.426 -1.700 1.00 92.69 402 ASP A CA 1
ATOM 3301 C C . ASP A 1 402 ? -19.320 -16.996 -1.249 1.00 92.69 402 ASP A C 1
ATOM 3303 O O . ASP A 1 402 ? -18.600 -16.268 -1.937 1.00 92.69 402 ASP A O 1
ATOM 3307 N N . ALA A 1 403 ? -19.854 -16.592 -0.096 1.00 92.56 403 ALA A N 1
ATOM 3308 C CA . ALA A 1 403 ? -19.736 -15.230 0.419 1.00 92.56 403 ALA A CA 1
ATOM 3309 C C . ALA A 1 403 ? -18.278 -14.787 0.632 1.00 92.56 403 ALA A C 1
ATOM 3311 O O . ALA A 1 403 ? -17.916 -13.662 0.280 1.00 92.56 403 ALA A O 1
ATOM 3312 N N . GLU A 1 404 ? -17.415 -15.659 1.159 1.00 93.12 404 GLU A N 1
ATOM 3313 C CA . GLU A 1 404 ? -16.009 -15.321 1.395 1.00 93.12 404 GLU A CA 1
ATOM 3314 C C . GLU A 1 404 ? -15.238 -15.141 0.090 1.00 93.12 404 GLU A C 1
ATOM 3316 O O . GLU A 1 404 ? -14.442 -14.201 -0.034 1.00 93.12 404 GLU A O 1
ATOM 3321 N N . LYS A 1 405 ? -15.488 -16.007 -0.898 1.00 90.88 405 LYS A N 1
ATOM 3322 C CA . LYS A 1 405 ? -14.910 -15.882 -2.238 1.00 90.88 405 LYS A CA 1
ATOM 3323 C C . LYS A 1 405 ? -15.378 -14.602 -2.916 1.00 90.88 405 LYS A C 1
ATOM 3325 O O . LYS A 1 405 ? -14.525 -13.887 -3.440 1.00 90.88 405 LYS A O 1
ATOM 3330 N N . ILE A 1 406 ? -16.672 -14.268 -2.844 1.00 91.00 406 ILE A N 1
ATOM 3331 C CA . ILE A 1 406 ? -17.212 -13.013 -3.396 1.00 91.00 406 ILE A CA 1
ATOM 3332 C C . ILE A 1 406 ? -16.472 -11.814 -2.793 1.00 91.00 406 ILE A C 1
ATOM 3334 O O . ILE A 1 406 ? -15.967 -10.982 -3.542 1.00 91.00 406 ILE A O 1
ATOM 3338 N N . VAL A 1 407 ? -16.353 -11.737 -1.461 1.00 94.19 407 VAL A N 1
ATOM 3339 C CA . VAL A 1 407 ? -15.690 -10.616 -0.764 1.00 94.19 407 VAL A CA 1
ATOM 3340 C C . VAL A 1 407 ? -14.191 -10.549 -1.062 1.00 94.19 407 VAL A C 1
ATOM 3342 O O . VAL A 1 407 ? -13.623 -9.463 -1.199 1.00 94.19 407 VAL A O 1
ATOM 3345 N N . LYS A 1 408 ? -13.512 -11.698 -1.131 1.00 93.06 408 LYS A N 1
ATOM 3346 C CA . LYS A 1 408 ? -12.077 -11.753 -1.433 1.00 93.06 408 LYS A CA 1
ATOM 3347 C C . LYS A 1 408 ? -11.808 -11.253 -2.851 1.00 93.06 408 LYS A C 1
ATOM 3349 O O . LYS A 1 408 ? -10.993 -10.349 -3.027 1.00 93.06 408 LYS A O 1
ATOM 3354 N N . ILE A 1 409 ? -12.510 -11.820 -3.830 1.00 89.38 409 ILE A N 1
ATOM 3355 C CA . ILE A 1 409 ? -12.326 -11.514 -5.249 1.00 89.38 409 ILE A CA 1
ATOM 3356 C C . ILE A 1 409 ? -12.753 -10.071 -5.541 1.00 89.38 409 ILE A C 1
ATOM 3358 O O . ILE A 1 409 ? -12.015 -9.340 -6.198 1.00 89.38 409 ILE A O 1
ATOM 3362 N N . SER A 1 410 ? -13.877 -9.606 -4.984 1.00 92.31 410 SER A N 1
ATOM 3363 C CA . SER A 1 410 ? -14.329 -8.220 -5.157 1.00 92.31 410 SER A CA 1
ATOM 3364 C C . SER A 1 410 ? -13.316 -7.207 -4.642 1.00 92.31 410 SER A C 1
ATOM 3366 O O . SER A 1 410 ? -12.968 -6.266 -5.356 1.00 92.31 410 SER A O 1
ATOM 3368 N N . ASN A 1 411 ? -12.782 -7.407 -3.436 1.00 93.25 411 ASN A N 1
ATOM 3369 C CA . ASN A 1 411 ? -11.775 -6.509 -2.889 1.00 93.25 411 ASN A CA 1
ATOM 3370 C C . ASN A 1 411 ? -10.489 -6.518 -3.718 1.00 93.25 411 ASN A C 1
ATOM 3372 O O . ASN A 1 411 ? -9.897 -5.458 -3.918 1.00 93.25 411 ASN A O 1
ATOM 3376 N N . GLU A 1 412 ? -10.061 -7.678 -4.214 1.00 91.88 412 GLU A N 1
ATOM 3377 C CA . GLU A 1 412 ? -8.878 -7.785 -5.066 1.00 91.88 412 GLU A CA 1
ATOM 3378 C C . GLU A 1 412 ? -9.058 -7.023 -6.386 1.00 91.88 412 GLU A C 1
ATOM 3380 O O . GLU A 1 412 ? -8.243 -6.156 -6.710 1.00 91.88 412 GLU A O 1
ATOM 3385 N N . ILE A 1 413 ? -10.162 -7.262 -7.094 1.00 92.06 413 ILE A N 1
ATOM 3386 C CA . ILE A 1 413 ? -10.490 -6.578 -8.351 1.00 92.06 413 ILE A CA 1
ATOM 3387 C C . ILE A 1 413 ? -10.568 -5.070 -8.141 1.00 92.06 413 ILE A C 1
ATOM 3389 O O . ILE A 1 413 ? -9.959 -4.303 -8.883 1.00 92.06 413 ILE A O 1
ATOM 3393 N N . ILE A 1 414 ? -11.282 -4.621 -7.106 1.00 93.94 414 ILE A N 1
ATOM 3394 C CA . ILE A 1 414 ? -11.448 -3.192 -6.835 1.00 93.94 414 ILE A CA 1
ATOM 3395 C C . ILE A 1 414 ? -10.089 -2.551 -6.510 1.00 93.94 414 ILE A C 1
ATOM 3397 O O . ILE A 1 414 ? -9.833 -1.433 -6.961 1.00 93.94 414 ILE A O 1
ATOM 3401 N N . ARG A 1 415 ? -9.190 -3.237 -5.784 1.00 93.94 415 ARG A N 1
ATOM 3402 C CA . ARG A 1 415 ? -7.808 -2.762 -5.569 1.00 93.94 415 ARG A CA 1
ATOM 3403 C C . ARG A 1 415 ? -7.061 -2.623 -6.895 1.00 93.94 415 ARG A C 1
ATOM 3405 O O . ARG A 1 415 ? -6.484 -1.562 -7.130 1.00 93.94 415 ARG A O 1
ATOM 3412 N N . LYS A 1 416 ? -7.092 -3.652 -7.750 1.00 93.12 416 LYS A N 1
ATOM 3413 C CA . LYS A 1 416 ? -6.416 -3.645 -9.058 1.00 93.12 416 LYS A CA 1
ATOM 3414 C C . LYS A 1 416 ? -6.930 -2.503 -9.944 1.00 93.12 416 LYS A C 1
ATOM 3416 O O . LYS A 1 416 ? -6.131 -1.704 -10.416 1.00 93.12 416 LYS A O 1
ATOM 3421 N N . VAL A 1 417 ? -8.249 -2.339 -10.052 1.00 93.44 417 VAL A N 1
ATOM 3422 C CA . VAL A 1 417 ? -8.901 -1.270 -10.832 1.00 93.44 417 VAL A CA 1
ATOM 3423 C C . VAL A 1 417 ? -8.529 0.125 -10.324 1.00 93.44 417 VAL A C 1
ATOM 3425 O O . VAL A 1 417 ? -8.221 1.007 -11.121 1.00 93.44 417 VAL A O 1
ATOM 3428 N N . ASN A 1 418 ? -8.526 0.350 -9.004 1.00 94.81 418 ASN A N 1
ATOM 3429 C CA . ASN A 1 418 ? -8.140 1.654 -8.452 1.00 94.81 418 ASN A CA 1
ATOM 3430 C C . ASN A 1 418 ? -6.647 1.949 -8.657 1.00 94.81 418 ASN A C 1
ATOM 3432 O O . ASN A 1 418 ? -6.290 3.101 -8.896 1.00 94.81 418 ASN A O 1
ATOM 3436 N N . LEU A 1 419 ? -5.782 0.934 -8.576 1.00 94.19 419 LEU A N 1
ATOM 3437 C CA . LEU A 1 419 ? -4.355 1.086 -8.853 1.00 94.19 419 LEU A CA 1
ATOM 3438 C C . LEU A 1 419 ? -4.101 1.380 -10.335 1.00 94.19 419 LEU A C 1
ATOM 3440 O O . LEU A 1 419 ? -3.371 2.313 -10.649 1.00 94.19 419 LEU A O 1
ATOM 3444 N N . GLU A 1 420 ? -4.726 0.631 -11.239 1.00 93.56 420 GLU A N 1
ATOM 3445 C CA . GLU A 1 420 ? -4.599 0.825 -12.685 1.00 93.56 420 GLU A CA 1
ATOM 3446 C C . GLU A 1 420 ? -5.151 2.190 -13.116 1.00 93.56 420 GLU A C 1
ATOM 3448 O O . GLU A 1 420 ? -4.486 2.933 -13.838 1.00 93.56 420 GLU A O 1
ATOM 3453 N N . GLY A 1 421 ? -6.300 2.593 -12.567 1.00 94.31 421 GLY A N 1
ATOM 3454 C CA . GLY A 1 421 ? -6.853 3.932 -12.754 1.00 94.31 421 GLY A CA 1
ATOM 3455 C C . GLY A 1 421 ? -5.938 5.043 -12.226 1.00 94.31 421 GLY A C 1
ATOM 3456 O O . GLY A 1 421 ? -5.722 6.048 -12.909 1.00 94.31 421 GLY A O 1
ATOM 3457 N N . ALA A 1 422 ? -5.340 4.864 -11.043 1.00 96.12 422 ALA A N 1
ATOM 3458 C CA . ALA A 1 422 ? -4.367 5.810 -10.498 1.00 96.12 422 ALA A CA 1
ATOM 3459 C C . ALA A 1 422 ? -3.110 5.914 -11.381 1.00 96.12 422 ALA A C 1
ATOM 3461 O O . ALA A 1 422 ? -2.665 7.025 -11.675 1.00 96.12 422 ALA A O 1
ATOM 3462 N N . SER A 1 423 ? -2.594 4.782 -11.866 1.00 95.81 423 SER A N 1
ATOM 3463 C CA . SER A 1 423 ? -1.471 4.712 -12.810 1.00 95.81 423 SER A CA 1
ATOM 3464 C C . SER A 1 423 ? -1.789 5.410 -14.135 1.00 95.81 423 SER A C 1
ATOM 3466 O O . SER A 1 423 ? -1.003 6.232 -14.608 1.00 95.81 423 SER A O 1
ATOM 3468 N N . LYS A 1 424 ? -2.976 5.175 -14.712 1.00 95.31 424 LYS A N 1
ATOM 3469 C CA . LYS A 1 424 ? -3.451 5.886 -15.911 1.00 95.31 424 LYS A CA 1
ATOM 3470 C C . LYS A 1 424 ? -3.497 7.394 -15.669 1.00 95.31 424 LYS A C 1
ATOM 3472 O O . LYS A 1 424 ? -3.029 8.169 -16.506 1.00 95.31 424 LYS A O 1
ATOM 3477 N N . LYS A 1 425 ? -4.020 7.822 -14.514 1.00 96.50 425 LYS A N 1
ATOM 3478 C CA . LYS A 1 425 ? -4.141 9.244 -14.180 1.00 96.50 425 LYS A CA 1
ATOM 3479 C C . LYS A 1 425 ? -2.782 9.929 -14.056 1.00 96.50 425 LYS A C 1
ATOM 3481 O O . LYS A 1 425 ? -2.613 10.993 -14.651 1.00 96.50 425 LYS A O 1
ATOM 3486 N N . ILE A 1 426 ? -1.820 9.340 -13.340 1.00 97.44 426 ILE A N 1
ATOM 3487 C CA . ILE A 1 426 ? -0.485 9.943 -13.213 1.00 97.44 426 ILE A CA 1
ATOM 3488 C C . ILE A 1 426 ? 0.251 9.955 -14.555 1.00 97.44 426 ILE A C 1
ATOM 3490 O O . ILE A 1 426 ? 0.803 10.987 -14.918 1.00 97.44 426 ILE A O 1
ATOM 3494 N N . ASN A 1 427 ? 0.151 8.894 -15.362 1.00 96.81 427 ASN A N 1
ATOM 3495 C CA . ASN A 1 427 ? 0.727 8.867 -16.711 1.00 96.81 427 ASN A CA 1
ATOM 3496 C C . ASN A 1 427 ? 0.112 9.943 -17.617 1.00 96.81 427 ASN A C 1
ATOM 3498 O O . ASN A 1 427 ? 0.820 10.598 -18.380 1.00 96.81 427 ASN A O 1
ATOM 3502 N N . SER A 1 428 ? -1.199 10.185 -17.508 1.00 96.44 428 SER A N 1
ATOM 3503 C CA . SER A 1 428 ? -1.850 11.291 -18.213 1.00 96.44 428 SER A CA 1
ATOM 3504 C C . SER A 1 428 ? -1.300 12.650 -17.776 1.00 96.44 428 SER A C 1
ATOM 3506 O O . SER A 1 428 ? -1.109 13.512 -18.632 1.00 96.44 428 SER A O 1
ATOM 3508 N N . LEU A 1 429 ? -1.053 12.865 -16.479 1.00 97.12 429 LEU A N 1
ATOM 3509 C CA . LEU A 1 429 ? -0.451 14.109 -15.984 1.00 97.12 429 LEU A CA 1
ATOM 3510 C C . LEU A 1 429 ? 0.999 14.259 -16.465 1.00 97.12 429 LEU A C 1
ATOM 3512 O O . LEU A 1 429 ? 1.385 15.348 -16.887 1.00 97.12 429 LEU A O 1
ATOM 3516 N N . ILE A 1 430 ? 1.765 13.162 -16.480 1.00 97.50 430 ILE A N 1
ATOM 3517 C CA . ILE A 1 430 ? 3.132 13.131 -17.012 1.00 97.50 430 ILE A CA 1
ATOM 3518 C C . ILE A 1 430 ? 3.139 13.530 -18.491 1.00 97.50 430 ILE A C 1
ATOM 3520 O O . ILE A 1 430 ? 3.854 14.447 -18.894 1.00 97.50 430 ILE A O 1
ATOM 3524 N N . ASN A 1 431 ? 2.286 12.899 -19.297 1.00 96.38 431 ASN A N 1
ATOM 3525 C CA . ASN A 1 431 ? 2.172 13.183 -20.725 1.00 96.38 431 ASN A CA 1
ATOM 3526 C C . ASN A 1 431 ? 1.728 14.625 -20.996 1.00 96.38 431 ASN A C 1
ATOM 3528 O O . ASN A 1 431 ? 2.276 15.271 -21.888 1.00 96.38 431 ASN A O 1
ATOM 3532 N N . GLN A 1 432 ? 0.773 15.152 -20.222 1.00 94.62 432 GLN A N 1
ATOM 3533 C CA . GLN A 1 432 ? 0.354 16.554 -20.322 1.00 94.62 432 GLN A CA 1
ATOM 3534 C C . GLN A 1 432 ? 1.510 17.507 -20.004 1.00 94.62 432 GLN A C 1
ATOM 3536 O O . GLN A 1 432 ? 1.768 18.425 -20.781 1.00 94.62 432 GLN A O 1
ATOM 3541 N N . GLY A 1 433 ? 2.244 17.258 -18.915 1.00 95.06 433 GLY A N 1
ATOM 3542 C CA . GLY A 1 433 ? 3.421 18.044 -18.547 1.00 95.06 433 GLY A CA 1
ATOM 3543 C C . GLY A 1 433 ? 4.489 18.039 -19.641 1.00 95.06 433 GLY A C 1
ATOM 3544 O O . GLY A 1 433 ? 4.902 19.103 -20.101 1.00 95.06 433 GLY A O 1
ATOM 3545 N N . ASN A 1 434 ? 4.856 16.856 -20.139 1.00 94.56 434 ASN A N 1
ATOM 3546 C CA . ASN A 1 434 ? 5.814 16.710 -21.237 1.00 94.56 434 ASN A CA 1
ATOM 3547 C C . ASN A 1 434 ? 5.359 17.460 -22.499 1.00 94.56 434 ASN A C 1
ATOM 3549 O O . ASN A 1 434 ? 6.146 18.176 -23.116 1.00 94.56 434 ASN A O 1
ATOM 3553 N N . GLN A 1 435 ? 4.077 17.375 -22.873 1.00 92.94 435 GLN A N 1
ATOM 3554 C CA . GLN A 1 435 ? 3.548 18.113 -24.026 1.00 92.94 435 GLN A CA 1
ATOM 3555 C C . GLN A 1 435 ? 3.680 19.635 -23.881 1.00 92.94 435 GLN A C 1
ATOM 3557 O O . GLN A 1 435 ? 3.899 20.314 -24.889 1.00 92.94 435 GLN A O 1
ATOM 3562 N N . PHE A 1 436 ? 3.552 20.182 -22.668 1.00 91.25 436 PHE A N 1
ATOM 3563 C CA . PHE A 1 436 ? 3.760 21.613 -22.431 1.00 91.25 436 PHE A CA 1
ATOM 3564 C C . PHE A 1 436 ? 5.231 22.013 -22.548 1.00 91.25 436 PHE A C 1
ATOM 3566 O O . PHE A 1 436 ? 5.509 23.077 -23.098 1.00 91.25 436 PHE A O 1
ATOM 3573 N N . LEU A 1 437 ? 6.160 21.149 -22.128 1.00 88.31 437 LEU A N 1
ATOM 3574 C CA . LEU A 1 437 ? 7.598 21.383 -22.287 1.00 88.31 437 LEU A CA 1
ATOM 3575 C C . LEU A 1 437 ? 8.035 21.360 -23.764 1.00 88.31 437 LEU A C 1
ATOM 3577 O O . LEU A 1 437 ? 8.844 22.188 -24.177 1.00 88.31 437 LEU A O 1
ATOM 3581 N N . TYR A 1 438 ? 7.458 20.478 -24.591 1.00 85.50 438 TYR A N 1
ATOM 3582 C CA . TYR A 1 438 ? 7.788 20.400 -26.024 1.00 85.50 438 TYR A CA 1
ATOM 3583 C C . TYR A 1 438 ? 7.166 21.520 -26.879 1.00 85.50 438 TYR A C 1
ATOM 3585 O O . TYR A 1 438 ? 7.713 21.887 -27.922 1.00 85.50 438 TYR A O 1
ATOM 3593 N N . LYS A 1 439 ? 6.022 22.094 -26.481 1.00 77.06 439 LYS A N 1
ATOM 3594 C CA . LYS A 1 439 ? 5.332 23.150 -27.247 1.00 77.06 439 LYS A CA 1
ATOM 3595 C C . LYS A 1 439 ? 5.820 24.544 -26.822 1.00 77.06 439 LYS A C 1
ATOM 3597 O O . LYS A 1 439 ? 5.131 25.285 -26.132 1.00 77.06 439 LYS A O 1
ATOM 3602 N N . VAL A 1 440 ? 7.004 24.919 -27.315 1.00 56.38 440 VAL A N 1
ATOM 3603 C CA . VAL A 1 440 ? 7.805 26.122 -26.968 1.00 56.38 440 VAL A CA 1
ATOM 3604 C C . VAL A 1 440 ? 7.130 27.494 -27.228 1.00 56.38 440 VAL A C 1
ATOM 3606 O O . VAL A 1 440 ? 7.706 28.533 -26.915 1.00 56.38 440 VAL A O 1
ATOM 3609 N N . LYS A 1 441 ? 5.906 27.581 -27.769 1.00 56.72 441 LYS A N 1
ATOM 3610 C CA . LYS A 1 441 ? 5.299 28.876 -28.143 1.00 56.72 441 LYS A CA 1
ATOM 3611 C C . LYS A 1 441 ? 4.085 29.257 -27.278 1.00 56.72 441 LYS A C 1
ATOM 3613 O O . LYS A 1 441 ? 3.087 28.550 -27.278 1.00 56.72 441 LYS A O 1
ATOM 3618 N N . GLN A 1 442 ? 4.170 30.463 -26.695 1.00 59.56 442 GLN A N 1
ATOM 3619 C CA . GLN A 1 442 ? 3.114 31.346 -26.151 1.00 59.56 442 GLN A CA 1
ATOM 3620 C C . GLN A 1 442 ? 2.805 31.336 -24.641 1.00 59.56 442 GLN A C 1
ATOM 3622 O O . GLN A 1 442 ? 2.802 30.327 -23.947 1.00 59.56 442 GLN A O 1
ATOM 3627 N N . SER A 1 443 ? 2.451 32.534 -24.167 1.00 60.12 443 SER A N 1
ATOM 3628 C CA . SER A 1 443 ? 2.009 32.904 -22.816 1.00 60.12 443 SER A CA 1
ATOM 3629 C C . SER A 1 443 ? 0.797 32.120 -22.289 1.00 60.12 443 SER A C 1
ATOM 3631 O O . SER A 1 443 ? 0.612 32.039 -21.077 1.00 60.12 443 SER A O 1
ATOM 3633 N N . GLN A 1 444 ? -0.003 31.493 -23.162 1.00 64.38 444 GLN A N 1
ATOM 3634 C CA . GLN A 1 444 ? -1.108 30.609 -22.759 1.00 64.38 444 GLN A CA 1
ATOM 3635 C C . GLN A 1 444 ? -0.629 29.281 -22.142 1.00 64.38 444 GLN A C 1
ATOM 3637 O O . GLN A 1 444 ? -1.412 28.589 -21.487 1.00 64.38 444 GLN A O 1
ATOM 3642 N N . THR A 1 445 ? 0.647 28.925 -22.316 1.00 79.81 445 THR A N 1
ATOM 3643 C CA . THR A 1 445 ? 1.228 27.685 -21.786 1.00 79.81 445 THR A CA 1
ATOM 3644 C C . THR A 1 445 ? 1.488 27.775 -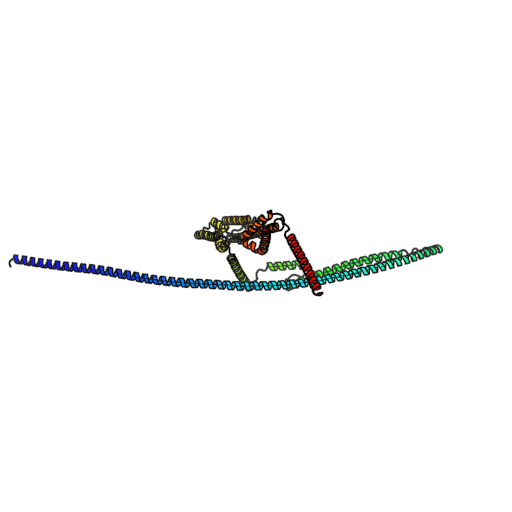20.281 1.00 79.81 445 THR A C 1
ATOM 3646 O O . THR A 1 445 ? 1.323 26.775 -19.589 1.00 79.81 445 THR A O 1
ATOM 3649 N N . LYS A 1 446 ? 1.765 28.968 -19.728 1.00 86.88 446 LYS A N 1
ATOM 3650 C CA . LYS A 1 446 ? 2.084 29.125 -18.296 1.00 86.88 446 LYS A CA 1
ATOM 3651 C C . LYS A 1 446 ? 0.931 28.716 -17.375 1.00 86.88 446 LYS A C 1
ATOM 3653 O O . LYS A 1 446 ? 1.124 27.886 -16.498 1.00 86.88 446 LYS A O 1
ATOM 3658 N N . ALA A 1 447 ? -0.284 29.210 -17.623 1.00 89.38 447 ALA A N 1
ATOM 3659 C CA . ALA A 1 447 ? -1.447 28.848 -16.805 1.00 89.38 447 ALA A CA 1
ATOM 3660 C C . ALA A 1 447 ? -1.748 27.335 -16.844 1.00 89.38 447 ALA A C 1
ATOM 3662 O O . ALA A 1 447 ? -2.176 26.754 -15.847 1.00 89.38 447 ALA A O 1
ATOM 3663 N N . LYS A 1 448 ? -1.502 26.681 -17.989 1.00 92.06 448 LYS A N 1
ATOM 3664 C CA . LYS A 1 448 ? -1.654 25.225 -18.136 1.00 92.06 448 LYS A CA 1
ATOM 3665 C C . LYS A 1 448 ? -0.549 24.458 -17.402 1.00 92.06 448 LYS A C 1
ATOM 3667 O O . LYS A 1 448 ? -0.851 23.449 -16.768 1.00 92.06 448 LYS A O 1
ATOM 3672 N N . VAL A 1 449 ? 0.689 24.953 -17.429 1.00 92.56 449 VAL A N 1
ATOM 3673 C CA . VAL A 1 449 ? 1.814 24.413 -16.649 1.00 92.56 449 VAL A CA 1
ATOM 3674 C C . VAL A 1 449 ? 1.536 24.524 -15.152 1.00 92.56 449 VAL A C 1
ATOM 3676 O O . VAL A 1 449 ? 1.582 23.510 -14.462 1.00 92.56 449 VAL A O 1
ATOM 3679 N N . ASP A 1 450 ? 1.136 25.698 -14.663 1.00 92.94 450 ASP A N 1
ATOM 3680 C CA . ASP A 1 450 ? 0.825 25.917 -13.244 1.00 92.94 450 ASP A CA 1
ATOM 3681 C C . ASP A 1 450 ? -0.322 25.015 -12.769 1.00 92.94 450 ASP A C 1
ATOM 3683 O O . ASP A 1 450 ? -0.253 24.414 -11.693 1.00 92.94 450 ASP A O 1
ATOM 3687 N N . LYS A 1 451 ? -1.361 24.856 -13.602 1.00 95.44 451 LYS A N 1
ATOM 3688 C CA . LYS A 1 451 ? -2.443 23.900 -13.342 1.00 95.44 451 LYS A CA 1
ATOM 3689 C C . LYS A 1 451 ? -1.916 22.464 -13.259 1.00 95.44 451 LYS A C 1
ATOM 3691 O O . LYS A 1 451 ? -2.273 21.755 -12.328 1.00 95.44 451 LYS A O 1
ATOM 3696 N N . THR A 1 452 ? -1.044 22.056 -14.178 1.00 96.31 452 THR A N 1
ATOM 3697 C CA . THR A 1 452 ? -0.474 20.697 -14.206 1.00 96.31 452 THR A CA 1
ATOM 3698 C C . THR A 1 452 ? 0.403 20.426 -12.987 1.00 96.31 452 THR A C 1
ATOM 3700 O O . THR A 1 452 ? 0.261 19.379 -12.363 1.00 96.31 452 THR A O 1
ATOM 3703 N N . ILE A 1 453 ? 1.244 21.385 -12.580 1.00 96.31 453 ILE A N 1
ATOM 3704 C CA . ILE A 1 453 ? 2.033 21.303 -11.340 1.00 96.31 453 ILE A CA 1
ATOM 3705 C C . ILE A 1 453 ? 1.098 21.116 -10.140 1.00 96.31 453 ILE A C 1
ATOM 3707 O O . ILE A 1 453 ? 1.326 20.235 -9.310 1.00 96.31 453 ILE A O 1
ATOM 3711 N N . LYS A 1 454 ? 0.027 21.917 -10.050 1.00 97.25 454 LYS A N 1
ATOM 3712 C CA . LYS A 1 454 ? -0.963 21.810 -8.970 1.00 97.25 454 LYS A CA 1
ATOM 3713 C C . LYS A 1 454 ? -1.673 20.457 -8.978 1.00 97.25 454 LYS A C 1
ATOM 3715 O O . LYS A 1 454 ? -1.856 19.883 -7.909 1.00 97.25 454 LYS A O 1
ATOM 3720 N N . ASP A 1 455 ? -2.050 19.950 -10.147 1.00 96.81 455 ASP A N 1
ATOM 3721 C CA . ASP A 1 455 ? -2.738 18.666 -10.291 1.00 96.81 455 ASP A CA 1
ATOM 3722 C C . ASP A 1 455 ? -1.818 17.488 -9.918 1.00 96.81 455 ASP A C 1
ATOM 3724 O O . ASP A 1 455 ? -2.253 16.592 -9.195 1.00 96.81 455 ASP A O 1
ATOM 3728 N N . ILE A 1 456 ? -0.535 17.522 -10.306 1.00 97.38 456 ILE A N 1
ATOM 3729 C CA . ILE A 1 456 ? 0.473 16.534 -9.883 1.00 97.38 456 ILE A CA 1
ATOM 3730 C C . ILE A 1 456 ? 0.683 16.601 -8.368 1.00 97.38 456 ILE A C 1
ATOM 3732 O O . ILE A 1 456 ? 0.589 15.580 -7.691 1.00 97.38 456 ILE A O 1
ATOM 3736 N N . LYS A 1 457 ? 0.916 17.794 -7.805 1.00 96.88 457 LYS A N 1
ATOM 3737 C CA . LYS A 1 457 ? 1.099 17.952 -6.352 1.00 96.88 457 LYS A CA 1
ATOM 3738 C C . LYS A 1 457 ? -0.127 17.483 -5.577 1.00 96.88 457 LYS A C 1
ATOM 3740 O O . LYS A 1 457 ? 0.034 16.789 -4.581 1.00 96.88 457 LYS A O 1
ATOM 3745 N N . LYS A 1 458 ? -1.333 17.799 -6.061 1.00 96.50 458 LYS A N 1
ATOM 3746 C CA . LYS A 1 458 ? -2.593 17.328 -5.474 1.00 96.50 458 LYS A CA 1
ATOM 3747 C C . LYS A 1 458 ? -2.688 15.802 -5.494 1.00 96.50 458 LYS A C 1
ATOM 3749 O O . LYS A 1 458 ? -3.074 15.235 -4.481 1.00 96.50 458 LYS A O 1
ATOM 3754 N N . PHE A 1 459 ? -2.331 15.162 -6.609 1.00 96.25 459 PHE A N 1
ATOM 3755 C CA . PHE A 1 459 ? -2.314 13.701 -6.734 1.00 96.25 459 PHE A CA 1
ATOM 3756 C C . PHE A 1 459 ? -1.331 13.055 -5.742 1.00 96.25 459 PHE A C 1
ATOM 3758 O O . PHE A 1 459 ? -1.663 12.079 -5.080 1.00 96.25 459 PHE A O 1
ATOM 3765 N N . ILE A 1 460 ? -0.130 13.622 -5.584 1.00 95.06 460 ILE A N 1
ATOM 3766 C CA . ILE A 1 460 ? 0.877 13.122 -4.628 1.00 95.06 460 ILE A CA 1
ATOM 3767 C C . ILE A 1 460 ? 0.410 13.332 -3.181 1.00 95.06 460 ILE A C 1
ATOM 3769 O O . ILE A 1 460 ? 0.635 12.484 -2.319 1.00 95.06 460 ILE A O 1
ATOM 3773 N N . SER A 1 461 ? -0.245 14.464 -2.910 1.00 92.75 461 SER A N 1
ATOM 3774 C CA . SER A 1 461 ? -0.706 14.852 -1.579 1.00 92.75 461 SER A CA 1
ATOM 3775 C C . SER A 1 461 ? -2.102 14.329 -1.226 1.00 92.75 461 SER A C 1
ATOM 3777 O O . SER A 1 461 ? -2.678 14.787 -0.241 1.00 92.75 461 SER A O 1
ATOM 3779 N N . GLU A 1 462 ? -2.715 13.452 -2.021 1.00 92.12 462 GLU A N 1
ATOM 3780 C CA . GLU A 1 462 ? -4.026 12.895 -1.687 1.00 92.12 462 GLU A CA 1
ATOM 3781 C C . GLU A 1 462 ? -3.860 11.739 -0.683 1.00 92.12 462 GLU A C 1
ATOM 3783 O O . GLU A 1 462 ? -2.944 10.919 -0.789 1.00 92.12 462 GLU A O 1
ATOM 3788 N N . ASN A 1 463 ? -4.753 11.645 0.311 1.00 89.19 463 ASN A N 1
ATOM 3789 C CA . ASN A 1 463 ? -4.787 10.514 1.250 1.00 89.19 463 ASN A CA 1
ATOM 3790 C C . ASN A 1 463 ? -5.427 9.291 0.571 1.00 89.19 463 ASN A C 1
ATOM 3792 O O . ASN A 1 463 ? -6.536 8.870 0.906 1.00 89.19 463 ASN A O 1
ATOM 3796 N N . ASN A 1 464 ? -4.754 8.776 -0.456 1.00 92.94 464 ASN A N 1
ATOM 3797 C CA . ASN A 1 464 ? -5.189 7.630 -1.232 1.00 92.94 464 ASN A CA 1
ATOM 3798 C C . ASN A 1 464 ? -3.998 6.714 -1.544 1.00 92.94 464 ASN A C 1
ATOM 3800 O O . ASN A 1 464 ? -3.123 7.063 -2.336 1.00 92.94 464 ASN A O 1
ATOM 3804 N N . ILE A 1 465 ? -3.998 5.514 -0.969 1.00 92.50 465 ILE A N 1
ATOM 3805 C CA . ILE A 1 465 ? -2.909 4.543 -1.082 1.00 92.50 465 ILE A CA 1
ATOM 3806 C C . ILE A 1 465 ? -2.641 4.119 -2.531 1.00 92.50 465 ILE A C 1
ATOM 3808 O O . ILE A 1 465 ? -1.501 3.839 -2.887 1.00 92.50 465 ILE A O 1
ATOM 3812 N N . PHE A 1 466 ? -3.658 4.099 -3.400 1.00 94.94 466 PHE A N 1
ATOM 3813 C CA . PHE A 1 466 ? -3.485 3.717 -4.805 1.00 94.94 466 PHE A CA 1
ATOM 3814 C C . PHE A 1 466 ? -2.771 4.808 -5.598 1.00 94.94 466 PHE A C 1
ATOM 3816 O O . PHE A 1 466 ? -1.876 4.499 -6.378 1.00 94.94 466 PHE A O 1
ATOM 3823 N N . GLN A 1 467 ? -3.113 6.078 -5.358 1.00 95.44 467 GLN A N 1
ATOM 3824 C CA . GLN A 1 467 ? -2.383 7.207 -5.941 1.00 95.44 467 GLN A CA 1
ATOM 3825 C C . GLN A 1 467 ? -0.942 7.258 -5.434 1.00 95.44 467 GLN A C 1
ATOM 3827 O O . GLN A 1 467 ? -0.023 7.434 -6.229 1.00 95.44 467 GLN A O 1
ATOM 3832 N N . GLN A 1 468 ? -0.730 7.010 -4.140 1.00 91.44 468 GLN A N 1
ATOM 3833 C CA . GLN A 1 468 ? 0.609 6.939 -3.557 1.00 91.44 468 GLN A CA 1
ATOM 3834 C C . GLN A 1 468 ? 1.433 5.801 -4.169 1.00 91.44 468 GLN A C 1
ATOM 3836 O O . GLN A 1 468 ? 2.558 6.040 -4.596 1.00 91.44 468 GLN A O 1
ATOM 3841 N N . LYS A 1 469 ? 0.880 4.584 -4.286 1.00 91.75 469 LYS A N 1
ATOM 3842 C CA . LYS A 1 469 ? 1.564 3.454 -4.941 1.00 91.75 469 LYS A CA 1
ATOM 3843 C C . LYS A 1 469 ? 1.867 3.751 -6.413 1.00 91.75 469 LYS A C 1
ATOM 3845 O O . LYS A 1 469 ? 2.999 3.545 -6.841 1.00 91.75 469 LYS A O 1
ATOM 3850 N N . ALA A 1 470 ? 0.907 4.294 -7.164 1.00 95.06 470 ALA A N 1
ATOM 3851 C CA . ALA A 1 470 ? 1.118 4.704 -8.554 1.00 95.06 470 ALA A CA 1
ATOM 3852 C C . ALA A 1 470 ? 2.212 5.780 -8.686 1.00 95.06 470 ALA A C 1
ATOM 3854 O O . ALA A 1 470 ? 3.046 5.702 -9.586 1.00 95.06 470 ALA A O 1
ATOM 3855 N N . TYR A 1 471 ? 2.254 6.749 -7.766 1.00 96.38 471 TYR A N 1
ATOM 3856 C CA . TYR A 1 471 ? 3.324 7.742 -7.697 1.00 96.38 471 TYR A CA 1
ATOM 3857 C C . TYR A 1 471 ? 4.681 7.097 -7.412 1.00 96.38 471 TYR A C 1
ATOM 3859 O O . TYR A 1 471 ? 5.624 7.384 -8.135 1.00 96.38 471 TYR A O 1
ATOM 3867 N N . GLN A 1 472 ? 4.792 6.211 -6.415 1.00 92.00 472 GLN A N 1
ATOM 3868 C CA . GLN A 1 472 ? 6.067 5.559 -6.084 1.00 92.00 472 GLN A CA 1
ATOM 3869 C C . GLN A 1 472 ? 6.647 4.792 -7.279 1.00 92.00 472 GLN A C 1
ATOM 3871 O O . GLN A 1 472 ? 7.847 4.877 -7.528 1.00 92.00 472 GLN A O 1
ATOM 3876 N N . LEU A 1 473 ? 5.797 4.121 -8.068 1.00 90.50 473 LEU A N 1
ATOM 3877 C CA . LEU A 1 473 ? 6.212 3.430 -9.296 1.00 90.50 473 LEU A CA 1
ATOM 3878 C C . LEU A 1 473 ? 6.771 4.380 -10.369 1.00 90.50 473 LEU A C 1
ATOM 3880 O O . LEU A 1 473 ? 7.620 3.971 -11.154 1.00 90.50 473 LEU A O 1
ATOM 3884 N N . GLN A 1 474 ? 6.315 5.636 -10.400 1.00 95.94 474 GLN A N 1
ATOM 3885 C CA . GLN A 1 474 ? 6.721 6.653 -11.380 1.00 95.94 474 GLN A CA 1
ATOM 3886 C C . GLN A 1 474 ? 7.558 7.786 -10.771 1.00 95.94 474 GLN A C 1
ATOM 3888 O O . GLN A 1 474 ? 7.785 8.812 -11.418 1.00 95.94 474 GLN A O 1
ATOM 3893 N N . LYS A 1 475 ? 8.031 7.625 -9.531 1.00 95.19 475 LYS A N 1
ATOM 3894 C CA . LYS A 1 475 ? 8.621 8.707 -8.736 1.00 95.19 475 LYS A CA 1
ATOM 3895 C C . LYS A 1 475 ? 9.749 9.450 -9.468 1.00 95.19 475 LYS A C 1
ATOM 3897 O O . LYS A 1 475 ? 9.656 10.674 -9.544 1.00 95.19 475 LYS A O 1
ATOM 3902 N N . PRO A 1 476 ? 10.742 8.775 -10.089 1.00 95.00 476 PRO A N 1
ATOM 3903 C CA . PRO A 1 476 ? 11.822 9.474 -10.788 1.00 95.00 476 PRO A CA 1
ATOM 3904 C C . PRO A 1 476 ? 11.320 10.357 -11.937 1.00 95.00 476 PRO A C 1
ATOM 3906 O O . PRO A 1 476 ? 11.802 11.471 -12.124 1.00 95.00 476 PRO A O 1
ATOM 3909 N N . GLN A 1 477 ? 10.326 9.880 -12.691 1.00 96.38 477 GLN A N 1
ATOM 3910 C CA . GLN A 1 477 ? 9.762 10.609 -13.828 1.00 96.38 477 GLN A CA 1
ATOM 3911 C C . GLN A 1 477 ? 8.937 11.811 -13.364 1.00 96.38 477 GLN A C 1
ATOM 3913 O O . GLN A 1 477 ? 9.036 12.890 -13.943 1.00 96.38 477 GLN A O 1
ATOM 3918 N N . VAL A 1 478 ? 8.139 11.636 -12.306 1.00 97.50 478 VAL A N 1
ATOM 3919 C CA . VAL A 1 478 ? 7.291 12.698 -11.753 1.00 97.50 478 VAL A CA 1
ATOM 3920 C C . VAL A 1 478 ? 8.131 13.801 -11.108 1.00 97.50 478 VAL A C 1
ATOM 3922 O O . VAL A 1 478 ? 7.851 14.975 -11.336 1.00 97.50 478 VAL A O 1
ATOM 3925 N N . GLU A 1 479 ? 9.165 13.453 -10.337 1.00 97.31 479 GLU A N 1
ATOM 3926 C CA . GLU A 1 479 ? 10.056 14.434 -9.700 1.00 97.31 479 GLU A CA 1
ATOM 3927 C C . GLU A 1 479 ? 10.855 15.228 -10.738 1.00 97.31 479 GLU A C 1
ATOM 3929 O O . GLU A 1 479 ? 10.929 16.457 -10.651 1.00 97.31 479 GLU A O 1
ATOM 3934 N N . GLN A 1 480 ? 11.387 14.549 -11.760 1.00 97.12 480 GLN A N 1
ATOM 3935 C CA . GLN A 1 480 ? 12.079 15.210 -12.864 1.00 97.12 480 GLN A CA 1
ATOM 3936 C C . GLN A 1 480 ? 11.137 16.152 -13.627 1.00 97.12 480 GLN A C 1
ATOM 3938 O O . GLN A 1 480 ? 11.464 17.320 -13.831 1.00 97.12 480 GLN A O 1
ATOM 3943 N N . LEU A 1 481 ? 9.934 15.685 -13.973 1.00 96.69 481 LEU A N 1
ATOM 3944 C CA . LEU A 1 481 ? 8.949 16.505 -14.669 1.00 96.69 481 LEU A CA 1
ATOM 3945 C C . LEU A 1 481 ? 8.520 17.725 -13.846 1.00 96.69 481 LEU A C 1
ATOM 3947 O O . LEU A 1 481 ? 8.406 18.819 -14.393 1.00 96.69 481 LEU A O 1
ATOM 3951 N N . LEU A 1 482 ? 8.273 17.563 -12.542 1.00 97.31 482 LEU A N 1
ATOM 3952 C CA . LEU A 1 482 ? 7.929 18.683 -11.664 1.00 97.31 482 LEU A CA 1
ATOM 3953 C C . LEU A 1 482 ? 9.035 19.737 -11.658 1.00 97.31 482 LEU A C 1
ATOM 3955 O O . LEU A 1 482 ? 8.736 20.919 -11.816 1.00 97.31 482 LEU A O 1
ATOM 3959 N N . LYS A 1 483 ? 10.299 19.315 -11.546 1.00 96.75 483 LYS A N 1
ATOM 3960 C CA . LYS A 1 483 ? 11.457 20.213 -11.598 1.00 96.75 483 LYS A CA 1
ATOM 3961 C C . LYS A 1 483 ? 11.521 20.987 -12.917 1.00 96.75 483 LYS A C 1
ATOM 3963 O O . LYS A 1 483 ? 11.749 22.200 -12.907 1.00 96.75 483 LYS A O 1
ATOM 3968 N N . ASP A 1 484 ? 11.288 20.311 -14.038 1.00 94.25 484 ASP A N 1
ATOM 3969 C CA . ASP A 1 484 ? 11.315 20.929 -15.366 1.00 94.25 484 ASP A CA 1
ATOM 3970 C C . ASP A 1 484 ? 10.145 21.911 -15.558 1.00 94.25 484 ASP A C 1
ATOM 3972 O O . ASP A 1 484 ? 10.338 23.037 -16.022 1.00 94.25 484 ASP A O 1
ATOM 3976 N N . LEU A 1 485 ? 8.936 21.537 -15.123 1.00 93.12 485 LEU A N 1
ATOM 3977 C CA . LEU A 1 485 ? 7.749 22.396 -15.176 1.00 93.12 485 LEU A CA 1
ATOM 3978 C C . LEU A 1 485 ? 7.871 23.626 -14.263 1.00 93.12 485 LEU A C 1
ATOM 3980 O O . LEU A 1 485 ? 7.490 24.727 -14.663 1.00 93.12 485 LEU A O 1
ATOM 3984 N N . GLU A 1 486 ? 8.405 23.473 -13.051 1.00 94.19 486 GLU A N 1
ATOM 3985 C CA . GLU A 1 486 ? 8.640 24.585 -12.121 1.00 94.19 486 GLU A CA 1
ATOM 3986 C C . GLU A 1 486 ? 9.712 25.543 -12.652 1.00 94.19 486 GLU A C 1
ATOM 3988 O O . GLU A 1 486 ? 9.541 26.765 -12.590 1.00 94.19 486 GLU A O 1
ATOM 3993 N N . SER A 1 487 ? 10.778 25.007 -13.254 1.00 92.00 487 SER A N 1
ATOM 3994 C CA . SER A 1 487 ? 11.806 25.813 -13.927 1.00 92.00 487 SER A CA 1
ATOM 3995 C C . SER A 1 487 ? 11.213 26.604 -15.097 1.00 92.00 487 SER A C 1
ATOM 3997 O O . SER A 1 487 ? 11.514 27.784 -15.271 1.00 92.00 487 SER A O 1
ATOM 3999 N N . TYR A 1 488 ? 10.306 25.991 -15.865 1.00 89.19 488 TYR A N 1
ATOM 4000 C CA . TYR A 1 488 ? 9.587 26.667 -16.945 1.00 89.19 488 TYR A CA 1
ATOM 4001 C C . TYR A 1 488 ? 8.633 27.758 -16.427 1.00 89.19 488 TYR A C 1
ATOM 4003 O O . TYR A 1 488 ? 8.583 28.854 -16.981 1.00 89.19 488 TYR A O 1
ATOM 4011 N N . SER A 1 489 ? 7.883 27.499 -15.349 1.00 86.88 489 SER A N 1
ATOM 4012 C CA . SER A 1 489 ? 6.941 28.478 -14.777 1.00 86.88 489 SER A CA 1
ATOM 4013 C C . SER A 1 489 ? 7.646 29.703 -14.172 1.00 86.88 489 SER A C 1
ATOM 4015 O O . SER A 1 489 ? 7.147 30.836 -14.265 1.00 86.88 489 SER A O 1
ATOM 4017 N N . THR A 1 490 ? 8.824 29.491 -13.576 1.00 85.56 490 THR A N 1
ATOM 4018 C CA . THR A 1 490 ? 9.626 30.535 -12.917 1.00 85.56 490 THR A CA 1
ATOM 4019 C C . THR A 1 490 ? 10.473 31.367 -13.870 1.00 85.56 490 THR A C 1
ATOM 4021 O O . THR A 1 490 ? 10.869 32.467 -13.481 1.00 85.56 490 THR A O 1
ATOM 4024 N N . GLN A 1 491 ? 10.692 30.924 -15.116 1.00 78.12 491 GLN A N 1
ATOM 4025 C CA . GLN A 1 491 ? 11.221 31.786 -16.172 1.00 78.12 491 GLN A CA 1
ATOM 4026 C C . GLN A 1 491 ? 10.237 32.937 -16.391 1.00 78.12 491 GLN A C 1
ATOM 4028 O O . GLN A 1 491 ? 9.244 32.844 -17.117 1.00 78.12 491 GLN A O 1
ATOM 4033 N N . THR A 1 492 ? 10.499 34.049 -15.705 1.00 56.31 492 THR A N 1
ATOM 4034 C CA . THR A 1 492 ? 9.882 35.326 -16.010 1.00 56.31 492 THR A CA 1
ATOM 4035 C C . THR A 1 492 ? 10.093 35.545 -17.494 1.00 56.31 492 THR A C 1
ATOM 4037 O O . THR A 1 492 ? 11.199 35.381 -18.010 1.00 56.31 492 THR A O 1
ATOM 4040 N N . ILE A 1 493 ? 9.008 35.859 -18.202 1.00 56.31 493 ILE A N 1
ATOM 4041 C CA . ILE A 1 493 ? 9.100 36.393 -19.552 1.00 56.31 493 ILE A CA 1
ATOM 4042 C C . ILE A 1 493 ? 9.943 37.650 -19.373 1.00 56.31 493 ILE A C 1
ATOM 4044 O O . ILE A 1 493 ? 9.421 38.688 -18.969 1.00 56.31 493 ILE A O 1
ATOM 4048 N N . VAL A 1 494 ? 11.258 37.538 -19.569 1.00 48.53 494 VAL A N 1
ATOM 4049 C CA . VAL A 1 494 ? 12.135 38.685 -19.713 1.00 48.53 494 VAL A CA 1
ATOM 4050 C C . VAL A 1 494 ? 11.532 39.378 -20.911 1.00 48.53 494 VAL A C 1
ATOM 4052 O O . VAL A 1 494 ? 11.638 38.894 -22.041 1.00 48.53 494 VAL A O 1
ATOM 4055 N N . SER A 1 495 ? 10.738 40.415 -20.634 1.00 45.28 495 SER A N 1
ATOM 4056 C CA . SER A 1 495 ? 10.064 41.167 -21.670 1.00 45.28 495 SER A CA 1
ATOM 4057 C C . SER A 1 495 ? 11.137 41.499 -22.687 1.00 45.28 495 SER A C 1
ATOM 4059 O O . SER A 1 495 ? 12.233 41.930 -22.317 1.00 45.28 495 SER A O 1
ATOM 4061 N N . LYS A 1 496 ? 10.846 41.261 -23.959 1.00 45.53 496 LYS A N 1
ATOM 4062 C CA . LYS A 1 496 ? 11.747 41.516 -25.081 1.00 45.53 496 LYS A CA 1
ATOM 4063 C C . LYS A 1 496 ? 12.090 43.009 -25.249 1.00 45.53 496 LYS A C 1
ATOM 4065 O O . LYS A 1 496 ? 12.550 43.402 -26.308 1.00 45.53 496 LYS A O 1
ATOM 4070 N N . ASN A 1 497 ? 11.936 43.824 -24.206 1.00 42.38 497 ASN A N 1
ATOM 4071 C CA . ASN A 1 497 ? 12.635 45.081 -24.013 1.00 42.38 497 ASN A CA 1
ATOM 4072 C C . ASN A 1 497 ? 14.083 44.779 -23.592 1.00 42.38 497 ASN A C 1
ATOM 4074 O O . ASN A 1 497 ? 14.531 45.127 -22.502 1.00 42.38 497 ASN A O 1
ATOM 4078 N N . HIS A 1 498 ? 14.828 44.108 -24.474 1.00 45.62 498 HIS A N 1
ATOM 4079 C CA . HIS A 1 498 ? 16.277 44.255 -24.506 1.00 45.62 498 HIS A CA 1
ATOM 4080 C C . HIS A 1 498 ? 16.572 45.704 -24.908 1.00 45.62 498 HIS A C 1
ATOM 4082 O O . HIS A 1 498 ? 16.746 46.021 -26.080 1.00 45.62 498 HIS A O 1
ATOM 4088 N N . PHE A 1 499 ? 16.620 46.593 -23.919 1.00 50.81 499 PHE A N 1
ATOM 4089 C CA . PHE A 1 499 ? 17.505 47.745 -23.998 1.00 50.81 499 PHE A CA 1
ATOM 4090 C C . PHE A 1 499 ? 18.937 47.189 -23.869 1.00 50.81 499 PHE A C 1
ATOM 4092 O O . PHE A 1 499 ? 19.224 46.512 -22.876 1.00 50.81 499 PHE A O 1
ATOM 4099 N N . PRO A 1 500 ? 19.838 47.384 -24.850 1.00 49.41 500 PRO A N 1
ATOM 4100 C CA . PRO A 1 500 ? 21.138 46.721 -24.883 1.00 49.41 500 PRO A CA 1
ATOM 4101 C C . PRO A 1 500 ? 22.115 47.418 -23.927 1.00 49.41 500 PRO A C 1
ATOM 4103 O O . PRO A 1 500 ? 23.039 48.106 -24.347 1.00 49.41 500 PRO A O 1
ATOM 4106 N N . LEU A 1 501 ? 21.934 47.268 -22.616 1.00 54.88 501 LEU A N 1
ATOM 4107 C CA . LEU A 1 501 ? 22.848 47.870 -21.641 1.00 54.88 501 LEU A CA 1
ATOM 4108 C C . LEU A 1 501 ? 24.182 47.118 -21.555 1.00 54.88 501 LEU A C 1
ATOM 4110 O O . LEU A 1 501 ? 25.211 47.753 -21.365 1.00 54.88 501 LEU A O 1
ATOM 4114 N N . VAL A 1 502 ? 24.218 45.801 -21.779 1.00 56.72 502 VAL A N 1
ATOM 4115 C CA . VAL A 1 502 ? 25.461 45.018 -21.627 1.00 56.72 502 VAL A CA 1
ATOM 4116 C C . VAL A 1 502 ? 26.517 45.341 -22.703 1.00 56.72 502 VAL A C 1
ATOM 4118 O O . VAL A 1 502 ? 27.653 45.618 -22.316 1.00 56.72 502 VAL A O 1
ATOM 4121 N N . PRO A 1 503 ? 26.199 45.428 -24.015 1.00 58.28 503 PRO A N 1
ATOM 4122 C CA . PRO A 1 503 ? 27.181 45.876 -25.009 1.00 58.28 503 PRO A CA 1
ATOM 4123 C C . PRO A 1 503 ? 27.648 47.310 -24.745 1.00 58.28 503 PRO A C 1
ATOM 4125 O O . PRO A 1 503 ? 28.816 47.627 -24.953 1.00 58.28 503 PRO A O 1
ATOM 4128 N N . THR A 1 504 ? 26.758 48.163 -24.233 1.00 61.97 504 THR A N 1
ATOM 4129 C CA . THR A 1 504 ? 27.041 49.580 -23.980 1.00 61.97 504 THR A CA 1
ATOM 4130 C C . THR A 1 504 ? 27.949 49.756 -22.763 1.00 61.97 504 THR A C 1
ATOM 4132 O O . THR A 1 504 ? 28.922 50.496 -22.837 1.00 61.97 504 THR A O 1
ATOM 4135 N N . VAL A 1 505 ? 27.715 49.019 -21.673 1.00 71.19 505 VAL A N 1
ATOM 4136 C CA . VAL A 1 505 ? 28.569 49.048 -20.473 1.00 71.19 505 VAL A CA 1
ATOM 4137 C C . VAL A 1 505 ? 29.956 48.481 -20.772 1.00 71.19 505 VAL A C 1
ATOM 4139 O O . VAL A 1 505 ? 30.949 49.080 -20.364 1.00 71.19 505 VAL A O 1
ATOM 4142 N N . VAL A 1 506 ? 30.051 47.388 -21.540 1.00 75.00 506 VAL A N 1
ATOM 4143 C CA . VAL A 1 506 ? 31.351 46.842 -21.966 1.00 75.00 506 VAL A CA 1
ATOM 4144 C C . VAL A 1 506 ? 32.081 47.834 -22.875 1.00 75.00 506 VAL A C 1
ATOM 4146 O O . VAL A 1 506 ? 33.259 48.092 -22.656 1.00 75.00 506 VAL A O 1
ATOM 4149 N N . SER A 1 507 ? 31.383 48.466 -23.824 1.00 74.75 507 SER A N 1
ATOM 4150 C CA . SER A 1 507 ? 31.969 49.496 -24.699 1.00 74.75 507 SER A CA 1
ATOM 4151 C C . SER A 1 507 ? 32.463 50.719 -23.918 1.00 74.75 507 SER A C 1
ATOM 4153 O O . SER A 1 507 ? 33.560 51.212 -24.176 1.00 74.75 507 SER A O 1
ATOM 4155 N N . VAL A 1 508 ? 31.695 51.186 -22.928 1.00 78.94 508 VAL A N 1
ATOM 4156 C CA . VAL A 1 508 ? 32.065 52.333 -22.082 1.00 78.94 508 VAL A CA 1
ATOM 4157 C C . VAL A 1 508 ? 33.255 51.995 -21.181 1.00 78.94 508 VAL A C 1
ATOM 4159 O O . VAL A 1 508 ? 34.185 52.794 -21.084 1.00 78.94 508 VAL A O 1
ATOM 4162 N N . LEU A 1 509 ? 33.288 50.804 -20.573 1.00 83.81 509 LEU A N 1
ATOM 4163 C CA . LEU A 1 509 ? 34.423 50.362 -19.753 1.00 83.81 509 LEU A CA 1
ATOM 4164 C C . LEU A 1 509 ? 35.711 50.225 -20.575 1.00 83.81 509 LEU A C 1
ATOM 4166 O O . LEU A 1 509 ? 36.778 50.634 -20.118 1.00 83.81 509 LEU A O 1
ATOM 4170 N N . LEU A 1 510 ? 35.615 49.710 -21.803 1.00 87.19 510 LEU A N 1
ATOM 4171 C CA . LEU A 1 510 ? 36.759 49.562 -22.707 1.00 87.19 510 LEU A CA 1
ATOM 4172 C C . LEU A 1 510 ? 37.296 50.932 -23.157 1.00 87.19 510 LEU A C 1
ATOM 4174 O O . LEU A 1 510 ? 38.508 51.142 -23.215 1.00 87.19 510 LEU A O 1
ATOM 4178 N N . LEU A 1 511 ? 36.405 51.902 -23.380 1.00 87.44 511 LEU A N 1
ATOM 4179 C CA . LEU A 1 511 ? 36.773 53.274 -23.730 1.00 87.44 511 LEU A CA 1
ATOM 4180 C C . LEU A 1 511 ? 37.450 54.009 -22.558 1.00 87.44 511 LEU A C 1
ATOM 4182 O O . LEU A 1 511 ? 38.470 54.669 -22.757 1.00 87.44 511 LEU A O 1
ATOM 4186 N N . ILE A 1 512 ? 36.960 53.826 -21.326 1.00 87.00 512 ILE A N 1
ATOM 4187 C CA . ILE A 1 512 ? 37.610 54.348 -20.109 1.00 87.00 512 ILE A CA 1
ATOM 4188 C C . ILE A 1 512 ? 39.005 53.731 -19.934 1.00 87.00 512 ILE A C 1
ATOM 4190 O O . ILE A 1 512 ? 39.963 54.446 -19.625 1.00 87.00 512 ILE A O 1
ATOM 4194 N N . PHE A 1 513 ? 39.154 52.426 -20.175 1.00 90.62 513 PHE A N 1
ATOM 4195 C CA . PHE A 1 513 ? 40.446 51.747 -20.078 1.00 90.62 513 PHE A CA 1
ATOM 4196 C C . PHE A 1 513 ? 41.461 52.294 -21.094 1.00 90.62 513 PHE A C 1
ATOM 4198 O O . PHE A 1 513 ? 42.598 52.599 -20.729 1.00 90.62 513 PHE A O 1
ATOM 4205 N N . LEU A 1 514 ? 41.043 52.512 -22.346 1.00 89.50 514 LEU A N 1
ATOM 4206 C CA . LEU A 1 514 ? 41.898 53.092 -23.386 1.00 89.50 514 LEU A CA 1
ATOM 4207 C C . LEU A 1 514 ? 42.329 54.529 -23.059 1.00 89.50 514 LEU A C 1
ATOM 4209 O O . LEU A 1 514 ? 43.513 54.849 -23.179 1.00 89.50 514 LEU A O 1
ATOM 4213 N N . ILE A 1 515 ? 41.412 55.378 -22.582 1.00 88.56 515 ILE A N 1
ATOM 4214 C CA . ILE A 1 515 ? 41.744 56.751 -22.156 1.00 88.56 515 ILE A CA 1
ATOM 4215 C C . ILE A 1 515 ? 42.768 56.728 -21.013 1.00 88.56 515 ILE A C 1
ATOM 4217 O O . ILE A 1 515 ? 43.753 57.470 -21.040 1.00 88.56 515 ILE A O 1
ATOM 4221 N N . SER A 1 516 ? 42.579 55.837 -20.038 1.00 85.44 516 SER A N 1
ATOM 4222 C CA . SER A 1 516 ? 43.498 55.665 -18.905 1.00 85.44 516 SER A CA 1
ATOM 4223 C C . SER A 1 516 ? 44.911 55.309 -19.378 1.00 85.44 516 SER A C 1
ATOM 4225 O O . SER A 1 516 ? 45.897 55.880 -18.909 1.00 85.44 516 SER A O 1
ATOM 4227 N N . LEU A 1 517 ? 45.013 54.407 -20.356 1.00 89.12 517 LEU A N 1
ATOM 4228 C CA . LEU A 1 517 ? 46.279 53.925 -20.902 1.00 89.12 517 LEU A CA 1
ATOM 4229 C C . LEU A 1 517 ? 47.032 55.031 -21.665 1.00 89.12 517 LEU A C 1
ATOM 4231 O O . LEU A 1 517 ? 48.239 55.202 -21.480 1.00 89.12 517 LEU A O 1
ATOM 4235 N N . VAL A 1 518 ? 46.313 55.856 -22.435 1.00 90.06 518 VAL A N 1
ATOM 4236 C CA . VAL A 1 518 ? 46.878 57.034 -23.119 1.00 90.06 518 VAL A CA 1
ATOM 4237 C C . VAL A 1 518 ? 47.430 58.051 -22.115 1.00 90.06 518 VAL A C 1
ATOM 4239 O O . VAL A 1 518 ? 48.544 58.551 -22.295 1.00 90.06 518 VAL A O 1
ATOM 4242 N N . ILE A 1 519 ? 46.706 58.324 -21.023 1.00 90.38 519 ILE A N 1
ATOM 4243 C CA . ILE A 1 519 ? 47.163 59.249 -19.973 1.00 90.38 519 ILE A CA 1
ATOM 4244 C C . ILE A 1 519 ? 48.462 58.744 -19.328 1.00 90.38 519 ILE A C 1
ATOM 4246 O O . ILE A 1 519 ?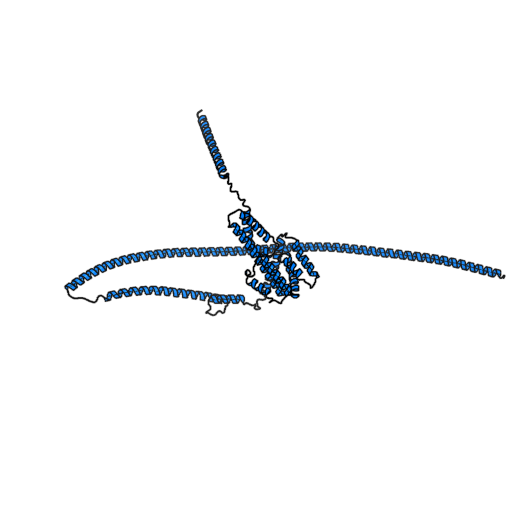 49.393 59.532 -19.129 1.00 90.38 519 ILE A O 1
ATOM 4250 N N . VAL A 1 520 ? 48.567 57.440 -19.044 1.00 91.00 520 VAL A N 1
ATOM 4251 C CA . VAL A 1 520 ? 49.794 56.842 -18.489 1.00 91.00 520 VAL A CA 1
ATOM 4252 C C . VAL A 1 520 ? 50.967 56.996 -19.457 1.00 91.00 520 VAL A C 1
ATOM 4254 O O . VAL A 1 520 ? 52.043 57.425 -19.033 1.00 91.00 520 VAL A O 1
ATOM 4257 N N . ILE A 1 521 ? 50.769 56.726 -20.752 1.00 89.56 521 ILE A N 1
ATOM 4258 C CA . ILE A 1 521 ? 51.820 56.876 -21.771 1.00 89.56 521 ILE A CA 1
ATOM 4259 C C . ILE A 1 521 ? 52.299 58.332 -21.850 1.00 89.56 521 ILE A C 1
ATOM 4261 O O . ILE A 1 521 ? 53.504 58.585 -21.778 1.00 89.56 521 ILE A O 1
ATOM 4265 N N . ILE A 1 522 ? 51.380 59.302 -21.928 1.00 88.69 522 ILE A N 1
ATOM 4266 C CA . ILE A 1 522 ? 51.728 60.733 -21.977 1.00 88.69 522 ILE A CA 1
ATOM 4267 C C . ILE A 1 522 ? 52.521 61.138 -20.730 1.00 88.69 522 ILE A C 1
ATOM 4269 O O . ILE A 1 522 ? 53.534 61.839 -20.833 1.00 88.69 522 ILE A O 1
ATOM 4273 N N . ARG A 1 523 ? 52.101 60.672 -19.547 1.00 84.94 523 ARG A N 1
ATOM 4274 C CA . ARG A 1 523 ? 52.783 60.964 -18.282 1.00 84.94 523 ARG A CA 1
ATOM 4275 C C . ARG A 1 523 ? 54.198 60.383 -18.266 1.00 84.94 523 ARG A C 1
ATOM 4277 O O . ARG A 1 523 ? 55.131 61.098 -17.904 1.00 84.94 523 ARG A O 1
ATOM 4284 N N . ASN A 1 524 ? 54.380 59.148 -18.736 1.00 83.44 524 ASN A N 1
ATOM 4285 C CA . ASN A 1 524 ? 55.693 58.501 -18.804 1.00 83.44 524 ASN A C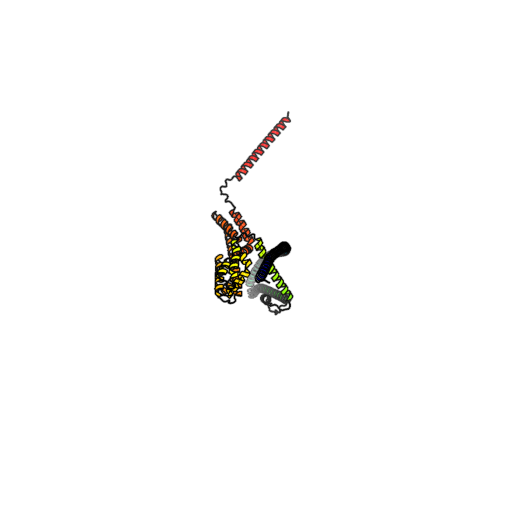A 1
ATOM 4286 C C . ASN A 1 524 ? 56.639 59.202 -19.791 1.00 83.44 524 ASN A C 1
ATOM 4288 O O . ASN A 1 524 ? 57.808 59.436 -19.480 1.00 83.44 524 ASN A O 1
ATOM 4292 N N . VAL A 1 525 ? 56.128 59.620 -20.952 1.00 84.69 525 VAL A N 1
ATOM 4293 C CA . VAL A 1 525 ? 56.909 60.384 -21.937 1.00 84.69 525 VAL A CA 1
ATOM 4294 C C . VAL A 1 525 ? 57.314 61.749 -21.375 1.00 84.69 525 VAL A C 1
ATOM 4296 O O . VAL A 1 525 ? 58.459 62.170 -21.552 1.00 84.69 525 VAL A O 1
ATOM 4299 N N . ARG A 1 526 ? 56.418 62.440 -20.657 1.00 82.50 526 ARG A N 1
ATOM 4300 C CA . ARG A 1 526 ? 56.725 63.740 -20.039 1.00 82.50 526 ARG A CA 1
ATOM 4301 C C . ARG A 1 526 ? 57.792 63.610 -18.950 1.00 82.50 526 ARG A C 1
ATOM 4303 O O . ARG A 1 526 ? 58.740 64.391 -18.949 1.00 82.50 526 ARG A O 1
ATOM 4310 N N . VAL A 1 527 ? 57.689 62.600 -18.083 1.00 82.06 527 VAL A N 1
ATOM 4311 C CA . VAL A 1 527 ? 58.694 62.319 -17.040 1.00 82.06 527 VAL A CA 1
ATOM 4312 C C . VAL A 1 527 ? 60.043 61.940 -17.656 1.00 82.06 527 VAL A C 1
ATOM 4314 O O . VAL A 1 527 ? 61.076 62.435 -17.209 1.00 82.06 527 VAL A O 1
ATOM 4317 N N . SER A 1 528 ? 60.052 61.140 -18.727 1.00 77.50 528 SER A N 1
ATOM 4318 C CA . SER A 1 528 ? 61.282 60.800 -19.455 1.00 77.50 528 SER A CA 1
ATOM 4319 C C . SER A 1 528 ? 61.955 62.038 -20.063 1.00 77.50 528 SER A C 1
ATOM 4321 O O . SER A 1 528 ? 63.169 62.196 -19.948 1.00 77.50 528 SER A O 1
ATOM 4323 N N . ARG A 1 529 ? 61.184 62.974 -20.639 1.00 77.31 529 ARG A N 1
ATOM 4324 C CA . ARG A 1 529 ? 61.736 64.240 -21.156 1.00 77.31 529 ARG A CA 1
ATOM 4325 C C . ARG A 1 529 ? 62.278 65.148 -20.051 1.00 77.31 529 ARG A C 1
ATOM 4327 O O . ARG A 1 529 ? 63.296 65.793 -20.272 1.00 77.31 529 ARG A O 1
ATOM 4334 N N . ILE A 1 530 ? 61.636 65.191 -18.882 1.00 75.50 530 ILE A N 1
ATOM 4335 C CA . ILE A 1 530 ? 62.137 65.961 -17.731 1.00 75.50 530 ILE A CA 1
ATOM 4336 C C . ILE A 1 530 ? 63.441 65.346 -17.207 1.00 75.50 530 ILE A C 1
ATOM 4338 O O . ILE A 1 530 ? 64.408 66.076 -17.019 1.00 75.50 530 ILE A O 1
ATOM 4342 N N . ARG A 1 531 ? 63.528 64.012 -17.083 1.00 70.06 531 ARG A N 1
ATOM 4343 C CA . ARG A 1 531 ? 64.784 63.330 -16.713 1.00 70.06 531 ARG A CA 1
ATOM 4344 C C . ARG A 1 531 ? 65.906 63.573 -17.724 1.00 70.06 531 ARG A C 1
ATOM 4346 O O . ARG A 1 531 ? 67.032 63.821 -17.322 1.00 70.06 531 ARG A O 1
ATOM 4353 N N . LYS A 1 532 ? 65.608 63.569 -19.028 1.00 71.44 532 LYS A N 1
ATOM 4354 C CA . LYS A 1 532 ? 66.612 63.877 -20.062 1.00 71.44 532 LYS A CA 1
ATOM 4355 C C . LYS A 1 532 ? 67.067 65.341 -20.055 1.00 71.44 532 LYS A C 1
ATOM 4357 O O . LYS A 1 532 ? 68.187 65.608 -20.464 1.00 71.44 532 LYS A O 1
ATOM 4362 N N . ARG A 1 533 ? 66.236 66.282 -19.592 1.00 63.91 533 ARG A N 1
ATOM 4363 C CA . ARG A 1 533 ? 66.634 67.692 -19.422 1.00 63.91 533 ARG A CA 1
ATOM 4364 C C . ARG A 1 533 ? 67.408 67.944 -18.126 1.00 63.91 533 ARG A C 1
ATOM 4366 O O . ARG A 1 533 ? 68.267 68.809 -18.128 1.00 63.91 533 ARG A O 1
ATOM 4373 N N . GLY A 1 534 ? 67.147 67.176 -17.068 1.00 58.88 534 GLY A N 1
ATOM 4374 C CA . GLY A 1 534 ? 67.893 67.258 -15.806 1.00 58.88 534 GLY A CA 1
ATOM 4375 C C . GLY A 1 534 ? 69.303 66.661 -15.850 1.00 58.88 534 GLY A C 1
ATOM 4376 O O . GLY A 1 534 ? 70.084 66.948 -14.960 1.00 58.88 534 GLY A O 1
ATOM 4377 N N . ASN A 1 535 ? 69.634 65.864 -16.872 1.00 56.50 535 ASN A N 1
ATOM 4378 C CA . ASN A 1 535 ? 70.983 65.314 -17.069 1.00 56.50 535 ASN A CA 1
ATOM 4379 C C . ASN A 1 535 ? 71.863 66.161 -18.014 1.00 56.50 535 ASN A C 1
ATOM 4381 O O . ASN A 1 535 ? 73.003 65.783 -18.261 1.00 56.50 535 ASN A O 1
ATOM 4385 N N . ASN A 1 536 ? 71.330 67.259 -18.565 1.00 54.34 536 ASN A N 1
ATOM 4386 C CA . ASN A 1 536 ? 72.046 68.190 -19.453 1.00 54.34 536 ASN A CA 1
ATOM 4387 C C . ASN A 1 536 ? 72.147 69.615 -18.858 1.00 54.34 536 ASN A C 1
ATOM 4389 O O . ASN A 1 536 ? 72.422 70.567 -19.587 1.00 54.34 536 ASN A O 1
ATOM 4393 N N . LEU A 1 537 ? 71.885 69.747 -17.558 1.00 47.53 537 LEU A N 1
ATOM 4394 C CA . LEU A 1 537 ? 72.204 70.886 -16.694 1.00 47.53 537 LEU A CA 1
ATOM 4395 C C . LEU A 1 537 ? 73.176 70.367 -15.638 1.00 47.53 537 LEU A C 1
ATOM 4397 O O . LEU A 1 537 ? 74.098 71.130 -15.286 1.00 47.53 537 LEU A O 1
#

pLDDT: mean 76.57, std 16.2, range [34.16, 97.5]

Sequence (537 aa):
MNLFQVYLANLAQLETKLITSQKRLKKSRQKAKKYKKANHLQYQTRRVIENRELIAQNETLKNQKNFLIKKAVELSNYKIKAEELQRHLNLAYRNIYEQKEVKLLEQQRELLIRKTVELSDKITDANANYYNTVIDLVKEKSQSRKASLALKKRALELKNDFNNKQSEATSLQSKITRAEHDLGIGLDNLTAELEANNYKQQLEQQKDYEEIKQEQSQLKTELNQKETSIIAKINSELKLDLGKEVNLEQTIEKIKELIINKSPDNSQETNLDSLRQQVAEKDEEIKQLEQEIEKNAGFSGSREHNDKVNLLLAKIQPKGDEVDTKDLKEINQLFGTSEYEKQKRKIRELEIKSAQKDPEKYKELVKARLDKGLSKYELKVDELTPQIKNEVESLKENKMNDAEKIVKISNEIIRKVNLEGASKKINSLINQGNQFLYKVKQSQTKAKVDKTIKDIKKFISENNIFQQKAYQLQKPQVEQLLKDLESYSTQTIVSKNHFPLVPTVVSVLLLIFLISLVIVIIRNVRVSRIRKRGNNL

Radius of gyration: 58.41 Å; chains: 1; bounding box: 137×111×235 Å

Organism: NCBI:txid1117311

Foldseek 3Di:
DDVVVVVVVVVVVVVVVVVVVVVVVVVVVVVVVVVVVVVVVVVVVVVVVVVVVVVVVVVVVVVVVVVVVVVVVVVVVVVVVVVVVVVVVVVVVVVVVVVVVVVVVVVVVVVVVVVVVVVVVVVVVVVVVVVVVVVVVVVVVVVVVVVVVVVVVVVVVVVVVVVVVVVVVVVVVVVVVVVCVVPVDDDPPDPVVVVVVVVVVVVVVVVVVVVVVVVVVVVVVVVVVVQLVVLVVLCVVVVPPDDSPDGPVNSVVVVVVVVVPDDDDPPCVVVVVVVVVVVVVVVVVVVVVVVVCVVPVPFPPDPVLLVVLVVLLVVQVVVPLPLDPVSLLSNLVSPQFPNCVVCVVVSLVSQLSVCVVPVVSSLVSLVVSQVCLCVVLVHDLVNDDPVLSVLVVCSVVPVDNRSNCNSVSSVVSSLRSNLVSLLSNVVVLLVQLVVLLPPPDDPVSLVSLVVSLV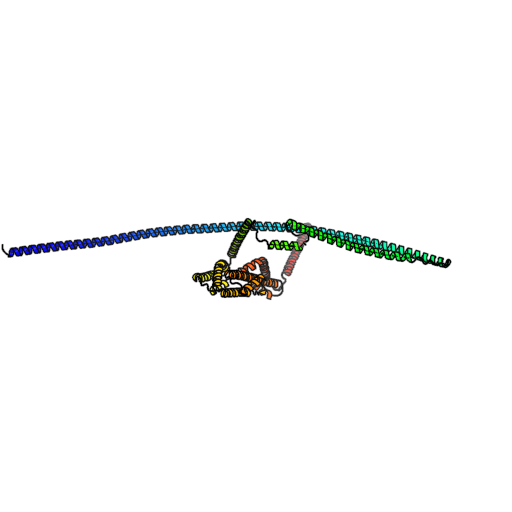VLVCLCSDSGNSSVVSCVVCVVSSVVSNVSSVVVNPPDPPPPPPPPVPVVVVVVVVVVVVVVVVVVVVVVVVVVVVVVVVVVD